Protein AF-0000000085041792 (afdb_homodimer)

InterPro domains:
  IPR024478 Chemotaxis methyl-accepting receptor HlyB-like, 4HB MCP domain [PF12729] (10-173)

Radius of gyration: 34.14 Å; Cα contacts (8 Å, |Δi|>4): 320; chains: 2; bounding box: 47×106×63 Å

Structure (mmCIF, N/CA/C/O backbone):
data_AF-0000000085041792-model_v1
#
loop_
_entity.id
_entity.type
_entity.pdbx_description
1 polymer 'Chemotaxis methyl-accepting receptor HlyB-like 4HB MCP domain-containing protein'
#
loop_
_atom_site.group_PDB
_atom_site.id
_atom_site.type_symbol
_atom_site.label_atom_id
_atom_site.label_alt_id
_atom_site.label_comp_id
_atom_site.label_asym_id
_atom_site.label_entity_id
_atom_site.label_seq_id
_atom_site.pdbx_PDB_ins_code
_atom_site.Cartn_x
_atom_site.Cartn_y
_atom_site.Cartn_z
_atom_site.occupancy
_atom_site.B_iso_or_equiv
_atom_site.auth_seq_id
_atom_site.auth_comp_id
_atom_site.auth_asym_id
_atom_site.auth_atom_id
_atom_site.pdbx_PDB_model_num
ATOM 1 N N . MET A 1 1 ? 4.02 -60 -32.75 1 49.41 1 MET A N 1
ATOM 2 C CA . MET A 1 1 ? 5.082 -59 -32.625 1 49.41 1 MET A CA 1
ATOM 3 C C . MET A 1 1 ? 6.355 -59.656 -32.062 1 49.41 1 MET A C 1
ATOM 5 O O . MET A 1 1 ? 6.32 -60.344 -31.047 1 49.41 1 MET A O 1
ATOM 9 N N . THR A 1 2 ? 7.414 -59.656 -32.875 1 59.28 2 THR A N 1
ATOM 10 C CA . THR A 1 2 ? 8.672 -60.281 -32.438 1 59.28 2 THR A CA 1
ATOM 11 C C . THR A 1 2 ? 9.234 -59.562 -31.219 1 59.28 2 THR A C 1
ATOM 13 O O . THR A 1 2 ? 8.875 -58.438 -30.922 1 59.28 2 THR A O 1
ATOM 16 N N . ARG A 1 3 ? 9.781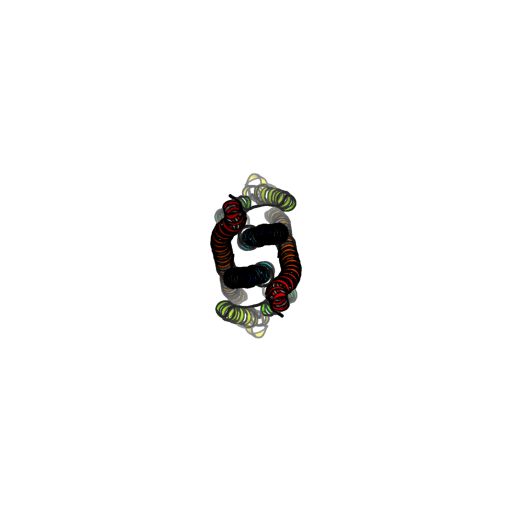 -60.25 -30.406 1 69.25 3 ARG A N 1
ATOM 17 C CA . ARG A 1 3 ? 10.414 -59.781 -29.172 1 69.25 3 ARG A CA 1
ATOM 18 C C . ARG A 1 3 ? 11.133 -58.469 -29.406 1 69.25 3 ARG A C 1
ATOM 20 O O . ARG A 1 3 ? 11.086 -57.562 -28.547 1 69.25 3 ARG A O 1
ATOM 27 N N . LYS A 1 4 ? 11.703 -58.219 -30.5 1 76.12 4 LYS A N 1
ATOM 28 C CA . LYS A 1 4 ? 12.453 -57.031 -30.844 1 76.12 4 LYS A CA 1
ATOM 29 C C . LYS A 1 4 ? 11.516 -55.812 -31.016 1 76.12 4 LYS A C 1
ATOM 31 O O . LYS A 1 4 ? 11.836 -54.719 -30.578 1 76.12 4 LYS A O 1
ATOM 36 N N . THR A 1 5 ? 10.352 -56.031 -31.484 1 73.31 5 THR A N 1
ATOM 37 C CA . THR A 1 5 ? 9.375 -54.969 -31.703 1 73.31 5 THR A CA 1
ATOM 38 C C . THR A 1 5 ? 8.742 -54.531 -30.391 1 73.31 5 THR A C 1
ATOM 40 O O . THR A 1 5 ? 8.492 -53.344 -30.172 1 73.31 5 THR A O 1
ATOM 43 N N . PHE A 1 6 ? 8.719 -55.5 -29.516 1 74.31 6 PHE A N 1
ATOM 44 C CA . PHE A 1 6 ? 8.141 -55.219 -28.219 1 74.31 6 PHE A CA 1
ATOM 45 C C . PHE A 1 6 ? 9.102 -54.406 -27.359 1 74.31 6 PHE A C 1
ATOM 47 O O . PHE A 1 6 ? 8.688 -53.438 -26.688 1 74.31 6 PHE A O 1
ATOM 54 N N . LEU A 1 7 ? 10.344 -54.75 -27.484 1 77.06 7 LEU A N 1
ATOM 55 C CA . LEU A 1 7 ? 11.359 -54.031 -26.734 1 77.06 7 LEU A CA 1
ATOM 56 C C . LEU A 1 7 ? 11.516 -52.594 -27.25 1 77.06 7 LEU A C 1
ATOM 58 O O . LEU A 1 7 ? 11.695 -51.688 -26.469 1 77.06 7 LEU A O 1
ATOM 62 N N . ALA A 1 8 ? 11.344 -52.5 -28.5 1 76.75 8 ALA A N 1
ATOM 63 C CA . ALA A 1 8 ? 11.43 -51.188 -29.125 1 76.75 8 ALA A CA 1
ATOM 64 C C . ALA A 1 8 ? 10.25 -50.312 -28.719 1 76.75 8 ALA A C 1
ATOM 66 O O . ALA A 1 8 ? 10.414 -49.125 -28.438 1 76.75 8 ALA A O 1
ATOM 67 N N . PHE A 1 9 ? 9.141 -50.844 -28.609 1 74.31 9 PHE A N 1
ATOM 68 C CA . PHE A 1 9 ? 7.938 -50.125 -28.234 1 74.31 9 PHE A CA 1
ATOM 69 C C . PHE A 1 9 ? 8 -49.688 -26.766 1 74.31 9 PHE A C 1
ATOM 71 O O . PHE A 1 9 ? 7.668 -48.562 -26.422 1 74.31 9 PHE A O 1
ATOM 78 N N . LYS A 1 10 ? 8.531 -50.594 -26.047 1 73.44 10 LYS A N 1
ATOM 79 C CA . LYS A 1 10 ? 8.672 -50.344 -24.609 1 73.44 10 LYS A CA 1
ATOM 80 C C . LYS A 1 10 ? 9.641 -49.188 -24.359 1 73.44 10 LYS A C 1
ATOM 82 O O . LYS A 1 10 ? 9.367 -48.312 -23.531 1 73.44 10 LYS A O 1
ATOM 87 N N . THR A 1 11 ? 10.672 -49.188 -25.078 1 80.69 11 THR A N 1
ATOM 88 C CA . THR A 1 11 ? 11.68 -48.125 -24.922 1 80.69 11 THR A CA 1
ATOM 89 C C . THR A 1 11 ? 11.141 -46.781 -25.406 1 80.69 11 THR A C 1
ATOM 91 O O . THR A 1 11 ? 11.367 -45.75 -24.766 1 80.69 11 THR A O 1
ATOM 94 N N . LYS A 1 12 ? 10.43 -46.844 -26.438 1 76.88 12 LYS A N 1
ATOM 95 C CA . LYS A 1 12 ? 9.852 -45.594 -26.984 1 76.88 12 LYS A CA 1
ATOM 96 C C . LYS A 1 12 ? 8.844 -45 -26 1 76.88 12 LYS A C 1
ATOM 98 O O . LYS A 1 12 ? 8.836 -43.781 -25.797 1 76.88 12 LYS A O 1
ATOM 103 N N . ILE A 1 13 ? 8.102 -45.812 -25.344 1 75.88 13 ILE A N 1
ATOM 104 C CA . ILE A 1 13 ? 7.102 -45.344 -24.391 1 75.88 13 ILE A CA 1
ATOM 105 C C . ILE A 1 13 ? 7.793 -44.812 -23.141 1 75.88 13 ILE A C 1
ATOM 107 O O . ILE A 1 13 ? 7.391 -43.781 -22.609 1 75.88 13 ILE A O 1
ATOM 111 N N . ALA A 1 14 ? 8.797 -45.562 -22.797 1 78.25 14 ALA A N 1
ATOM 112 C CA . ALA A 1 14 ? 9.547 -45.156 -21.625 1 78.25 14 ALA A CA 1
ATOM 113 C C . ALA A 1 14 ? 10.164 -43.781 -21.844 1 78.25 14 ALA A C 1
ATOM 115 O O . ALA A 1 14 ? 10.117 -42.906 -20.953 1 78.25 14 ALA A O 1
ATOM 116 N N . ILE A 1 15 ? 10.656 -43.5 -22.969 1 81.88 15 ILE A N 1
ATOM 117 C CA . ILE A 1 15 ? 11.273 -42.219 -23.281 1 81.88 15 ILE A CA 1
ATOM 118 C C . ILE A 1 15 ? 10.211 -41.125 -23.297 1 81.88 15 ILE A C 1
ATOM 120 O O . ILE A 1 15 ? 10.43 -40.031 -22.75 1 81.88 15 ILE A O 1
ATOM 124 N N . ALA A 1 16 ? 9.117 -41.438 -23.844 1 76.81 16 ALA A N 1
ATOM 125 C CA . ALA A 1 16 ? 8.016 -40.469 -23.906 1 76.81 16 ALA A CA 1
ATOM 126 C C . ALA A 1 16 ? 7.543 -40.094 -22.5 1 76.81 16 ALA A C 1
ATOM 128 O O . ALA A 1 16 ? 7.297 -38.938 -22.203 1 76.81 16 ALA A O 1
ATOM 129 N N . LEU A 1 17 ? 7.52 -41.125 -21.672 1 80.69 17 LEU A N 1
ATOM 130 C CA . LEU A 1 17 ? 7.055 -40.875 -20.312 1 80.69 17 LEU A CA 1
ATOM 131 C C . LEU A 1 17 ? 8.062 -40.062 -19.516 1 80.69 17 LEU A C 1
ATOM 133 O O . LEU A 1 17 ? 7.68 -39.188 -18.75 1 80.69 17 LEU A O 1
ATOM 137 N N . ILE A 1 18 ? 9.289 -40.344 -19.75 1 83.38 18 ILE A N 1
ATOM 138 C CA . ILE A 1 18 ? 10.328 -39.594 -19.062 1 83.38 18 ILE A CA 1
ATOM 139 C C . ILE A 1 18 ? 10.289 -38.125 -19.516 1 83.38 18 ILE A C 1
ATOM 141 O O . ILE A 1 18 ? 10.445 -37.219 -18.688 1 83.38 18 ILE A O 1
ATOM 145 N N . LEU A 1 19 ? 10.055 -37.938 -20.781 1 83.88 19 LEU A N 1
ATOM 146 C CA . LEU A 1 19 ? 9.961 -36.562 -21.297 1 83.88 19 LEU A CA 1
ATOM 147 C C . LEU A 1 19 ? 8.789 -35.812 -20.672 1 83.88 19 LEU A C 1
ATOM 149 O O . LEU A 1 19 ? 8.93 -34.656 -20.297 1 83.88 19 LEU A O 1
ATOM 153 N N . VAL A 1 20 ? 7.691 -36.469 -20.5 1 81.38 20 VAL A N 1
ATOM 154 C CA . VAL A 1 20 ? 6.508 -35.875 -19.891 1 81.38 20 VAL A CA 1
ATOM 155 C C . VAL A 1 20 ? 6.797 -35.531 -18.422 1 81.38 20 VAL A C 1
ATOM 157 O O . VAL A 1 20 ? 6.441 -34.438 -17.953 1 81.38 20 VAL A O 1
ATOM 160 N N . LEU A 1 21 ? 7.453 -36.469 -17.75 1 85.69 21 LEU A N 1
ATOM 161 C CA . LEU A 1 21 ? 7.789 -36.25 -16.359 1 85.69 21 LEU A CA 1
ATOM 162 C C . LEU A 1 21 ? 8.719 -35.031 -16.203 1 85.69 21 LEU A C 1
ATOM 164 O O . LEU A 1 21 ? 8.562 -34.25 -15.289 1 85.69 21 LEU A O 1
ATOM 168 N N . PHE A 1 22 ? 9.586 -34.938 -17.109 1 86.62 22 PHE A N 1
ATOM 169 C CA . PHE A 1 22 ? 10.516 -33.812 -17.094 1 86.62 22 PHE A CA 1
ATOM 170 C C . PHE A 1 22 ? 9.789 -32.5 -17.344 1 86.62 22 PHE A C 1
ATOM 172 O O . PHE A 1 22 ? 10.062 -31.484 -16.672 1 86.62 22 PHE A O 1
ATOM 179 N N . LEU A 1 23 ? 8.875 -32.5 -18.281 1 84 23 LEU A N 1
ATOM 180 C CA . LEU A 1 23 ? 8.094 -31.297 -18.594 1 84 23 LEU A CA 1
ATOM 181 C C . LEU A 1 23 ? 7.258 -30.875 -17.391 1 84 23 LEU A C 1
ATOM 183 O O . LEU A 1 23 ? 7.168 -29.688 -17.078 1 84 23 LEU A O 1
ATOM 187 N N . ILE A 1 24 ? 6.711 -31.828 -16.75 1 82.88 24 ILE A N 1
ATOM 188 C CA . ILE A 1 24 ? 5.902 -31.547 -15.562 1 82.88 24 ILE A CA 1
ATOM 189 C C . ILE A 1 24 ? 6.781 -30.953 -14.469 1 82.88 24 ILE A C 1
ATOM 191 O O . ILE A 1 24 ? 6.395 -29.984 -13.812 1 82.88 24 ILE A O 1
ATOM 195 N N . PHE A 1 25 ? 7.887 -31.547 -14.328 1 85.56 25 PHE A N 1
ATOM 196 C CA . PHE A 1 25 ? 8.828 -31.078 -13.312 1 85.56 25 PHE A CA 1
ATOM 197 C C . PHE A 1 25 ? 9.266 -29.656 -13.602 1 85.56 25 PHE A C 1
ATOM 199 O O . PHE A 1 25 ? 9.211 -28.781 -12.719 1 85.56 25 PHE A O 1
ATOM 206 N N . ALA A 1 26 ? 9.617 -29.375 -14.773 1 87.06 26 ALA A N 1
ATOM 207 C CA . ALA A 1 26 ? 10.047 -28.047 -15.172 1 87.06 26 ALA A CA 1
ATOM 208 C C . ALA A 1 26 ? 8.922 -27.031 -14.969 1 87.06 26 ALA A C 1
ATOM 210 O O . ALA A 1 26 ? 9.156 -25.922 -14.461 1 87.06 26 ALA A O 1
ATOM 211 N N . LYS A 1 27 ? 7.805 -27.344 -15.305 1 86.75 27 LYS A N 1
ATOM 212 C CA . LYS A 1 27 ? 6.641 -26.484 -15.117 1 86.75 27 LYS A CA 1
ATOM 213 C C . LYS A 1 27 ? 6.395 -26.219 -13.641 1 86.75 27 LYS A C 1
ATOM 215 O O . LYS A 1 27 ? 6.066 -25.078 -13.258 1 86.75 27 LYS A O 1
ATOM 220 N N . SER A 1 28 ? 6.512 -27.234 -12.867 1 85.88 28 SER A N 1
ATOM 221 C CA . SER A 1 28 ? 6.285 -27.094 -11.43 1 85.88 28 SER A CA 1
ATOM 222 C C . SER A 1 28 ? 7.266 -26.109 -10.812 1 85.88 28 SER A C 1
ATOM 224 O O . SER A 1 28 ? 6.902 -25.344 -9.906 1 85.88 28 SER A O 1
ATOM 226 N N . LEU A 1 29 ? 8.43 -26.094 -11.305 1 88.12 29 LEU A N 1
ATOM 227 C CA . LEU A 1 29 ? 9.43 -25.156 -10.812 1 88.12 29 LEU A CA 1
ATOM 228 C C . LEU A 1 29 ? 9.07 -23.719 -11.195 1 88.12 29 LEU A C 1
ATOM 230 O O . LEU A 1 29 ? 9.211 -22.812 -10.383 1 88.12 29 LEU A O 1
ATOM 234 N N . VAL A 1 30 ? 8.594 -23.578 -12.383 1 88.81 30 VAL A N 1
ATOM 235 C CA . VAL A 1 30 ? 8.203 -22.266 -12.867 1 88.81 30 VAL A CA 1
ATOM 236 C C . VAL A 1 30 ? 7.008 -21.75 -12.055 1 88.81 30 VAL A C 1
ATOM 238 O O . VAL A 1 30 ? 6.988 -20.594 -11.625 1 88.81 30 VAL A O 1
ATOM 241 N N . ASP A 1 31 ? 6.059 -22.594 -11.859 1 90 31 ASP A N 1
ATOM 242 C CA . ASP A 1 31 ? 4.879 -22.234 -11.086 1 90 31 ASP A CA 1
ATOM 243 C C . ASP A 1 31 ? 5.266 -21.812 -9.672 1 90 31 ASP A C 1
ATOM 245 O O . ASP A 1 31 ? 4.766 -20.797 -9.156 1 90 31 ASP A O 1
ATOM 249 N N . LYS A 1 32 ? 6.129 -22.547 -9.109 1 90.81 32 LYS A N 1
ATOM 250 C CA . LYS A 1 32 ? 6.613 -22.219 -7.77 1 90.81 32 LYS A CA 1
ATOM 251 C C . LYS A 1 32 ? 7.332 -20.875 -7.75 1 90.81 32 LYS A C 1
ATOM 253 O O . LYS A 1 32 ? 7.121 -20.062 -6.848 1 90.81 32 LYS A O 1
ATOM 258 N N . SER A 1 33 ? 8.102 -20.688 -8.703 1 91.44 33 SER A N 1
ATOM 259 C CA . SER A 1 33 ? 8.836 -19.438 -8.805 1 91.44 33 SER A CA 1
ATOM 260 C C . SER A 1 33 ? 7.891 -18.25 -8.953 1 91.44 33 SER A C 1
ATOM 262 O O . SER A 1 33 ? 8.109 -17.203 -8.352 1 91.44 33 SER A O 1
ATOM 264 N N . ASN A 1 34 ? 6.871 -18.422 -9.75 1 91.69 34 ASN A N 1
ATOM 265 C CA . ASN A 1 34 ? 5.883 -17.375 -9.93 1 91.69 34 ASN A CA 1
ATOM 266 C C . ASN A 1 34 ? 5.219 -17 -8.609 1 91.69 34 ASN A C 1
ATOM 268 O O . ASN A 1 34 ? 5.113 -15.812 -8.273 1 91.69 34 ASN A O 1
ATOM 272 N N . VAL A 1 35 ? 4.797 -17.922 -7.871 1 93.25 35 VAL A N 1
ATOM 273 C CA . VAL A 1 35 ? 4.117 -17.688 -6.598 1 93.25 35 VAL A CA 1
ATOM 274 C C . VAL A 1 35 ? 5.082 -17.031 -5.609 1 93.25 35 VAL A C 1
ATOM 276 O O . VAL A 1 35 ? 4.719 -16.094 -4.906 1 93.25 35 VAL A O 1
ATOM 279 N N . ASP A 1 36 ? 6.316 -17.531 -5.625 1 93.31 36 ASP A N 1
ATOM 280 C CA . ASP A 1 36 ? 7.336 -16.969 -4.738 1 93.31 36 ASP A CA 1
ATOM 281 C C . ASP A 1 36 ? 7.594 -15.492 -5.055 1 93.31 36 ASP A C 1
ATOM 283 O O . ASP A 1 36 ? 7.648 -14.656 -4.148 1 93.31 36 ASP A O 1
ATOM 287 N N . GLU A 1 37 ? 7.758 -15.258 -6.297 1 92.06 37 GLU A N 1
ATOM 288 C CA . GLU A 1 37 ? 8.031 -13.891 -6.738 1 92.06 37 GLU A CA 1
ATOM 289 C C . GLU A 1 37 ? 6.855 -12.969 -6.434 1 92.06 37 GLU A C 1
ATOM 291 O O . GLU A 1 37 ? 7.047 -11.852 -5.961 1 92.06 37 GLU A O 1
ATOM 296 N N . LEU A 1 38 ? 5.66 -13.375 -6.648 1 93.5 38 LEU A N 1
ATOM 297 C CA . LEU A 1 38 ? 4.465 -12.586 -6.387 1 93.5 38 LEU A CA 1
ATOM 298 C C . LEU A 1 38 ? 4.309 -12.312 -4.891 1 93.5 38 LEU A C 1
ATOM 300 O O . LEU A 1 38 ? 4 -11.195 -4.488 1 93.5 38 LEU A O 1
ATOM 304 N N . GLU A 1 39 ? 4.512 -13.32 -4.145 1 92.88 39 GLU A N 1
ATOM 305 C CA . GLU A 1 39 ? 4.41 -13.164 -2.697 1 92.88 39 GLU A CA 1
ATOM 306 C C . GLU A 1 39 ? 5.453 -12.188 -2.168 1 92.88 39 GLU A C 1
ATOM 308 O O . GLU A 1 39 ? 5.137 -11.312 -1.356 1 92.88 39 GLU A O 1
ATOM 313 N N . ALA A 1 40 ? 6.645 -12.289 -2.584 1 91.44 40 ALA A N 1
ATOM 314 C CA . ALA A 1 40 ? 7.711 -11.391 -2.166 1 91.44 40 ALA A CA 1
ATOM 315 C C . ALA A 1 40 ? 7.387 -9.945 -2.539 1 91.44 40 ALA A C 1
ATOM 317 O O . ALA A 1 40 ? 7.602 -9.031 -1.743 1 91.44 40 ALA A O 1
ATOM 318 N N . SER A 1 41 ? 6.902 -9.789 -3.764 1 91.12 41 SER A N 1
ATOM 319 C CA . SER A 1 41 ? 6.496 -8.461 -4.211 1 91.12 41 SER A CA 1
ATOM 320 C C . SER A 1 41 ? 5.355 -7.914 -3.359 1 91.12 41 SER A C 1
ATOM 322 O O . SER A 1 41 ? 5.32 -6.723 -3.049 1 91.12 41 SER A O 1
ATOM 324 N N . PHE A 1 42 ? 4.488 -8.766 -3.016 1 92.31 42 PHE A N 1
ATOM 325 C CA . PHE A 1 42 ? 3.363 -8.391 -2.166 1 92.31 42 PHE A CA 1
ATOM 326 C C . PHE A 1 42 ? 3.85 -7.887 -0.814 1 92.31 42 PHE A C 1
ATOM 328 O O . PHE A 1 42 ? 3.438 -6.82 -0.359 1 92.31 42 PHE A O 1
ATOM 335 N N . VAL A 1 43 ? 4.711 -8.57 -0.181 1 91.25 43 VAL A N 1
ATOM 336 C CA . VAL A 1 43 ? 5.246 -8.211 1.131 1 91.25 43 VAL A CA 1
ATOM 337 C C . VAL A 1 43 ? 5.957 -6.867 1.054 1 91.25 43 VAL A C 1
ATOM 339 O O . VAL A 1 43 ? 5.82 -6.035 1.953 1 91.25 43 VAL A O 1
ATOM 342 N N . THR A 1 44 ? 6.605 -6.648 -0.036 1 92.38 44 THR A N 1
ATOM 343 C CA . THR A 1 44 ? 7.289 -5.379 -0.252 1 92.38 44 THR A CA 1
ATOM 344 C C . THR A 1 44 ? 6.285 -4.234 -0.357 1 92.38 44 THR A C 1
ATOM 346 O O . THR A 1 44 ? 6.496 -3.162 0.211 1 92.38 44 THR A O 1
ATOM 349 N N . VAL A 1 45 ? 5.191 -4.43 -1.038 1 93.88 45 VAL A N 1
ATOM 350 C CA . VAL A 1 45 ? 4.195 -3.371 -1.194 1 93.88 45 VAL A CA 1
ATOM 351 C C . VAL A 1 45 ? 3.561 -3.057 0.158 1 93.88 45 VAL A C 1
ATOM 353 O O . VAL A 1 45 ? 3.32 -1.891 0.481 1 93.88 45 VAL A O 1
ATOM 356 N N . TYR A 1 46 ? 3.289 -4.043 0.948 1 93.12 46 TYR A N 1
ATOM 357 C CA . TYR A 1 46 ? 2.684 -3.801 2.252 1 93.12 46 TYR A CA 1
ATOM 358 C C . TYR A 1 46 ? 3.697 -3.203 3.223 1 93.12 46 TYR A C 1
ATOM 360 O O . TYR A 1 46 ? 3.502 -2.096 3.729 1 93.12 46 TYR A O 1
ATOM 368 N N . GLU A 1 47 ? 4.828 -3.857 3.467 1 92.19 47 GLU A N 1
ATOM 369 C CA . GLU A 1 47 ? 5.777 -3.518 4.523 1 92.19 47 GLU A CA 1
ATOM 370 C C . GLU A 1 47 ? 6.613 -2.299 4.141 1 92.19 47 GLU A C 1
ATOM 372 O O . GLU A 1 47 ? 6.945 -1.477 4.996 1 92.19 47 GLU A O 1
ATOM 377 N N . ASP A 1 48 ? 6.871 -2.262 2.785 1 94.75 48 ASP A N 1
ATOM 378 C CA . ASP A 1 48 ? 7.855 -1.253 2.398 1 94.75 48 ASP A CA 1
ATOM 379 C C . ASP A 1 48 ? 7.191 -0.098 1.652 1 94.75 48 ASP A C 1
ATOM 381 O O . ASP A 1 48 ? 7.855 0.876 1.289 1 94.75 48 ASP A O 1
ATOM 385 N N . ARG A 1 49 ? 5.914 -0.188 1.383 1 93.75 49 ARG A N 1
ATOM 386 C CA . ARG A 1 49 ? 5.234 0.917 0.717 1 93.75 49 ARG A CA 1
ATOM 387 C C . ARG A 1 49 ? 4.047 1.404 1.541 1 93.75 49 ARG A C 1
ATOM 389 O O . ARG A 1 49 ? 4.023 2.553 1.986 1 93.75 49 ARG A O 1
ATOM 396 N N . LEU A 1 50 ? 3.105 0.493 1.883 1 95 50 LEU A N 1
ATOM 397 C CA . LEU A 1 50 ? 1.903 0.873 2.615 1 95 50 LEU A CA 1
ATOM 398 C C . LEU A 1 50 ? 2.25 1.327 4.031 1 95 50 LEU A C 1
ATOM 400 O O . LEU A 1 50 ? 1.761 2.361 4.492 1 95 50 LEU A O 1
ATOM 404 N N . VAL A 1 51 ? 3.033 0.594 4.77 1 95.62 51 VAL A N 1
ATOM 405 C CA . VAL A 1 51 ? 3.459 0.967 6.113 1 95.62 51 VAL A CA 1
ATOM 406 C C . VAL A 1 51 ? 4.195 2.305 6.07 1 95.62 51 VAL A C 1
ATOM 408 O O . VAL A 1 51 ? 3.998 3.158 6.938 1 95.62 51 VAL A O 1
ATOM 411 N N . VAL A 1 52 ? 5.008 2.51 5.055 1 95.62 52 VAL A N 1
ATOM 412 C CA . VAL A 1 52 ? 5.773 3.744 4.895 1 95.62 52 VAL A CA 1
ATOM 413 C C . VAL A 1 52 ? 4.824 4.914 4.652 1 95.62 52 VAL A C 1
ATOM 415 O O . VAL A 1 52 ? 5.035 6.012 5.168 1 95.62 52 VAL A O 1
ATOM 418 N N . GLN A 1 53 ? 3.787 4.695 3.846 1 95.12 53 GLN A N 1
ATOM 419 C CA . GLN A 1 53 ? 2.791 5.746 3.648 1 95.12 53 GLN A CA 1
ATOM 420 C C . GLN A 1 53 ? 2.146 6.148 4.973 1 95.12 53 GLN A C 1
ATOM 422 O O . GLN A 1 53 ? 1.789 7.312 5.164 1 95.12 53 GLN A O 1
ATOM 427 N N . ASP A 1 54 ? 1.987 5.172 5.844 1 95.31 54 ASP A N 1
ATOM 428 C CA . ASP A 1 54 ? 1.472 5.473 7.176 1 95.31 54 ASP A CA 1
ATOM 429 C C . ASP A 1 54 ? 2.465 6.312 7.973 1 95.31 54 ASP A C 1
ATOM 431 O O . ASP A 1 54 ? 2.068 7.227 8.703 1 95.31 54 ASP A O 1
ATOM 435 N N . TYR A 1 55 ? 3.744 6.027 7.898 1 95.75 55 TYR A N 1
ATOM 436 C CA . TYR A 1 55 ? 4.773 6.863 8.508 1 95.75 55 TYR A CA 1
ATOM 437 C C . TYR A 1 55 ? 4.688 8.297 7.996 1 95.75 55 TYR A C 1
ATOM 439 O O . TYR A 1 55 ? 4.758 9.25 8.781 1 95.75 55 TYR A O 1
ATOM 447 N N . ILE A 1 56 ? 4.547 8.406 6.676 1 95.69 56 ILE A N 1
ATOM 448 C CA . ILE A 1 56 ? 4.473 9.719 6.039 1 95.69 56 ILE A CA 1
ATOM 449 C C . ILE A 1 56 ? 3.262 10.484 6.57 1 95.69 56 ILE A C 1
ATOM 451 O O . ILE A 1 56 ? 3.355 11.672 6.879 1 95.69 56 ILE A O 1
ATOM 455 N N . PHE A 1 57 ? 2.166 9.805 6.707 1 95.81 57 PHE A N 1
ATOM 456 C CA . PHE A 1 57 ? 0.954 10.375 7.277 1 95.81 57 PHE A CA 1
ATOM 457 C C . PHE A 1 57 ? 1.207 10.875 8.695 1 95.81 57 PHE A C 1
ATOM 459 O O . PHE A 1 57 ? 0.859 12.016 9.031 1 95.81 57 PHE A O 1
ATOM 466 N N . ASN A 1 58 ? 1.829 10.07 9.523 1 96.19 58 ASN A N 1
ATOM 467 C CA . ASN A 1 58 ? 2.111 10.43 10.906 1 96.19 58 ASN A CA 1
ATOM 468 C C . ASN A 1 58 ? 3.068 11.617 10.984 1 96.19 58 ASN A C 1
ATOM 470 O O . ASN A 1 58 ? 2.871 12.523 11.797 1 96.19 58 ASN A O 1
ATOM 474 N N . ILE A 1 59 ? 4.039 11.617 10.203 1 96.5 59 ILE A N 1
ATOM 475 C CA . ILE A 1 59 ? 4.992 12.719 10.188 1 96.5 59 ILE A CA 1
ATOM 476 C C . ILE A 1 59 ? 4.281 14.008 9.773 1 96.5 59 ILE A C 1
ATOM 478 O O . ILE A 1 59 ? 4.523 15.07 10.344 1 96.5 59 ILE A O 1
ATOM 482 N N . THR A 1 60 ? 3.414 13.867 8.719 1 95.88 60 THR A N 1
ATOM 483 C CA . THR A 1 60 ? 2.66 15.023 8.258 1 95.88 60 THR A CA 1
ATOM 484 C C . THR A 1 60 ? 1.864 15.648 9.398 1 95.88 60 THR A C 1
ATOM 486 O O . THR A 1 60 ? 1.895 16.859 9.594 1 95.88 60 THR A O 1
ATOM 489 N N . GLU A 1 61 ? 1.208 14.812 10.125 1 95.69 61 GLU A N 1
ATOM 490 C CA . GLU A 1 61 ? 0.446 15.312 11.273 1 95.69 61 GLU A CA 1
ATOM 491 C C . GLU A 1 61 ? 1.345 16.062 12.25 1 95.69 61 GLU A C 1
ATOM 493 O O . GLU A 1 61 ? 1.034 17.188 12.656 1 95.69 61 GLU A O 1
ATOM 498 N N . LEU A 1 62 ? 2.402 15.445 12.609 1 95.62 62 LEU A N 1
ATOM 499 C CA . LEU A 1 62 ? 3.297 16.016 13.609 1 95.62 62 LEU A CA 1
ATOM 500 C C . LEU A 1 62 ? 3.91 17.328 13.102 1 95.62 62 LEU A C 1
ATOM 502 O O . LEU A 1 62 ? 4.043 18.281 13.859 1 95.62 62 LEU A O 1
ATOM 506 N N . LEU A 1 63 ? 4.273 17.375 11.82 1 94.94 63 LEU A N 1
ATOM 507 C CA . LEU A 1 63 ? 4.824 18.578 11.211 1 94.94 63 LEU A CA 1
ATOM 508 C C . LEU A 1 63 ? 3.828 19.734 11.281 1 94.94 63 LEU A C 1
ATOM 510 O O . LEU A 1 63 ? 4.176 20.844 11.703 1 94.94 63 LEU A O 1
ATOM 514 N N . PHE A 1 64 ? 2.648 19.422 10.969 1 95.12 64 PHE A N 1
ATOM 515 C CA . PHE A 1 64 ? 1.643 20.484 10.938 1 95.12 64 PHE A CA 1
ATOM 516 C C . PHE A 1 64 ? 1.255 20.906 12.344 1 95.12 64 PHE A C 1
ATOM 518 O O . PHE A 1 64 ? 0.956 22.078 12.586 1 95.12 64 PHE A O 1
ATOM 525 N N . ARG A 1 65 ? 1.209 19.969 13.227 1 94.44 65 ARG A N 1
ATOM 526 C CA . ARG A 1 65 ? 0.95 20.328 14.617 1 94.44 65 ARG A CA 1
ATOM 527 C C . ARG A 1 65 ? 2.039 21.25 15.156 1 94.44 65 ARG A C 1
ATOM 529 O O . ARG A 1 65 ? 1.75 22.203 15.883 1 94.44 65 ARG A O 1
ATOM 536 N N . MET A 1 66 ? 3.225 20.938 14.797 1 93.12 66 MET A N 1
ATOM 537 C CA . MET A 1 66 ? 4.336 21.812 15.148 1 93.12 66 MET A CA 1
ATOM 538 C C . MET A 1 66 ? 4.133 23.203 14.57 1 93.12 66 MET A C 1
ATOM 540 O O . MET A 1 66 ? 4.293 24.203 15.273 1 93.12 66 MET A O 1
ATOM 544 N N . ARG A 1 67 ? 3.811 23.266 13.336 1 92.94 67 ARG A N 1
ATOM 545 C CA . ARG A 1 67 ? 3.572 24.531 12.648 1 92.94 67 ARG A CA 1
ATOM 546 C C . ARG A 1 67 ? 2.43 25.297 13.305 1 92.94 67 ARG A C 1
ATOM 548 O O . ARG A 1 67 ? 2.508 26.516 13.469 1 92.94 67 ARG A O 1
ATOM 555 N N . LEU A 1 68 ? 1.414 24.656 13.695 1 94.38 68 LEU A N 1
ATOM 556 C CA . LEU A 1 68 ? 0.255 25.281 14.328 1 94.38 68 LEU A CA 1
ATOM 557 C C . LEU A 1 68 ? 0.628 25.859 15.688 1 94.38 68 LEU A C 1
ATOM 559 O O . LEU A 1 68 ? 0.166 26.953 16.047 1 94.38 68 LEU A O 1
ATOM 563 N N . LEU A 1 69 ? 1.423 25.141 16.422 1 92 69 LEU A N 1
ATOM 564 C CA . LEU A 1 69 ? 1.875 25.641 17.719 1 92 69 LEU A CA 1
ATOM 565 C C . LEU A 1 69 ? 2.609 26.969 17.562 1 92 69 LEU A C 1
ATOM 567 O O . LEU A 1 69 ? 2.344 27.922 18.297 1 92 69 LEU A O 1
ATOM 571 N N . VAL A 1 70 ? 3.484 27.016 16.609 1 89.44 70 VAL A N 1
ATOM 572 C CA . VAL A 1 70 ? 4.277 28.219 16.359 1 89.44 70 VAL A CA 1
ATOM 573 C C . VAL A 1 70 ? 3.383 29.344 15.844 1 89.44 70 VAL A C 1
ATOM 575 O O . VAL A 1 70 ? 3.525 30.5 16.25 1 89.44 70 VAL A O 1
ATOM 578 N N . ALA A 1 71 ? 2.463 28.953 14.992 1 89.56 71 ALA A N 1
ATOM 579 C CA . ALA A 1 71 ? 1.561 29.953 14.398 1 89.56 71 ALA A CA 1
ATOM 580 C C . ALA A 1 71 ? 0.693 30.609 15.469 1 89.56 71 ALA A C 1
ATOM 582 O O . ALA A 1 71 ? 0.235 31.734 15.297 1 89.56 71 ALA A O 1
ATOM 583 N N . ASN A 1 72 ? 0.496 29.922 16.578 1 89.31 72 ASN A N 1
ATOM 584 C CA . ASN A 1 72 ? -0.362 30.438 17.641 1 89.31 72 ASN A CA 1
ATOM 585 C C . ASN A 1 72 ? 0.425 31.281 18.641 1 89.31 72 ASN A C 1
ATOM 587 O O . ASN A 1 72 ? -0.1 31.656 19.688 1 89.31 72 ASN A O 1
ATOM 591 N N . THR A 1 73 ? 1.648 31.5 18.359 1 87.94 73 THR A N 1
ATOM 592 C CA . THR A 1 73 ? 2.461 32.375 19.203 1 87.94 73 THR A CA 1
ATOM 593 C C . THR A 1 73 ? 2.637 33.75 18.562 1 87.94 73 THR A C 1
ATOM 595 O O . THR A 1 73 ? 2.73 33.844 17.344 1 87.94 73 THR A O 1
ATOM 598 N N . GLU A 1 74 ? 2.617 34.75 19.422 1 85.06 74 GLU A N 1
ATOM 599 C CA . GLU A 1 74 ? 2.727 36.125 18.906 1 85.06 74 GLU A CA 1
ATOM 600 C C . GLU A 1 74 ? 3.998 36.812 19.422 1 85.06 74 GLU A C 1
ATOM 602 O O . GLU A 1 74 ? 4.262 37.969 19.078 1 85.06 74 GLU A O 1
ATOM 607 N N . SER A 1 75 ? 4.742 36.156 20.281 1 85.38 75 SER A N 1
ATOM 608 C CA . SER A 1 75 ? 5.965 36.719 20.859 1 85.38 75 SER A CA 1
ATOM 609 C C . SER A 1 75 ? 6.945 35.594 21.234 1 85.38 75 SER A C 1
ATOM 611 O O . SER A 1 75 ? 6.586 34.438 21.234 1 85.38 75 SER A O 1
ATOM 613 N N . MET A 1 76 ? 8.102 36.031 21.484 1 83.69 76 MET A N 1
ATOM 614 C CA . MET A 1 76 ? 9.141 35.094 21.891 1 83.69 76 MET A CA 1
ATOM 615 C C . MET A 1 76 ? 8.781 34.406 23.219 1 83.69 76 MET A C 1
ATOM 617 O O . MET A 1 76 ? 9.039 33.219 23.406 1 83.69 76 MET A O 1
ATOM 621 N N . ASP A 1 77 ? 8.164 35.188 24.078 1 86 77 ASP A N 1
ATOM 622 C CA . ASP A 1 77 ? 7.766 34.656 25.375 1 86 77 ASP A CA 1
ATOM 623 C C . ASP A 1 77 ? 6.727 33.531 25.219 1 86 77 ASP A C 1
ATOM 625 O O . ASP A 1 77 ? 6.797 32.531 25.906 1 86 77 ASP A O 1
ATOM 629 N N . GLN A 1 78 ? 5.848 33.75 24.312 1 86.88 78 GLN A N 1
ATOM 630 C CA . GLN A 1 78 ? 4.82 32.75 24.062 1 86.88 78 GLN A CA 1
ATOM 631 C C . GLN A 1 78 ? 5.422 31.5 23.422 1 86.88 78 GLN A C 1
ATOM 633 O O . GLN A 1 78 ? 5.004 30.375 23.734 1 86.88 78 GLN A O 1
ATOM 638 N N . TYR A 1 79 ? 6.344 31.766 22.578 1 85.62 79 TYR A N 1
ATOM 639 C CA . TYR A 1 79 ? 7.016 30.625 21.953 1 85.62 79 TYR A CA 1
ATOM 640 C C . TYR A 1 79 ? 7.738 29.781 23 1 85.62 79 TYR A C 1
ATOM 642 O O . TYR A 1 79 ? 7.699 28.547 22.938 1 85.62 79 TYR A O 1
ATOM 650 N N . MET A 1 80 ? 8.453 30.422 23.891 1 85.5 80 MET A N 1
ATOM 651 C CA . MET A 1 80 ? 9.203 29.719 24.922 1 85.5 80 MET A CA 1
ATOM 652 C C . MET A 1 80 ? 8.281 28.844 25.75 1 85.5 80 MET A C 1
ATOM 654 O O . MET A 1 80 ? 8.695 27.781 26.234 1 85.5 80 MET A O 1
ATOM 658 N N . SER A 1 81 ? 7.02 29.203 25.828 1 88.94 81 SER A N 1
ATOM 659 C CA . SER A 1 81 ? 6.059 28.438 26.609 1 88.94 81 SER A CA 1
ATOM 660 C C . SER A 1 81 ? 5.668 27.141 25.906 1 88.94 81 SER A C 1
ATOM 662 O O . SER A 1 81 ? 5.246 26.188 26.562 1 88.94 81 SER A O 1
ATOM 664 N N . VAL A 1 82 ? 5.773 27.141 24.578 1 90.25 82 VAL A N 1
ATOM 665 C CA . VAL A 1 82 ? 5.34 25.953 23.828 1 90.25 82 VAL A CA 1
ATOM 666 C C . VAL A 1 82 ? 6.555 25.234 23.25 1 90.25 82 VAL A C 1
ATOM 668 O O . VAL A 1 82 ? 6.41 24.234 22.531 1 90.25 82 VAL A O 1
ATOM 671 N N . LYS A 1 83 ? 7.699 25.703 23.531 1 87.38 83 LYS A N 1
ATOM 672 C CA . LYS A 1 83 ? 8.953 25.203 22.969 1 87.38 83 LYS A CA 1
ATOM 673 C C . LYS A 1 83 ? 9.117 23.703 23.234 1 87.38 83 LYS A C 1
ATOM 675 O O . LYS A 1 83 ? 9.516 22.953 22.344 1 87.38 83 LYS A O 1
ATOM 680 N N . ASN A 1 84 ? 8.836 23.25 24.422 1 90.75 84 ASN A N 1
ATOM 681 C CA . ASN A 1 84 ? 9.008 21.859 24.781 1 90.75 84 ASN A CA 1
ATOM 682 C C . ASN A 1 84 ? 8.094 20.938 23.969 1 90.75 84 ASN A C 1
ATOM 684 O O . ASN A 1 84 ? 8.477 19.828 23.609 1 90.75 84 ASN A O 1
ATOM 688 N N . GLN A 1 85 ? 6.922 21.438 23.688 1 92.62 85 GLN A N 1
ATOM 689 C CA . GLN A 1 85 ? 6.004 20.656 22.859 1 92.62 85 GLN A CA 1
ATOM 690 C C . GLN A 1 85 ? 6.516 20.547 21.422 1 92.62 85 GLN A C 1
ATOM 692 O O . GLN A 1 85 ? 6.375 19.5 20.781 1 92.62 85 GLN A O 1
ATOM 697 N N . VAL A 1 86 ? 7.039 21.609 20.938 1 91.19 86 VAL A N 1
ATOM 698 C CA . VAL A 1 86 ? 7.613 21.609 19.594 1 91.19 86 VAL A CA 1
ATOM 699 C C . VAL A 1 86 ? 8.766 20.609 19.531 1 91.19 86 VAL A C 1
ATOM 701 O O . VAL A 1 86 ? 8.867 19.828 18.578 1 91.19 86 VAL A O 1
ATOM 704 N N . ILE A 1 87 ? 9.594 20.594 20.562 1 89.12 87 ILE A N 1
ATOM 705 C CA . ILE A 1 87 ? 10.719 19.672 20.641 1 89.12 87 ILE A CA 1
ATOM 706 C C . ILE A 1 87 ? 10.203 18.234 20.688 1 89.12 87 ILE A C 1
ATOM 708 O O . ILE A 1 87 ? 10.781 17.344 20.047 1 89.12 87 ILE A O 1
ATOM 712 N N . ASP A 1 88 ? 9.188 18 21.391 1 93.25 88 ASP A N 1
ATOM 713 C CA . ASP A 1 88 ? 8.586 16.672 21.484 1 93.25 88 ASP A CA 1
ATOM 714 C C . ASP A 1 88 ? 8.133 16.188 20.125 1 93.25 88 ASP A C 1
ATOM 716 O O . ASP A 1 88 ? 8.406 15.039 19.734 1 93.25 88 ASP A O 1
ATOM 720 N N . TYR A 1 89 ? 7.406 17.031 19.359 1 94 89 TYR A N 1
ATOM 721 C CA . TYR A 1 89 ? 6.98 16.672 18.016 1 94 89 TYR A CA 1
ATOM 722 C C . TYR A 1 89 ? 8.18 16.359 17.125 1 94 89 TYR A C 1
ATOM 724 O O . TYR A 1 89 ? 8.156 15.406 16.359 1 94 89 TYR A O 1
ATOM 732 N N . HIS A 1 90 ? 9.195 17.219 17.281 1 92.31 90 HIS A N 1
ATOM 733 C CA . HIS A 1 90 ? 10.414 17.031 16.5 1 92.31 90 HIS A CA 1
ATOM 734 C C . HIS A 1 90 ? 11.047 15.672 16.781 1 92.31 90 HIS A C 1
ATOM 736 O O . HIS A 1 90 ? 11.438 14.961 15.859 1 92.31 90 HIS A O 1
ATOM 742 N N . GLU A 1 91 ? 11.102 15.266 18.016 1 93.25 91 GLU A N 1
ATOM 743 C CA . GLU A 1 91 ? 11.68 13.984 18.406 1 93.25 91 GLU A CA 1
ATOM 744 C C . GLU A 1 91 ? 10.828 12.82 17.906 1 93.25 91 GLU A C 1
ATOM 746 O O . GLU A 1 91 ? 11.367 11.789 17.5 1 93.25 91 GLU A O 1
ATOM 751 N N . GLN A 1 92 ? 9.586 12.961 17.984 1 95.5 92 GLN A N 1
ATOM 752 C CA . GLN A 1 92 ? 8.688 11.93 17.469 1 95.5 92 GLN A CA 1
ATOM 753 C C . GLN A 1 92 ? 8.883 11.734 15.969 1 95.5 92 GLN A C 1
ATOM 755 O O . GLN A 1 92 ? 8.852 10.602 15.477 1 95.5 92 GLN A O 1
ATOM 760 N N . ILE A 1 93 ? 9 12.828 15.266 1 95.94 93 ILE A N 1
ATOM 761 C CA . ILE A 1 93 ? 9.234 12.758 13.828 1 95.94 93 ILE A CA 1
ATOM 762 C C . ILE A 1 93 ? 10.516 11.977 13.555 1 95.94 93 ILE A C 1
ATOM 764 O O . ILE A 1 93 ? 10.539 11.07 12.719 1 95.94 93 ILE A O 1
ATOM 768 N N . LEU A 1 94 ? 11.578 12.266 14.297 1 94.75 94 LEU A N 1
ATOM 769 C CA . LEU A 1 94 ? 12.852 11.578 14.117 1 94.75 94 LEU A CA 1
ATOM 770 C C . LEU A 1 94 ? 12.719 10.086 14.43 1 94.75 94 LEU A C 1
ATOM 772 O O . LEU A 1 94 ? 13.336 9.258 13.773 1 94.75 94 LEU A O 1
ATOM 776 N N . ALA A 1 95 ? 11.945 9.805 15.422 1 95.81 95 ALA A N 1
ATOM 777 C CA . ALA A 1 95 ? 11.711 8.406 15.758 1 95.81 95 ALA A CA 1
ATOM 778 C C . ALA A 1 95 ? 11.031 7.672 14.602 1 95.81 95 ALA A C 1
ATOM 780 O O . ALA A 1 95 ? 11.383 6.535 14.289 1 95.81 95 ALA A O 1
ATOM 781 N N . ILE A 1 96 ? 10.023 8.289 14.008 1 96.81 96 ILE A N 1
ATOM 782 C CA . ILE A 1 96 ? 9.32 7.684 12.883 1 96.81 96 ILE A CA 1
ATOM 783 C C . ILE A 1 96 ? 10.281 7.512 11.711 1 96.81 96 ILE A C 1
ATOM 785 O O . ILE A 1 96 ? 10.25 6.488 11.016 1 96.81 96 ILE A O 1
ATOM 789 N N . ILE A 1 97 ? 11.125 8.516 11.453 1 95.69 97 ILE A N 1
ATOM 790 C CA . ILE A 1 97 ? 12.109 8.438 10.375 1 95.69 97 ILE A CA 1
ATOM 791 C C . ILE A 1 97 ? 13.023 7.234 10.602 1 95.69 97 ILE A C 1
ATOM 793 O O . ILE A 1 97 ? 13.375 6.531 9.648 1 95.69 97 ILE A O 1
ATOM 797 N N . SER A 1 98 ? 13.422 6.984 11.812 1 95.25 98 SER A N 1
ATOM 798 C CA . SER A 1 98 ? 14.25 5.828 12.141 1 95.25 98 SER A CA 1
ATOM 799 C C . SER A 1 98 ? 13.547 4.527 11.766 1 95.25 98 SER A C 1
ATOM 801 O O . SER A 1 98 ? 14.188 3.582 11.297 1 95.25 98 SER A O 1
ATOM 803 N N . GLY A 1 99 ? 12.273 4.488 12.07 1 93.81 99 GLY A N 1
ATOM 804 C CA . GLY A 1 99 ? 11.492 3.346 11.617 1 93.81 99 GLY A CA 1
ATOM 805 C C . GLY A 1 99 ? 11.445 3.219 10.109 1 93.81 99 GLY A C 1
ATOM 806 O O . GLY A 1 99 ? 11.57 2.117 9.562 1 93.81 99 GLY A O 1
ATOM 807 N N . PHE A 1 100 ? 11.281 4.305 9.469 1 95.19 100 PHE A N 1
ATOM 808 C CA . PHE A 1 100 ? 11.273 4.371 8.016 1 95.19 100 PHE A CA 1
ATOM 809 C C . PHE A 1 100 ? 12.578 3.828 7.441 1 95.19 100 PHE A C 1
ATOM 811 O O . PHE A 1 100 ? 12.57 3.072 6.469 1 95.19 100 PHE A O 1
ATOM 818 N N . GLU A 1 101 ? 13.648 4.082 8.055 1 94.56 101 GLU A N 1
ATOM 819 C CA . GLU A 1 101 ? 14.977 3.689 7.59 1 94.56 101 GLU A CA 1
ATOM 820 C C . GLU A 1 101 ? 15.172 2.18 7.691 1 94.56 101 GLU A C 1
ATOM 822 O O . GLU A 1 101 ? 16.062 1.619 7.055 1 94.56 101 GLU A O 1
ATOM 827 N N . ARG A 1 102 ? 14.383 1.563 8.445 1 93.06 102 ARG A N 1
ATOM 828 C CA . ARG A 1 102 ? 14.516 0.123 8.641 1 93.06 102 ARG A CA 1
ATOM 829 C C . ARG A 1 102 ? 13.758 -0.647 7.562 1 93.06 102 ARG A C 1
ATOM 831 O O . ARG A 1 102 ? 13.859 -1.873 7.48 1 93.06 102 ARG A O 1
ATOM 838 N N . THR A 1 103 ? 12.945 -0.073 6.766 1 93.69 103 THR A N 1
ATOM 839 C CA . THR A 1 103 ? 12.234 -0.707 5.66 1 93.69 103 THR A CA 1
ATOM 840 C C . THR A 1 103 ? 13.148 -0.871 4.453 1 93.69 103 THR A C 1
ATOM 842 O O . THR A 1 103 ? 14.273 -0.367 4.445 1 93.69 103 THR A O 1
ATOM 845 N N . TYR A 1 104 ? 12.742 -1.613 3.475 1 92.44 104 TYR A N 1
ATOM 846 C CA . TYR A 1 104 ? 13.508 -1.725 2.234 1 92.44 104 TYR A CA 1
ATOM 847 C C . TYR A 1 104 ? 13.398 -0.448 1.41 1 92.44 104 TYR A C 1
ATOM 849 O O . TYR A 1 104 ? 12.297 -0.024 1.055 1 92.44 104 TYR A O 1
ATOM 857 N N . LEU A 1 105 ? 14.57 0.138 1.072 1 94.12 105 LEU A N 1
ATOM 858 C CA . LEU A 1 105 ? 14.609 1.4 0.342 1 94.12 105 LEU A CA 1
ATOM 859 C C . LEU A 1 105 ? 15.203 1.207 -1.049 1 94.12 105 LEU A C 1
ATOM 861 O O . LEU A 1 105 ? 16.219 0.527 -1.206 1 94.12 105 LEU A O 1
ATOM 865 N N . THR A 1 106 ? 14.516 1.744 -2.033 1 92.81 106 THR A N 1
ATOM 866 C CA . THR A 1 106 ? 15.156 1.861 -3.34 1 92.81 106 THR A CA 1
ATOM 867 C C . THR A 1 106 ? 16.266 2.916 -3.311 1 92.81 106 THR A C 1
ATOM 869 O O . THR A 1 106 ? 16.281 3.768 -2.42 1 92.81 106 THR A O 1
ATOM 872 N N . PRO A 1 107 ? 17.141 2.881 -4.227 1 92.31 107 PRO A N 1
ATOM 873 C CA . PRO A 1 107 ? 18.203 3.889 -4.262 1 92.31 107 PRO A CA 1
ATOM 874 C C . PRO A 1 107 ? 17.656 5.316 -4.301 1 92.31 107 PRO A C 1
ATOM 876 O O . PRO A 1 107 ? 18.188 6.199 -3.615 1 92.31 107 PRO A O 1
ATOM 879 N N . LYS A 1 108 ? 16.641 5.492 -5.074 1 91.31 108 LYS A N 1
ATOM 880 C CA . LYS A 1 108 ? 16.016 6.809 -5.16 1 91.31 108 LYS A CA 1
ATOM 881 C C . LYS A 1 108 ? 15.414 7.227 -3.816 1 91.31 108 LYS A C 1
ATOM 883 O O . LYS A 1 108 ? 15.586 8.367 -3.381 1 91.31 108 LYS A O 1
ATOM 888 N N . GLU A 1 109 ? 14.789 6.309 -3.186 1 92.69 109 GLU A N 1
ATOM 889 C CA . GLU A 1 109 ? 14.188 6.566 -1.882 1 92.69 109 GLU A CA 1
ATOM 890 C C . GLU A 1 109 ? 15.242 6.879 -0.831 1 92.69 109 GLU A C 1
ATOM 892 O O . GLU A 1 109 ? 15.047 7.762 0.01 1 92.69 109 GLU A O 1
ATOM 897 N N . GLU A 1 110 ? 16.281 6.152 -0.856 1 93.44 110 GLU A N 1
ATOM 898 C CA . GLU A 1 110 ? 17.359 6.352 0.105 1 93.44 110 GLU A CA 1
ATOM 899 C C . GLU A 1 110 ? 17.922 7.77 0.022 1 93.44 110 GLU A C 1
ATOM 901 O O . GLU A 1 110 ? 18.141 8.414 1.048 1 93.44 110 GLU A O 1
ATOM 906 N N . LYS A 1 111 ? 18.078 8.227 -1.137 1 93.12 111 LYS A N 1
ATOM 907 C CA . LYS A 1 111 ? 18.594 9.57 -1.347 1 93.12 111 LYS A CA 1
ATOM 908 C C . LYS A 1 111 ? 17.625 10.617 -0.79 1 93.12 111 LYS A C 1
ATOM 910 O O . LYS A 1 111 ? 18.031 11.492 -0.018 1 93.12 111 LYS A O 1
ATOM 915 N N . TYR A 1 112 ? 16.344 10.477 -1.177 1 91.38 112 TYR A N 1
ATOM 916 C CA . TYR A 1 112 ? 15.328 11.43 -0.744 1 91.38 112 TYR A CA 1
ATOM 917 C C . TYR A 1 112 ? 15.156 11.398 0.77 1 91.38 112 TYR A C 1
ATOM 919 O O . TYR A 1 112 ? 15.008 12.438 1.409 1 91.38 112 TYR A O 1
ATOM 927 N N . LEU A 1 113 ? 15.172 10.195 1.339 1 94 113 LEU A N 1
ATOM 928 C CA . LEU A 1 113 ? 14.984 10.055 2.779 1 94 113 LEU A CA 1
ATOM 929 C C . LEU A 1 113 ? 16.156 10.672 3.539 1 94 113 LEU A C 1
ATOM 931 O O . LEU A 1 113 ? 15.961 11.328 4.562 1 94 113 LEU A O 1
ATOM 935 N N . ASN A 1 114 ? 17.328 10.445 3.061 1 93.12 114 ASN A N 1
ATOM 936 C CA . ASN A 1 114 ? 18.516 11.031 3.684 1 93.12 114 ASN A CA 1
ATOM 937 C C . ASN A 1 114 ? 18.453 12.555 3.654 1 93.12 114 ASN A C 1
ATOM 939 O O . ASN A 1 114 ? 18.75 13.211 4.656 1 93.12 114 ASN A O 1
ATOM 943 N N . ASP A 1 115 ? 18.125 13.07 2.496 1 90.62 115 ASP A N 1
ATOM 944 C CA . ASP A 1 115 ? 17.984 14.523 2.375 1 90.62 115 ASP A CA 1
ATOM 945 C C . ASP A 1 115 ? 16.906 15.047 3.33 1 90.62 115 ASP A C 1
ATOM 947 O O . ASP A 1 115 ? 17.094 16.078 3.971 1 90.62 115 ASP A O 1
ATOM 951 N N . PHE A 1 116 ? 15.812 14.344 3.355 1 93.25 116 PHE A N 1
ATOM 952 C CA . PHE A 1 116 ? 14.703 14.703 4.227 1 93.25 116 PHE A CA 1
ATOM 953 C C . PHE A 1 116 ? 15.141 14.695 5.688 1 93.25 116 PHE A C 1
ATOM 955 O O . PHE A 1 116 ? 14.875 15.656 6.422 1 93.25 116 PHE A O 1
ATOM 962 N N . LYS A 1 117 ? 15.758 13.641 6.098 1 92.62 117 LYS A N 1
ATOM 963 C CA . LYS A 1 117 ? 16.234 13.508 7.469 1 92.62 117 LYS A CA 1
ATOM 964 C C . LYS A 1 117 ? 17.203 14.633 7.824 1 92.62 117 LYS A C 1
ATOM 966 O O . LYS A 1 117 ? 17.109 15.211 8.914 1 92.62 117 LYS A O 1
ATOM 971 N N . HIS A 1 118 ? 18.062 14.945 6.945 1 90.44 118 HIS A N 1
ATOM 972 C CA . HIS A 1 118 ? 19.016 16.031 7.145 1 90.44 118 HIS A CA 1
ATOM 973 C C . HIS A 1 118 ? 18.297 17.375 7.285 1 90.44 118 HIS A C 1
ATOM 975 O O . HIS A 1 118 ? 18.625 18.156 8.172 1 90.44 118 HIS A O 1
ATOM 981 N N . LEU A 1 119 ? 17.359 17.516 6.41 1 88.25 119 LEU A N 1
ATOM 982 C CA . LEU A 1 119 ? 16.609 18.766 6.457 1 88.25 119 LEU A CA 1
ATOM 983 C C . LEU A 1 119 ? 15.875 18.906 7.789 1 88.25 119 LEU A C 1
ATOM 985 O O . LEU A 1 119 ? 15.898 19.969 8.398 1 88.25 119 LEU A O 1
ATOM 989 N N . VAL A 1 120 ? 15.312 17.844 8.234 1 90 120 VAL A N 1
ATOM 990 C CA . VAL A 1 120 ? 14.562 17.859 9.484 1 90 120 VAL A CA 1
ATOM 991 C C . VAL A 1 120 ? 15.516 18.094 10.656 1 90 120 VAL A C 1
ATOM 993 O O . VAL A 1 120 ? 15.258 18.922 11.523 1 90 120 VAL A O 1
ATOM 996 N N . SER A 1 121 ? 16.594 17.453 10.695 1 87.88 121 SER A N 1
ATOM 997 C CA . SER A 1 121 ? 17.531 17.5 11.805 1 87.88 121 SER A CA 1
ATOM 998 C C . SER A 1 121 ? 18.234 18.859 11.875 1 87.88 121 SER A C 1
ATOM 1000 O O . SER A 1 121 ? 18.484 19.375 12.969 1 87.88 121 SER A O 1
ATOM 1002 N N . GLU A 1 122 ? 18.5 19.469 10.781 1 79.94 122 GLU A N 1
ATOM 1003 C CA . GLU A 1 122 ? 19.281 20.703 10.75 1 79.94 122 GLU A CA 1
ATOM 1004 C C . GLU A 1 122 ? 18.375 21.938 10.805 1 79.94 122 GLU A C 1
ATOM 1006 O O . GLU A 1 122 ? 18.719 22.938 11.438 1 79.94 122 GLU A O 1
ATOM 1011 N N . LYS A 1 123 ? 17.344 21.844 10.016 1 72.31 123 LYS A N 1
ATOM 1012 C CA . LYS A 1 123 ? 16.562 23.062 9.805 1 72.31 123 LYS A CA 1
ATOM 1013 C C . LYS A 1 123 ? 15.414 23.156 10.797 1 72.31 123 LYS A C 1
ATOM 1015 O O . LYS A 1 123 ? 15.039 24.25 11.219 1 72.31 123 LYS A O 1
ATOM 1020 N N . LEU A 1 124 ? 14.914 22.047 11.078 1 69.44 124 LEU A N 1
ATOM 1021 C CA . LEU A 1 124 ? 13.758 22.125 11.961 1 69.44 124 LEU A CA 1
ATOM 1022 C C . LEU A 1 124 ? 14.18 22 13.422 1 69.44 124 LEU A C 1
ATOM 1024 O O . LEU A 1 124 ? 13.336 21.906 14.312 1 69.44 124 LEU A O 1
ATOM 1028 N N . GLU A 1 125 ? 15.57 21.984 13.516 1 62.78 125 GLU A N 1
ATOM 1029 C CA . GLU A 1 125 ? 16.031 22.016 14.898 1 62.78 125 GLU A CA 1
ATOM 1030 C C . GLU A 1 125 ? 15.742 23.375 15.547 1 62.78 125 GLU A C 1
ATOM 1032 O O . GLU A 1 125 ? 16.391 24.375 15.227 1 62.78 125 GLU A O 1
ATOM 1037 N N . ILE A 1 126 ? 14.531 23.578 16.234 1 58.47 126 ILE A N 1
ATOM 1038 C CA . ILE A 1 126 ? 13.828 24.703 16.828 1 58.47 126 ILE A CA 1
ATOM 1039 C C . ILE A 1 126 ? 14.789 25.547 17.672 1 58.47 126 ILE A C 1
ATOM 1041 O O . ILE A 1 126 ? 14.703 26.766 17.688 1 58.47 126 ILE A O 1
ATOM 1045 N N . GLN A 1 127 ? 15.734 24.75 18.297 1 60.78 127 GLN A N 1
ATOM 1046 C CA . GLN A 1 127 ? 16.625 25.5 19.188 1 60.78 127 GLN A CA 1
ATOM 1047 C C . GLN A 1 127 ? 17.422 26.547 18.406 1 60.78 127 GLN A C 1
ATOM 1049 O O . GLN A 1 127 ? 17.812 27.578 18.969 1 60.78 127 GLN A O 1
ATOM 1054 N N . SER A 1 128 ? 17.422 26.328 17.172 1 62.12 128 SER A N 1
ATOM 1055 C CA . SER A 1 128 ? 18.281 27.234 16.406 1 62.12 128 SER A CA 1
ATOM 1056 C C . SER A 1 128 ? 17.531 28.5 15.992 1 62.12 128 SER A C 1
ATOM 1058 O O . SER A 1 128 ? 18.125 29.531 15.734 1 62.12 128 SER A O 1
ATOM 1060 N N . TYR A 1 129 ? 16.172 28.375 15.945 1 66.62 129 TYR A N 1
ATOM 1061 C CA . TYR A 1 129 ? 15.398 29.516 15.453 1 66.62 129 TYR A CA 1
ATOM 1062 C C . TYR A 1 129 ? 15.148 30.531 16.562 1 66.62 129 TYR A C 1
ATOM 1064 O O . TYR A 1 129 ? 15.078 31.734 16.312 1 66.62 129 TYR A O 1
ATOM 1072 N N . PHE A 1 130 ? 15.039 29.938 17.766 1 65.75 130 PHE A N 1
ATOM 1073 C CA . PHE A 1 130 ? 14.531 30.812 18.828 1 65.75 130 PHE A CA 1
ATOM 1074 C C . PHE A 1 130 ? 15.516 30.875 19.984 1 65.75 130 PHE A C 1
ATOM 1076 O O . PHE A 1 130 ? 15.133 31.234 21.109 1 65.75 130 PHE A O 1
ATOM 1083 N N . SER A 1 131 ? 16.75 30.5 19.766 1 60.41 131 SER A N 1
ATOM 1084 C CA . SER A 1 131 ? 17.734 30.641 20.828 1 60.41 131 SER A CA 1
ATOM 1085 C C . SER A 1 131 ? 18.031 32.094 21.109 1 60.41 131 SER A C 1
ATOM 1087 O O . SER A 1 131 ? 17.812 32.969 20.25 1 60.41 131 SER A O 1
ATOM 1089 N N . ASN A 1 132 ? 18.266 32.438 22.391 1 55.47 132 ASN A N 1
ATOM 1090 C CA . ASN A 1 132 ? 18.594 33.75 22.906 1 55.47 132 ASN A CA 1
ATOM 1091 C C . ASN A 1 132 ? 19.469 34.531 21.938 1 55.47 132 ASN A C 1
ATOM 1093 O O . ASN A 1 132 ? 19.297 35.75 21.766 1 55.47 132 ASN A O 1
ATOM 1097 N N . GLN A 1 133 ? 20.516 34.031 21.594 1 51.16 133 GLN A N 1
ATOM 1098 C CA . GLN A 1 133 ? 21.453 34.781 20.797 1 51.16 133 GLN A CA 1
ATOM 1099 C C . GLN A 1 133 ? 20.812 35.281 19.5 1 51.16 133 GLN A C 1
ATOM 1101 O O . GLN A 1 133 ? 21.062 36.406 19.062 1 51.16 133 GLN A O 1
ATOM 1106 N N . VAL A 1 134 ? 20.016 34.406 18.969 1 53.34 134 VAL A N 1
ATOM 1107 C CA . VAL A 1 134 ? 19.391 34.812 17.719 1 53.34 134 VAL A CA 1
ATOM 1108 C C . VAL A 1 134 ? 18.203 35.75 17.984 1 53.34 134 VAL A C 1
ATOM 1110 O O . VAL A 1 134 ? 17.922 36.625 17.203 1 53.34 134 VAL A O 1
ATOM 1113 N N . ALA A 1 135 ? 17.422 35.625 19.094 1 52.09 135 ALA A N 1
ATOM 1114 C CA . ALA A 1 135 ? 16.312 36.469 19.5 1 52.09 135 ALA A CA 1
ATOM 1115 C C . ALA A 1 135 ? 16.75 37.906 19.688 1 52.09 135 ALA A C 1
ATOM 1117 O O . ALA A 1 135 ? 15.953 38.844 19.484 1 52.09 135 ALA A O 1
ATOM 1118 N N . ALA A 1 136 ? 17.891 38.125 20.344 1 52.41 136 ALA A N 1
ATOM 1119 C CA . ALA A 1 136 ? 18.312 39.531 20.5 1 52.41 136 ALA A CA 1
ATOM 1120 C C . ALA A 1 136 ? 18.375 40.219 19.141 1 52.41 136 ALA A C 1
ATOM 1122 O O . ALA A 1 136 ? 18.047 41.406 19.031 1 52.41 136 ALA A O 1
ATOM 1123 N N . GLU A 1 137 ? 18.938 39.594 18.219 1 50.78 137 GLU A N 1
ATOM 1124 C CA . GLU A 1 137 ? 19.219 40.25 16.938 1 50.78 137 GLU A CA 1
ATOM 1125 C C . GLU A 1 137 ? 18.047 40.062 15.984 1 50.78 137 GLU A C 1
ATOM 1127 O O . GLU A 1 137 ? 17.75 40.969 15.188 1 50.78 137 GLU A O 1
ATOM 1132 N N . ASN A 1 138 ? 17.531 38.719 15.797 1 58.16 138 ASN A N 1
ATOM 1133 C CA . ASN A 1 138 ? 16.5 38.562 14.781 1 58.16 138 ASN A CA 1
ATOM 1134 C C . ASN A 1 138 ? 15.102 38.656 15.375 1 58.16 138 ASN A C 1
ATOM 1136 O O . ASN A 1 138 ? 14.844 38.094 16.453 1 58.16 138 ASN A O 1
ATOM 1140 N N . ASN A 1 139 ? 14.305 39.625 15.062 1 75.38 139 ASN A N 1
ATOM 1141 C CA . ASN A 1 139 ? 12.914 39.938 15.359 1 75.38 139 ASN A CA 1
ATOM 1142 C C . ASN A 1 139 ? 12.031 38.688 15.266 1 75.38 139 ASN A C 1
ATOM 1144 O O . ASN A 1 139 ? 12.352 37.75 14.539 1 75.38 139 ASN A O 1
ATOM 1148 N N . TYR A 1 140 ? 11.32 38.219 16.312 1 81 140 TYR A N 1
ATOM 1149 C CA . TYR A 1 140 ? 10.344 37.156 16.406 1 81 140 TYR A CA 1
ATOM 1150 C C . TYR A 1 140 ? 9.68 36.906 15.055 1 81 140 TYR A C 1
ATOM 1152 O O . TYR A 1 140 ? 9.594 35.75 14.594 1 81 140 TYR A O 1
ATOM 1160 N N . GLU A 1 141 ? 9.43 37.875 14.391 1 83.25 141 GLU A N 1
ATOM 1161 C CA . GLU A 1 141 ? 8.742 37.781 13.117 1 83.25 141 GLU A CA 1
ATOM 1162 C C . GLU A 1 141 ? 9.625 37.125 12.062 1 83.25 141 GLU A C 1
ATOM 1164 O O . GLU A 1 141 ? 9.148 36.281 11.281 1 83.25 141 GLU A O 1
ATOM 1169 N N . ASN A 1 142 ? 10.836 37.5 12.086 1 84.31 142 ASN A N 1
ATOM 1170 C CA . ASN A 1 142 ? 11.773 36.906 11.133 1 84.31 142 ASN A CA 1
ATOM 1171 C C . ASN A 1 142 ? 12.016 35.438 11.406 1 84.31 142 ASN A C 1
ATOM 1173 O O . ASN A 1 142 ? 12.164 34.656 10.477 1 84.31 142 ASN A O 1
ATOM 1177 N N . SER A 1 143 ? 12.102 35.094 12.648 1 84.06 143 SER A N 1
ATOM 1178 C CA . SER A 1 143 ? 12.312 33.688 13.031 1 84.06 143 SER A CA 1
ATOM 1179 C C . SER A 1 143 ? 11.133 32.812 12.609 1 84.06 143 SER A C 1
ATOM 1181 O O . SER A 1 143 ? 11.312 31.703 12.125 1 84.06 143 SER A O 1
ATOM 1183 N N . VAL A 1 144 ? 10.016 33.312 12.773 1 86.69 144 VAL A N 1
ATOM 1184 C CA . VAL A 1 144 ? 8.805 32.594 12.398 1 86.69 144 VAL A CA 1
ATOM 1185 C C . VAL A 1 144 ? 8.758 32.406 10.891 1 86.69 144 VAL A C 1
ATOM 1187 O O . VAL A 1 144 ? 8.391 31.328 10.398 1 86.69 144 VAL A O 1
ATOM 1190 N N . GLN A 1 145 ? 9.117 33.438 10.156 1 87.56 145 GLN A N 1
ATOM 1191 C CA . GLN A 1 145 ? 9.133 33.344 8.703 1 87.56 145 GLN A CA 1
ATOM 1192 C C . GLN A 1 145 ? 10.117 32.281 8.227 1 87.56 145 GLN A C 1
ATOM 1194 O O . GLN A 1 145 ? 9.828 31.531 7.289 1 87.56 145 GLN A O 1
ATOM 1199 N N . ARG A 1 146 ? 11.234 32.25 8.812 1 86.06 146 ARG A N 1
ATOM 1200 C CA . ARG A 1 146 ? 12.234 31.25 8.477 1 86.06 146 ARG A CA 1
ATOM 1201 C C . ARG A 1 146 ? 11.719 29.859 8.797 1 86.06 146 ARG A C 1
ATOM 1203 O O . ARG A 1 146 ? 11.898 28.922 7.996 1 86.06 146 ARG A O 1
ATOM 1210 N N . PHE A 1 147 ? 11.148 29.719 9.93 1 87.94 147 PHE A N 1
ATOM 1211 C CA . PHE A 1 147 ? 10.562 28.453 10.328 1 87.94 147 PHE A CA 1
ATOM 1212 C C . PHE A 1 147 ? 9.523 27.984 9.312 1 87.94 147 PHE A C 1
ATOM 1214 O O . PHE A 1 147 ? 9.523 26.828 8.898 1 87.94 147 PHE A O 1
ATOM 1221 N N . ASN A 1 148 ? 8.695 28.906 8.914 1 89.5 148 ASN A N 1
ATOM 1222 C CA . ASN A 1 148 ? 7.648 28.594 7.941 1 89.5 148 ASN A CA 1
ATOM 1223 C C . ASN A 1 148 ? 8.234 28.156 6.602 1 89.5 148 ASN A C 1
ATOM 1225 O O . ASN A 1 148 ? 7.719 27.234 5.965 1 89.5 148 ASN A O 1
ATOM 1229 N N . SER A 1 149 ? 9.219 28.844 6.219 1 90.25 149 SER A N 1
ATOM 1230 C CA . SER A 1 149 ? 9.867 28.5 4.965 1 90.25 149 SER A CA 1
ATOM 1231 C C . SER A 1 149 ? 10.484 27.094 5.039 1 90.25 149 SER A C 1
ATOM 1233 O O . SER A 1 149 ? 10.352 26.312 4.105 1 90.25 149 SER A O 1
ATOM 1235 N N . ASP A 1 150 ? 11.18 26.844 6.105 1 88.88 150 ASP A N 1
ATOM 1236 C CA . ASP A 1 150 ? 11.781 25.531 6.297 1 88.88 150 ASP A CA 1
ATOM 1237 C C . ASP A 1 150 ? 10.711 24.453 6.375 1 88.88 150 ASP A C 1
ATOM 1239 O O . ASP A 1 150 ? 10.898 23.344 5.844 1 88.88 150 ASP A O 1
ATOM 1243 N N . PHE A 1 151 ? 9.672 24.703 7.062 1 91.69 151 PHE A N 1
ATOM 1244 C CA . PHE A 1 151 ? 8.531 23.797 7.129 1 91.69 151 PHE A CA 1
ATOM 1245 C C . PHE A 1 151 ? 8.07 23.391 5.73 1 91.69 151 PHE A C 1
ATOM 1247 O O . PHE A 1 151 ? 7.879 22.219 5.445 1 91.69 151 PHE A O 1
ATOM 1254 N N . GLU A 1 152 ? 7.883 24.359 4.871 1 93.25 152 GLU A N 1
ATOM 1255 C CA . GLU A 1 152 ? 7.402 24.094 3.518 1 93.25 152 GLU A CA 1
ATOM 1256 C C . GLU A 1 152 ? 8.383 23.203 2.748 1 93.25 152 GLU A C 1
ATOM 1258 O O . GLU A 1 152 ? 7.973 22.344 1.974 1 93.25 152 GLU A O 1
ATOM 1263 N N . ARG A 1 153 ? 9.602 23.422 2.939 1 91.62 153 ARG A N 1
ATOM 1264 C CA . ARG A 1 153 ? 10.617 22.609 2.277 1 91.62 153 ARG A CA 1
ATOM 1265 C C . ARG A 1 153 ? 10.547 21.156 2.748 1 91.62 153 ARG A C 1
ATOM 1267 O O . ARG A 1 153 ? 10.57 20.234 1.934 1 91.62 153 ARG A O 1
ATOM 1274 N N . VAL A 1 154 ? 10.492 21.047 4.035 1 92.25 154 VAL A N 1
ATOM 1275 C CA . VAL A 1 154 ? 10.398 19.703 4.629 1 92.25 154 VAL A CA 1
ATOM 1276 C C . VAL A 1 154 ? 9.141 19.016 4.129 1 92.25 154 VAL A C 1
ATOM 1278 O O . VAL A 1 154 ? 9.188 17.844 3.736 1 92.25 154 VAL A O 1
ATOM 1281 N N . PHE A 1 155 ? 8.062 19.688 4.141 1 94.06 155 PHE A N 1
ATOM 1282 C CA . PHE A 1 155 ? 6.793 19.125 3.701 1 94.06 155 PHE A CA 1
ATOM 1283 C C . PHE A 1 155 ? 6.863 18.719 2.232 1 94.06 155 PHE A C 1
ATOM 1285 O O . PHE A 1 155 ? 6.324 17.672 1.843 1 94.06 155 PHE A O 1
ATOM 1292 N N . ASN A 1 156 ? 7.469 19.531 1.431 1 93.62 156 ASN A N 1
ATOM 1293 C CA . ASN A 1 156 ? 7.617 19.203 0.016 1 93.62 156 ASN A CA 1
ATOM 1294 C C . ASN A 1 156 ? 8.406 17.922 -0.183 1 93.62 156 ASN A C 1
ATOM 1296 O O . ASN A 1 156 ? 8.078 17.109 -1.061 1 93.62 156 ASN A O 1
ATOM 1300 N N . ASP A 1 157 ? 9.43 17.781 0.562 1 92.19 157 ASP A N 1
ATOM 1301 C CA . ASP A 1 157 ? 10.195 16.547 0.49 1 92.19 157 ASP A CA 1
ATOM 1302 C C . ASP A 1 157 ? 9.344 15.344 0.896 1 92.19 157 ASP A C 1
ATOM 1304 O O . ASP A 1 157 ? 9.445 14.273 0.304 1 92.19 157 ASP A O 1
ATOM 1308 N N . LEU A 1 158 ? 8.617 15.5 1.929 1 94.25 158 LEU A N 1
ATOM 1309 C CA . LEU A 1 158 ? 7.719 14.445 2.381 1 94.25 158 LEU A CA 1
ATOM 1310 C C . LEU A 1 158 ? 6.723 14.078 1.289 1 94.25 158 LEU A C 1
ATOM 1312 O O . LEU A 1 158 ? 6.438 12.898 1.076 1 94.25 158 LEU A O 1
ATOM 1316 N N . ARG A 1 159 ? 6.18 15.07 0.538 1 94.69 159 ARG A N 1
ATOM 1317 C CA . ARG A 1 159 ? 5.273 14.852 -0.587 1 94.69 159 ARG A CA 1
ATOM 1318 C C . ARG A 1 159 ? 5.953 14.047 -1.688 1 94.69 159 ARG A C 1
ATOM 1320 O O . ARG A 1 159 ? 5.348 13.148 -2.271 1 94.69 159 ARG A O 1
ATOM 1327 N N . GLU A 1 160 ? 7.18 14.391 -1.935 1 94.12 160 GLU A N 1
ATOM 1328 C CA . GLU A 1 160 ? 7.93 13.641 -2.939 1 94.12 160 GLU A CA 1
ATOM 1329 C C . GLU A 1 160 ? 8.125 12.188 -2.52 1 94.12 160 GLU A C 1
ATOM 1331 O O . GLU A 1 160 ? 8.031 11.281 -3.348 1 94.12 160 GLU A O 1
ATOM 1336 N N . LEU A 1 161 ? 8.453 12 -1.294 1 95.06 161 LEU A N 1
ATOM 1337 C CA . LEU A 1 161 ? 8.594 10.641 -0.785 1 95.06 161 LEU A CA 1
ATOM 1338 C C . LEU A 1 161 ? 7.297 9.859 -0.954 1 95.06 161 LEU A C 1
ATOM 1340 O O . LEU A 1 161 ? 7.32 8.68 -1.319 1 95.06 161 LEU A O 1
ATOM 1344 N N . SER A 1 162 ? 6.164 10.453 -0.64 1 96.31 162 SER A N 1
ATOM 1345 C CA . SER A 1 162 ? 4.863 9.812 -0.842 1 96.31 162 SER A CA 1
ATOM 1346 C C . SER A 1 162 ? 4.668 9.414 -2.301 1 96.31 162 SER A C 1
ATOM 1348 O O . SER A 1 162 ? 4.25 8.289 -2.59 1 96.31 162 SER A O 1
ATOM 1350 N N . LYS A 1 163 ? 4.988 10.297 -3.234 1 95.56 163 LYS A N 1
ATOM 1351 C CA . LYS A 1 163 ? 4.852 10.031 -4.664 1 95.56 163 LYS A CA 1
ATOM 1352 C C . LYS A 1 163 ? 5.734 8.859 -5.09 1 95.56 163 LYS A C 1
ATOM 1354 O O . LYS A 1 163 ? 5.328 8.039 -5.918 1 95.56 163 LYS A O 1
ATOM 1359 N N . ILE A 1 164 ? 6.93 8.836 -4.562 1 94.94 164 ILE A N 1
ATOM 1360 C CA . ILE A 1 164 ? 7.848 7.742 -4.863 1 94.94 164 ILE A CA 1
ATOM 1361 C C . ILE A 1 164 ? 7.23 6.41 -4.434 1 94.94 164 ILE A C 1
ATOM 1363 O O . ILE A 1 164 ? 7.32 5.418 -5.156 1 94.94 164 ILE A O 1
ATOM 1367 N N . GLN A 1 165 ? 6.605 6.301 -3.217 1 95.31 165 GLN A N 1
ATOM 1368 C CA . GLN A 1 165 ? 5.969 5.07 -2.754 1 95.31 165 GLN A CA 1
ATOM 1369 C C . GLN A 1 165 ? 4.891 4.609 -3.729 1 95.31 165 GLN A C 1
ATOM 1371 O O . GLN A 1 165 ? 4.789 3.416 -4.027 1 95.31 165 GLN A O 1
ATOM 1376 N N . LEU A 1 166 ? 4.117 5.551 -4.273 1 95.25 166 LEU A N 1
ATOM 1377 C CA . LEU A 1 166 ? 3.064 5.227 -5.23 1 95.25 166 LEU A CA 1
ATOM 1378 C C . LEU A 1 166 ? 3.658 4.688 -6.527 1 95.25 166 LEU A C 1
ATOM 1380 O O . LEU A 1 166 ? 3.174 3.691 -7.07 1 95.25 166 LEU A O 1
ATOM 1384 N N . SER A 1 167 ? 4.691 5.344 -6.988 1 95.06 167 SER A N 1
ATOM 1385 C CA . SER A 1 167 ? 5.32 4.941 -8.242 1 95.06 167 SER A CA 1
ATOM 1386 C C . SER A 1 167 ? 5.941 3.553 -8.117 1 95.06 167 SER A C 1
ATOM 1388 O O . SER A 1 167 ? 5.809 2.727 -9.023 1 95.06 167 SER A O 1
ATOM 1390 N N . GLU A 1 168 ? 6.605 3.344 -7.035 1 93.5 168 GLU A N 1
ATOM 1391 C CA . GLU A 1 168 ? 7.203 2.029 -6.812 1 93.5 168 GLU A CA 1
ATOM 1392 C C . GLU A 1 168 ? 6.129 0.955 -6.668 1 93.5 168 GLU A C 1
ATOM 1394 O O . GLU A 1 168 ? 6.301 -0.17 -7.145 1 93.5 168 GLU A O 1
ATOM 1399 N N . GLY A 1 169 ? 5.086 1.294 -5.938 1 94.38 169 GLY A N 1
ATOM 1400 C CA . GLY A 1 169 ? 3.973 0.363 -5.855 1 94.38 169 GLY A CA 1
ATOM 1401 C C . GLY A 1 169 ? 3.381 0.021 -7.207 1 94.38 169 GLY A C 1
ATOM 1402 O O . GLY A 1 169 ? 2.994 -1.124 -7.453 1 94.38 169 GLY A O 1
ATOM 1403 N N . GLU A 1 170 ? 3.291 0.945 -8.07 1 94.5 170 GLU A N 1
ATOM 1404 C CA . GLU A 1 170 ? 2.781 0.742 -9.422 1 94.5 170 GLU A CA 1
ATOM 1405 C C . GLU A 1 170 ? 3.684 -0.201 -10.219 1 94.5 170 GLU A C 1
ATOM 1407 O O . GLU A 1 170 ? 3.197 -1.071 -10.938 1 94.5 170 GLU A O 1
ATOM 1412 N N . LYS A 1 171 ? 4.961 -0.019 -10.078 1 94.5 171 LYS A N 1
ATOM 1413 C CA . LYS A 1 171 ? 5.922 -0.896 -10.742 1 94.5 171 LYS A CA 1
ATOM 1414 C C . LYS A 1 171 ? 5.727 -2.348 -10.32 1 94.5 171 LYS A C 1
ATOM 1416 O O . LYS A 1 171 ? 5.742 -3.254 -11.156 1 94.5 171 LYS A O 1
ATOM 1421 N N . LEU A 1 172 ? 5.586 -2.521 -9.047 1 93.88 172 LEU A N 1
ATOM 1422 C CA . LEU A 1 172 ? 5.402 -3.869 -8.523 1 93.88 172 LEU A CA 1
ATOM 1423 C C . LEU A 1 172 ? 4.07 -4.453 -8.984 1 93.88 172 LEU A C 1
ATOM 1425 O O . LEU A 1 172 ? 3.971 -5.66 -9.234 1 93.88 172 LEU A O 1
ATOM 1429 N N . THR A 1 173 ? 3.078 -3.623 -9.078 1 93.69 173 THR A N 1
ATOM 1430 C CA . THR A 1 173 ? 1.791 -4.07 -9.602 1 93.69 173 THR A CA 1
ATOM 1431 C C . THR A 1 173 ? 1.92 -4.508 -11.055 1 93.69 173 THR A C 1
ATOM 1433 O O . THR A 1 173 ? 1.362 -5.535 -11.453 1 93.69 173 THR A O 1
ATOM 1436 N N . ASN A 1 174 ? 2.66 -3.771 -11.867 1 94.25 174 ASN A N 1
ATOM 1437 C CA . ASN A 1 174 ? 2.9 -4.152 -13.258 1 94.25 174 ASN A CA 1
ATOM 1438 C C . ASN A 1 174 ? 3.645 -5.48 -13.352 1 94.25 174 ASN A C 1
ATOM 1440 O O . ASN A 1 174 ? 3.375 -6.285 -14.242 1 94.25 174 ASN A O 1
ATOM 1444 N N . LEU A 1 175 ? 4.582 -5.613 -12.445 1 93.88 175 LEU A N 1
ATOM 1445 C CA . LEU A 1 175 ? 5.273 -6.898 -12.375 1 93.88 175 LEU A CA 1
ATOM 1446 C C . LEU A 1 175 ? 4.289 -8.031 -12.109 1 93.88 175 LEU A C 1
ATOM 1448 O O . LEU A 1 175 ? 4.391 -9.102 -12.703 1 93.88 175 LEU A O 1
ATOM 1452 N N . SER A 1 176 ? 3.361 -7.793 -11.164 1 94.62 176 SER A N 1
ATOM 1453 C CA . SER A 1 176 ? 2.365 -8.812 -10.852 1 94.62 176 SER A CA 1
ATOM 1454 C C . SER A 1 176 ? 1.531 -9.164 -12.086 1 94.62 176 SER A C 1
ATOM 1456 O O . SER A 1 176 ? 1.206 -10.328 -12.305 1 94.62 176 SER A O 1
ATOM 1458 N N . TYR A 1 177 ? 1.213 -8.227 -12.961 1 93.38 177 TYR A N 1
ATOM 1459 C CA . TYR A 1 177 ? 0.498 -8.453 -14.211 1 93.38 177 TYR A CA 1
ATOM 1460 C C . TYR A 1 177 ? 1.318 -9.328 -15.148 1 93.38 177 TYR A C 1
ATOM 1462 O O . TYR A 1 177 ? 0.781 -10.234 -15.797 1 93.38 177 TYR A O 1
ATOM 1470 N N . ARG A 1 178 ? 2.559 -9.031 -15.195 1 93.69 178 ARG A N 1
ATOM 1471 C CA . ARG A 1 178 ? 3.443 -9.789 -16.078 1 93.69 178 ARG A CA 1
ATOM 1472 C C . ARG A 1 178 ? 3.559 -11.242 -15.625 1 93.69 178 ARG A C 1
ATOM 1474 O O . ARG A 1 178 ? 3.529 -12.156 -16.453 1 93.69 178 ARG A O 1
ATOM 1481 N N . ILE A 1 179 ? 3.697 -11.414 -14.367 1 93.25 179 ILE A N 1
ATOM 1482 C CA . ILE A 1 179 ? 3.807 -12.766 -13.828 1 93.25 179 ILE A CA 1
ATOM 1483 C C . ILE A 1 179 ? 2.52 -13.539 -14.109 1 93.25 179 ILE A C 1
ATOM 1485 O O . ILE A 1 179 ? 2.562 -14.703 -14.516 1 93.25 179 ILE A O 1
ATOM 1489 N N . LYS A 1 180 ? 1.396 -12.906 -13.906 1 93.56 180 LYS A N 1
ATOM 1490 C CA . LYS A 1 180 ? 0.11 -13.531 -14.203 1 93.56 180 LYS A CA 1
ATOM 1491 C C . LYS A 1 180 ? 0.005 -13.891 -15.68 1 93.56 180 LYS A C 1
ATOM 1493 O O . LYS A 1 180 ? -0.421 -15 -16.031 1 93.56 180 LYS A O 1
ATOM 1498 N N . ALA A 1 181 ? 0.394 -13 -16.578 1 91.62 181 ALA A N 1
ATOM 1499 C CA . ALA A 1 181 ? 0.332 -13.227 -18.016 1 91.62 181 ALA A CA 1
ATOM 1500 C C . ALA A 1 181 ? 1.212 -14.406 -18.422 1 91.62 181 ALA A C 1
ATOM 1502 O O . ALA A 1 181 ? 0.806 -15.242 -19.234 1 91.62 181 ALA A O 1
ATOM 1503 N N . ARG A 1 182 ? 2.383 -14.398 -17.875 1 89.12 182 ARG A N 1
ATOM 1504 C CA . ARG A 1 182 ? 3.291 -15.516 -18.125 1 89.12 182 ARG A CA 1
ATOM 1505 C C . ARG A 1 182 ? 2.682 -16.844 -17.672 1 89.12 182 ARG A C 1
ATOM 1507 O O . ARG A 1 182 ? 2.781 -17.844 -18.375 1 89.12 182 ARG A O 1
ATOM 1514 N N . SER A 1 183 ? 2.115 -16.781 -16.438 1 90.81 183 SER A N 1
ATOM 1515 C CA . SER A 1 183 ? 1.471 -17.984 -15.906 1 90.81 183 SER A CA 1
ATOM 1516 C C . SER A 1 183 ? 0.342 -18.453 -16.812 1 90.81 183 SER A C 1
ATOM 1518 O O . SER A 1 183 ? 0.161 -19.656 -17.016 1 90.81 183 SER A O 1
ATOM 1520 N N . ASP A 1 184 ? -0.42 -17.594 -17.484 1 90.12 184 ASP A N 1
ATOM 1521 C CA . ASP A 1 184 ? -1.511 -17.906 -18.406 1 90.12 184 ASP A CA 1
ATOM 1522 C C . ASP A 1 184 ? -0.983 -18.562 -19.672 1 90.12 184 ASP A C 1
ATOM 1524 O O . ASP A 1 184 ? -1.561 -19.547 -20.172 1 90.12 184 ASP A O 1
ATOM 1528 N N . ILE A 1 185 ? 0.06 -18.047 -20.188 1 89.88 185 ILE A N 1
ATOM 1529 C CA . ILE A 1 185 ? 0.668 -18.594 -21.406 1 89.88 185 ILE A CA 1
ATOM 1530 C C . ILE A 1 185 ? 1.142 -20.031 -21.141 1 89.88 185 ILE A C 1
ATOM 1532 O O . ILE A 1 185 ? 0.883 -20.922 -21.938 1 89.88 185 ILE A O 1
ATOM 1536 N N . TRP A 1 186 ? 1.744 -20.234 -20 1 87.38 186 TRP A N 1
ATOM 1537 C CA . TRP A 1 186 ? 2.254 -21.547 -19.641 1 87.38 186 TRP A CA 1
ATOM 1538 C C . TRP A 1 186 ? 1.115 -22.562 -19.516 1 87.38 186 TRP A C 1
ATOM 1540 O O . TRP A 1 186 ? 1.259 -23.719 -19.891 1 87.38 186 TRP A O 1
ATOM 1550 N N . LEU A 1 187 ? 0.024 -22.078 -18.938 1 89.31 187 LEU A N 1
ATOM 1551 C CA . LEU A 1 187 ? -1.14 -22.938 -18.766 1 89.31 187 LEU A CA 1
ATOM 1552 C C . LEU A 1 187 ? -1.674 -23.391 -20.125 1 89.31 187 LEU A C 1
ATOM 1554 O O . LEU A 1 187 ? -2.01 -24.562 -20.312 1 89.31 187 LEU A O 1
ATOM 1558 N N . GLN A 1 188 ? -1.722 -22.578 -21.094 1 87 188 GLN A N 1
ATOM 1559 C CA . GLN A 1 188 ? -2.186 -22.922 -22.438 1 87 188 GLN A CA 1
ATOM 1560 C C . GLN A 1 188 ? -1.27 -23.953 -23.109 1 87 188 GLN A C 1
ATOM 1562 O O . GLN A 1 188 ? -1.744 -24.906 -23.719 1 87 188 GLN A O 1
ATOM 1567 N N . PHE A 1 189 ? -0.004 -23.703 -22.938 1 86.81 189 PHE A N 1
ATOM 1568 C CA . PHE A 1 189 ? 0.967 -24.656 -23.469 1 86.81 189 PHE A CA 1
ATOM 1569 C C . PHE A 1 189 ? 0.787 -26.016 -22.812 1 86.81 189 PHE A C 1
ATOM 1571 O O . PHE A 1 189 ? 0.821 -27.047 -23.484 1 86.81 189 PHE A O 1
ATOM 1578 N N . GLU A 1 190 ? 0.609 -25.953 -21.531 1 87.06 190 GLU A N 1
ATOM 1579 C CA . GLU A 1 190 ? 0.411 -27.203 -20.781 1 87.06 190 GLU A CA 1
ATOM 1580 C C . GLU A 1 190 ? -0.819 -27.953 -21.281 1 87.06 190 GLU A C 1
ATOM 1582 O O . GLU A 1 190 ? -0.772 -29.156 -21.484 1 87.06 190 GLU A O 1
ATOM 1587 N N . TYR A 1 191 ? -1.885 -27.328 -21.562 1 87.44 191 TYR A N 1
ATOM 1588 C CA . TYR A 1 191 ? -3.107 -27.953 -22.047 1 87.44 191 TYR A CA 1
ATOM 1589 C C . TYR A 1 191 ? -2.893 -28.562 -23.438 1 87.44 191 TYR A C 1
ATOM 1591 O O . TYR A 1 191 ? -3.395 -29.641 -23.719 1 87.44 191 TYR A O 1
ATOM 1599 N N . ALA A 1 192 ? -2.141 -27.906 -24.25 1 87.06 192 ALA A N 1
ATOM 1600 C CA . ALA A 1 192 ? -1.828 -28.422 -25.578 1 87.06 192 ALA A CA 1
ATOM 1601 C C . ALA A 1 192 ? -1.036 -29.734 -25.484 1 87.06 192 ALA A C 1
ATOM 1603 O O . ALA A 1 192 ? -1.359 -30.703 -26.156 1 87.06 192 ALA A O 1
ATOM 1604 N N . VAL A 1 193 ? -0.055 -29.703 -24.609 1 85.44 193 VAL A N 1
ATOM 1605 C CA . VAL A 1 193 ? 0.789 -30.875 -24.422 1 85.44 193 VAL A CA 1
ATOM 1606 C C . VAL A 1 193 ? -0.042 -32.031 -23.859 1 85.44 193 VAL A C 1
ATOM 1608 O O . VAL A 1 193 ? 0.085 -33.156 -24.312 1 85.44 193 VAL A O 1
ATOM 1611 N N . LEU A 1 194 ? -0.93 -31.734 -22.859 1 87.44 194 LEU A N 1
ATOM 1612 C CA . LEU A 1 194 ? -1.791 -32.75 -22.266 1 87.44 194 LEU A CA 1
ATOM 1613 C C . LEU A 1 194 ? -2.721 -33.375 -23.312 1 87.44 194 LEU A C 1
ATOM 1615 O O . LEU A 1 194 ? -2.93 -34.562 -23.328 1 87.44 194 LEU A O 1
ATOM 1619 N N . PHE A 1 195 ? -3.236 -32.531 -24.219 1 89.38 195 PHE A N 1
ATOM 1620 C CA . PHE A 1 195 ? -4.125 -33 -25.281 1 89.38 195 PHE A CA 1
ATOM 1621 C C . PHE A 1 195 ? -3.387 -33.906 -26.234 1 89.38 195 PHE A C 1
ATOM 1623 O O . PHE A 1 195 ? -3.895 -34.969 -26.594 1 89.38 195 PHE A O 1
ATOM 1630 N N . ILE A 1 196 ? -2.215 -33.594 -26.656 1 86.88 196 ILE A N 1
ATOM 1631 C CA . ILE A 1 196 ? -1.387 -34.406 -27.547 1 86.88 196 ILE A CA 1
ATOM 1632 C C . ILE A 1 196 ? -1.076 -35.75 -26.891 1 86.88 196 ILE A C 1
ATOM 1634 O O . ILE A 1 196 ? -1.172 -36.812 -27.516 1 86.88 196 ILE A O 1
ATOM 1638 N N . LEU A 1 197 ? -0.736 -35.688 -25.578 1 83.94 197 LEU A N 1
ATOM 1639 C CA . LEU A 1 197 ? -0.42 -36.906 -24.828 1 83.94 197 LEU A CA 1
ATOM 1640 C C . LEU A 1 197 ? -1.644 -37.781 -24.719 1 83.94 197 LEU A C 1
ATOM 1642 O O . LEU A 1 197 ? -1.523 -39.031 -24.797 1 83.94 197 LEU A O 1
ATOM 1646 N N . LEU A 1 198 ? -2.854 -37.25 -24.609 1 87.44 198 LEU A N 1
ATOM 1647 C CA . LEU A 1 198 ? -4.098 -38.031 -24.578 1 87.44 198 LEU A CA 1
ATOM 1648 C C . LEU A 1 198 ? -4.316 -38.75 -25.906 1 87.44 198 LEU A C 1
ATOM 1650 O O . LEU A 1 198 ? -4.711 -39.906 -25.906 1 87.44 198 LEU A O 1
ATOM 1654 N N . ILE A 1 199 ? -3.982 -38.094 -26.969 1 86.81 199 ILE A N 1
ATOM 1655 C CA . ILE A 1 199 ? -4.113 -38.688 -28.297 1 86.81 199 ILE A CA 1
ATOM 1656 C C . ILE A 1 199 ? -3.119 -39.844 -28.453 1 86.81 199 ILE A C 1
ATOM 1658 O O . ILE A 1 199 ? -3.479 -40.906 -28.938 1 86.81 199 ILE A O 1
ATOM 1662 N N . ILE A 1 200 ? -1.921 -39.594 -28.016 1 80.56 200 ILE A N 1
ATOM 1663 C CA . ILE A 1 200 ? -0.878 -40.594 -28.109 1 80.56 200 ILE A CA 1
ATOM 1664 C C . ILE A 1 200 ? -1.28 -41.844 -27.312 1 80.56 200 ILE A C 1
ATOM 1666 O O . ILE A 1 200 ? -1.152 -42.969 -27.797 1 80.56 200 ILE A O 1
ATOM 1670 N N . ILE A 1 201 ? -1.771 -41.656 -26.141 1 81 201 ILE A N 1
ATOM 1671 C CA . ILE A 1 201 ? -2.209 -42.781 -25.281 1 81 201 ILE A CA 1
ATOM 1672 C C . ILE A 1 201 ? -3.369 -43.5 -25.953 1 81 201 ILE A C 1
ATOM 1674 O O . ILE A 1 201 ? -3.4 -44.75 -25.969 1 81 201 ILE A O 1
ATOM 1678 N N . SER A 1 202 ? -4.332 -42.812 -26.609 1 84.75 202 SER A N 1
ATOM 1679 C CA . SER A 1 202 ? -5.469 -43.406 -27.297 1 84.75 202 SER A CA 1
ATOM 1680 C C . SER A 1 202 ? -5.016 -44.25 -28.484 1 84.75 202 SER A C 1
ATOM 1682 O O . SER A 1 202 ? -5.527 -45.344 -28.703 1 84.75 202 SER A O 1
ATOM 1684 N N . MET A 1 203 ? -4.027 -43.781 -29.188 1 81.12 203 MET A N 1
ATOM 1685 C CA . MET A 1 203 ? -3.48 -44.531 -30.328 1 81.12 203 MET A CA 1
ATOM 1686 C C . MET A 1 203 ? -2.789 -45.781 -29.875 1 81.12 203 MET A C 1
ATOM 1688 O O . MET A 1 203 ? -2.889 -46.844 -30.531 1 81.12 203 MET A O 1
ATOM 1692 N N . LEU A 1 204 ? -2.135 -45.75 -28.75 1 74.5 204 LEU A N 1
ATOM 1693 C CA . LEU A 1 204 ? -1.438 -46.906 -28.219 1 74.5 204 LEU A CA 1
ATOM 1694 C C . LEU A 1 204 ? -2.428 -47.969 -27.766 1 74.5 204 LEU A C 1
ATOM 1696 O O . LEU A 1 204 ? -2.184 -49.156 -27.969 1 74.5 204 LEU A O 1
ATOM 1700 N N . ILE A 1 205 ? -3.559 -47.594 -27.281 1 75.94 205 ILE A N 1
ATOM 1701 C CA . ILE A 1 205 ? -4.594 -48.531 -26.828 1 75.94 205 ILE A CA 1
ATOM 1702 C C . ILE A 1 205 ? -5.277 -49.156 -28.047 1 75.94 205 ILE A C 1
ATOM 1704 O O . ILE A 1 205 ? -5.496 -50.375 -28.078 1 75.94 205 ILE A O 1
ATOM 1708 N N . TYR A 1 206 ? -5.547 -48.469 -29.078 1 77.06 206 TYR A N 1
ATOM 1709 C CA . TYR A 1 206 ? -6.262 -48.938 -30.266 1 77.06 206 TYR A CA 1
ATOM 1710 C C . TYR A 1 206 ? -5.355 -49.812 -31.141 1 77.06 206 TYR A C 1
ATOM 1712 O O . TYR A 1 206 ? -5.809 -50.781 -31.75 1 77.06 206 TYR A O 1
ATOM 1720 N N . SER A 1 207 ? -4.172 -49.438 -31.406 1 66.62 207 SER A N 1
ATOM 1721 C CA . SER A 1 207 ? -3.273 -50.25 -32.25 1 66.62 207 SER A CA 1
ATOM 1722 C C . SER A 1 207 ? -3.176 -51.688 -31.734 1 66.62 207 SER A C 1
ATOM 1724 O O . SER A 1 207 ? -2.973 -52.594 -32.531 1 66.62 207 SER A O 1
ATOM 1726 N N . SER A 1 208 ? -3.26 -51.938 -30.578 1 58.25 208 SER A N 1
ATOM 1727 C CA . SER A 1 208 ? -3.225 -53.312 -30.094 1 58.25 208 SER A CA 1
ATOM 1728 C C . SER A 1 208 ? -4.461 -54.094 -30.531 1 58.25 208 SER A C 1
ATOM 1730 O O . SER A 1 208 ? -4.418 -55.312 -30.672 1 58.25 208 SER A O 1
ATOM 1732 N N . ARG A 1 209 ? -5.543 -53.438 -30.844 1 57.66 209 ARG A N 1
ATOM 1733 C CA . ARG A 1 209 ? -6.727 -54.188 -31.281 1 57.66 209 ARG A CA 1
ATOM 1734 C C . ARG A 1 209 ? -6.566 -54.656 -32.719 1 57.66 209 ARG A C 1
ATOM 1736 O O . ARG A 1 209 ? -7.121 -55.688 -33.094 1 57.66 209 ARG A O 1
ATOM 1743 N N . GLY A 1 210 ? -5.875 -54.031 -33.5 1 46.22 210 GLY A N 1
ATOM 1744 C CA . GLY A 1 210 ? -5.812 -54.5 -34.875 1 46.22 210 GLY A CA 1
ATOM 1745 C C . GLY A 1 210 ? -5.027 -55.781 -35.031 1 46.22 210 GLY A C 1
ATOM 1746 O O . GLY A 1 210 ? -5 -56.406 -36.094 1 46.22 210 GLY A O 1
ATOM 1747 N N . ILE A 1 211 ? -4.141 -56.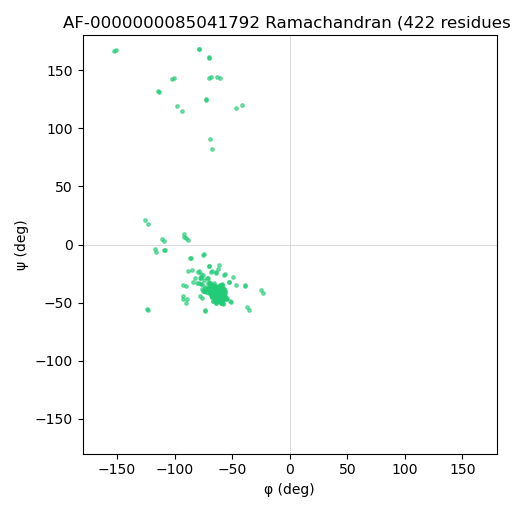062 -34.281 1 42.03 211 ILE A N 1
ATOM 1748 C CA . ILE A 1 211 ? -3.428 -57.312 -34.531 1 42.03 211 ILE A CA 1
ATOM 1749 C C . ILE A 1 211 ? -4.301 -58.5 -34.125 1 42.03 211 ILE A C 1
ATOM 1751 O O . ILE A 1 211 ? -3.906 -59.656 -34.312 1 42.03 211 ILE A O 1
ATOM 1755 N N . GLN A 1 212 ? -5.363 -58.344 -33.531 1 40.25 212 GLN A N 1
ATOM 1756 C CA . GLN A 1 212 ? -6.18 -59.531 -33.25 1 40.25 212 GLN A CA 1
ATOM 1757 C C . GLN A 1 212 ? -6.977 -59.938 -34.5 1 40.25 212 GLN A C 1
ATOM 1759 O O . GLN A 1 212 ? -7.453 -61.062 -34.594 1 40.25 212 GLN A O 1
ATOM 1764 N N . ASP A 1 213 ? -7.305 -59.094 -35.531 1 35.53 213 ASP A N 1
ATOM 1765 C CA . ASP A 1 213 ? -7.922 -59.781 -36.656 1 35.53 213 ASP A CA 1
ATOM 1766 C C . ASP A 1 213 ? -6.863 -60.406 -37.562 1 35.53 213 ASP A C 1
ATOM 1768 O O . ASP A 1 213 ? -5.844 -59.781 -37.844 1 35.53 213 ASP A O 1
ATOM 1772 N N . MET B 1 1 ? 4.816 -64.062 -23.703 1 49.06 1 MET B N 1
ATOM 1773 C CA . MET B 1 1 ? 3.646 -63.406 -23.109 1 49.06 1 MET B CA 1
ATOM 1774 C C . MET B 1 1 ? 2.426 -63.562 -24.016 1 49.06 1 MET B C 1
ATOM 1776 O O . MET B 1 1 ? 2.479 -63.25 -25.203 1 49.06 1 MET B O 1
ATOM 1780 N N . THR B 1 2 ? 1.422 -64.312 -23.562 1 58.62 2 THR B N 1
ATOM 1781 C CA . THR B 1 2 ? 0.225 -64.562 -24.359 1 58.62 2 THR B CA 1
ATOM 1782 C C . THR B 1 2 ? -0.482 -63.219 -24.688 1 58.62 2 THR B C 1
ATOM 1784 O O . THR B 1 2 ? -0.269 -62.219 -24 1 58.62 2 THR B O 1
ATOM 1787 N N . ARG B 1 3 ? -0.986 -63.125 -25.75 1 69.94 3 ARG B N 1
ATOM 1788 C CA . ARG B 1 3 ? -1.723 -61.969 -26.234 1 69.94 3 ARG B CA 1
ATOM 1789 C C . ARG B 1 3 ? -2.58 -61.344 -25.141 1 69.94 3 ARG B C 1
ATOM 1791 O O . ARG B 1 3 ? -2.676 -60.125 -25.031 1 69.94 3 ARG B O 1
ATOM 1798 N N . LYS B 1 4 ? -3.125 -62.062 -24.297 1 76.44 4 LYS B N 1
ATOM 1799 C CA . LYS B 1 4 ? -3.99 -61.625 -23.203 1 76.44 4 LYS B CA 1
ATOM 1800 C C . LYS B 1 4 ? -3.195 -60.875 -22.141 1 76.44 4 LYS B C 1
ATOM 1802 O O . LYS B 1 4 ? -3.654 -59.844 -21.641 1 76.44 4 LYS B O 1
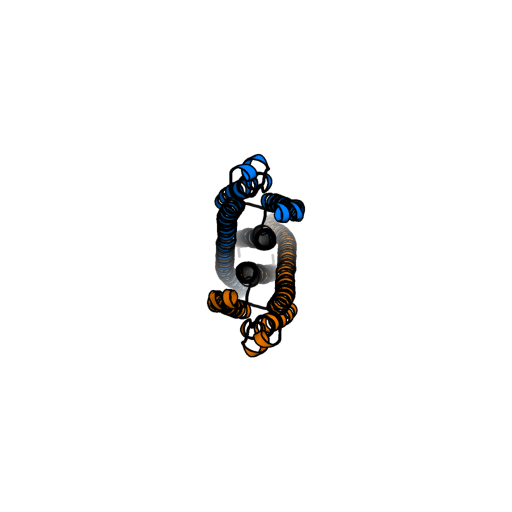ATOM 1807 N N . THR B 1 5 ? -1.992 -61.219 -21.938 1 73.62 5 THR B N 1
ATOM 1808 C CA . THR B 1 5 ? -1.138 -60.594 -20.938 1 73.62 5 THR B CA 1
ATOM 1809 C C . THR B 1 5 ? -0.628 -59.25 -21.453 1 73.62 5 THR B C 1
ATOM 1811 O O . THR B 1 5 ? -0.528 -58.281 -20.688 1 73.62 5 THR B O 1
ATOM 1814 N N . PHE B 1 6 ? -0.522 -59.219 -22.734 1 74.12 6 PHE B N 1
ATOM 1815 C CA . PHE B 1 6 ? -0.045 -58 -23.359 1 74.12 6 PHE B CA 1
ATOM 1816 C C . PHE B 1 6 ? -1.137 -56.938 -23.359 1 74.12 6 PHE B C 1
ATOM 1818 O O . PHE B 1 6 ? -0.874 -55.781 -23.062 1 74.12 6 PHE B O 1
ATOM 1825 N N . LEU B 1 7 ? -2.324 -57.406 -23.625 1 77.06 7 LEU B N 1
ATOM 1826 C CA . LEU B 1 7 ? -3.461 -56.469 -23.625 1 77.06 7 LEU B CA 1
ATOM 1827 C C . LEU B 1 7 ? -3.75 -55.969 -22.219 1 77.06 7 LEU B C 1
ATOM 1829 O O . LEU B 1 7 ? -4.074 -54.781 -22.047 1 77.06 7 LEU B O 1
ATOM 1833 N N . ALA B 1 8 ? -3.543 -56.812 -21.328 1 76.75 8 ALA B N 1
ATOM 1834 C CA . ALA B 1 8 ? -3.75 -56.438 -19.922 1 76.75 8 ALA B CA 1
ATOM 1835 C C . ALA B 1 8 ? -2.695 -55.438 -19.469 1 76.75 8 ALA B C 1
ATOM 1837 O O . ALA B 1 8 ? -3.01 -54.469 -18.766 1 76.75 8 ALA B O 1
ATOM 1838 N N . PHE B 1 9 ? -1.546 -55.562 -19.875 1 74.44 9 PHE B N 1
ATOM 1839 C CA . PHE B 1 9 ? -0.449 -54.656 -19.516 1 74.44 9 PHE B CA 1
ATOM 1840 C C . PHE B 1 9 ? -0.636 -53.312 -20.172 1 74.44 9 PHE B C 1
ATOM 1842 O O . PHE B 1 9 ? -0.451 -52.281 -19.516 1 74.44 9 PHE B O 1
ATOM 1849 N N . LYS B 1 10 ? -1.095 -53.406 -21.359 1 73.31 10 LYS B N 1
ATOM 1850 C CA . LYS B 1 10 ? -1.333 -52.188 -22.109 1 73.31 10 LYS B CA 1
ATOM 1851 C C . LYS B 1 10 ? -2.441 -51.344 -21.469 1 73.31 10 LYS B C 1
ATOM 1853 O O . LYS B 1 10 ? -2.312 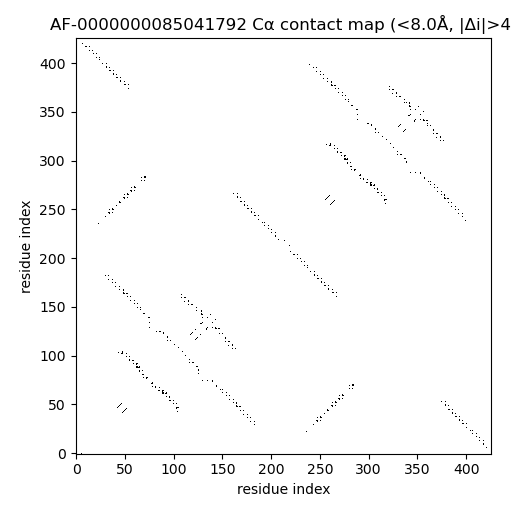-50.125 -21.328 1 73.31 10 LYS B O 1
ATOM 1858 N N . THR B 1 11 ? -3.426 -52 -21.047 1 80.69 11 THR B N 1
ATOM 1859 C CA . THR B 1 11 ? -4.555 -51.312 -20.406 1 80.69 11 THR B CA 1
ATOM 1860 C C . THR B 1 11 ? -4.152 -50.75 -19.047 1 80.69 11 THR B C 1
ATOM 1862 O O . THR B 1 11 ? -4.527 -49.625 -18.703 1 80.69 11 THR B O 1
ATOM 1865 N N . LYS B 1 12 ? -3.391 -51.469 -18.375 1 76.88 12 LYS B N 1
ATOM 1866 C CA . LYS B 1 12 ? -2.932 -51 -17.062 1 76.88 12 LYS B CA 1
ATOM 1867 C C . LYS B 1 12 ? -2.055 -49.781 -17.188 1 76.88 12 LYS B C 1
ATOM 1869 O O . LYS B 1 12 ? -2.197 -48.812 -16.422 1 76.88 12 LYS B O 1
ATOM 1874 N N . ILE B 1 13 ? -1.25 -49.719 -18.188 1 75.81 13 ILE B N 1
ATOM 1875 C CA . ILE B 1 13 ? -0.361 -48.594 -18.406 1 75.81 13 ILE B CA 1
ATOM 1876 C C . ILE B 1 13 ? -1.174 -47.375 -18.859 1 75.81 13 ILE B C 1
ATOM 1878 O O . ILE B 1 13 ? -0.92 -46.25 -18.422 1 75.81 13 ILE B O 1
ATOM 1882 N N . ALA B 1 14 ? -2.107 -47.719 -19.719 1 78.44 14 ALA B N 1
ATOM 1883 C CA . ALA B 1 14 ? -2.959 -46.656 -20.219 1 78.44 14 ALA B CA 1
ATOM 1884 C C . ALA B 1 14 ? -3.725 -46 -19.078 1 78.44 14 ALA B C 1
ATOM 1886 O O . ALA B 1 14 ? -3.82 -44.75 -19 1 78.44 14 ALA B O 1
ATOM 1887 N N . ILE B 1 15 ? -4.18 -46.719 -18.156 1 82 15 ILE B N 1
ATOM 1888 C CA . ILE B 1 15 ? -4.926 -46.188 -17.016 1 82 15 ILE B CA 1
ATOM 1889 C C . ILE B 1 15 ? -3.996 -45.375 -16.125 1 82 15 ILE B C 1
ATOM 1891 O O . ILE B 1 15 ? -4.363 -44.281 -15.68 1 82 15 ILE B O 1
ATOM 1895 N N . ALA B 1 16 ? -2.85 -45.875 -15.938 1 76.94 16 ALA B N 1
ATOM 1896 C CA . ALA B 1 16 ? -1.862 -45.156 -15.125 1 76.94 16 ALA B CA 1
ATOM 1897 C C . ALA B 1 16 ? -1.504 -43.812 -15.75 1 76.94 16 ALA B C 1
ATOM 1899 O O . ALA B 1 16 ? -1.411 -42.812 -15.047 1 76.94 16 ALA B O 1
ATOM 1900 N N . LEU B 1 17 ? -1.405 -43.844 -17.047 1 80.88 17 LEU B N 1
ATOM 1901 C CA . LEU B 1 17 ? -1.038 -42.594 -17.75 1 80.88 17 LEU B CA 1
ATOM 1902 C C . LEU B 1 17 ? -2.172 -41.594 -17.703 1 80.88 17 LEU B C 1
ATOM 1904 O O . LEU B 1 17 ? -1.93 -40.406 -17.531 1 80.88 17 LEU B O 1
ATOM 1908 N N . ILE B 1 18 ? -3.342 -42.094 -17.828 1 83.44 18 ILE B N 1
ATOM 1909 C CA . ILE B 1 18 ? -4.496 -41.219 -17.766 1 83.44 18 ILE B CA 1
ATOM 1910 C C . ILE B 1 18 ? -4.602 -40.594 -16.375 1 83.44 18 ILE B C 1
ATOM 1912 O O . ILE B 1 18 ? -4.906 -39.406 -16.25 1 83.44 18 ILE B O 1
ATOM 1916 N N . LEU B 1 19 ? -4.324 -41.375 -15.391 1 83.88 19 LEU B N 1
ATOM 1917 C CA . LEU B 1 19 ? -4.367 -40.875 -14.016 1 83.88 19 LEU B CA 1
ATOM 1918 C C . LEU B 1 19 ? -3.324 -39.812 -13.805 1 83.88 19 LEU B C 1
ATOM 1920 O O . LEU B 1 19 ? -3.615 -38.781 -13.188 1 83.88 19 LEU B O 1
ATOM 1924 N N . VAL B 1 20 ? -2.166 -39.969 -14.336 1 81.31 20 VAL B N 1
ATOM 1925 C CA . VAL B 1 20 ? -1.093 -38.969 -14.234 1 81.31 20 VAL B CA 1
ATOM 1926 C C . VAL B 1 20 ? -1.497 -37.688 -14.945 1 81.31 20 VAL B C 1
ATOM 1928 O O . VAL B 1 20 ? -1.292 -36.594 -14.422 1 81.31 20 VAL B O 1
ATOM 1931 N N . LEU B 1 21 ? -2.072 -37.875 -16.125 1 85.62 21 LEU B N 1
ATOM 1932 C CA . LEU B 1 21 ? -2.504 -36.719 -16.891 1 85.62 21 LEU B CA 1
ATOM 1933 C C . LEU B 1 21 ? -3.57 -35.938 -16.141 1 85.62 21 LEU B C 1
ATOM 1935 O O . LEU B 1 21 ? -3.551 -34.688 -16.125 1 85.62 21 LEU B O 1
ATOM 1939 N N . PHE B 1 22 ? -4.402 -36.625 -15.5 1 86.75 22 PHE B N 1
ATOM 1940 C CA . PHE B 1 22 ? -5.453 -36 -14.719 1 86.75 22 PHE B CA 1
ATOM 1941 C C . PHE B 1 22 ? -4.867 -35.25 -13.523 1 86.75 22 PHE B C 1
ATOM 1943 O O . PHE B 1 22 ? -5.285 -34.125 -13.227 1 86.75 22 PHE B O 1
ATOM 1950 N N . LEU B 1 23 ? -3.908 -35.844 -12.867 1 83.94 23 LEU B N 1
ATOM 1951 C CA . LEU B 1 23 ? -3.254 -35.219 -11.734 1 83.94 23 LEU B CA 1
ATOM 1952 C C . LEU B 1 23 ? -2.533 -33.938 -12.164 1 83.94 23 LEU B C 1
ATOM 1954 O O . LEU B 1 23 ? -2.598 -32.906 -11.469 1 83.94 23 LEU B O 1
ATOM 1958 N N . ILE B 1 24 ? -1.916 -34 -13.266 1 82.88 24 ILE B N 1
ATOM 1959 C CA . ILE B 1 24 ? -1.207 -32.844 -13.789 1 82.88 24 ILE B CA 1
ATOM 1960 C C . ILE B 1 24 ? -2.203 -31.734 -14.102 1 82.88 24 ILE B C 1
ATOM 1962 O O . ILE B 1 24 ? -1.964 -30.562 -13.781 1 82.88 24 ILE B O 1
ATOM 1966 N N . PHE B 1 25 ? -3.242 -32.125 -14.711 1 85.56 25 PHE B N 1
ATOM 1967 C CA . PHE B 1 25 ? -4.277 -31.172 -15.078 1 85.56 25 PHE B CA 1
ATOM 1968 C C . PHE B 1 25 ? -4.863 -30.516 -13.828 1 85.56 25 PHE B C 1
ATOM 1970 O O . PHE B 1 25 ? -4.957 -29.281 -13.758 1 85.56 25 PHE B O 1
ATOM 1977 N N . ALA B 1 26 ? -5.184 -31.266 -12.875 1 87 26 ALA B N 1
ATOM 1978 C CA . ALA B 1 26 ? -5.738 -30.75 -11.625 1 87 26 ALA B CA 1
ATOM 1979 C C . ALA B 1 26 ? -4.75 -29.812 -10.938 1 87 26 ALA B C 1
ATOM 1981 O O . ALA B 1 26 ? -5.133 -28.75 -10.461 1 87 26 ALA B O 1
ATOM 1982 N N . LYS B 1 27 ? -3.578 -30.156 -10.906 1 86.56 27 LYS B N 1
ATOM 1983 C CA . LYS B 1 27 ? -2.533 -29.312 -10.32 1 86.56 27 LYS B CA 1
ATOM 1984 C C . LYS B 1 27 ? -2.393 -28 -11.07 1 86.56 27 LYS B C 1
ATOM 1986 O O . LYS B 1 27 ? -2.215 -26.938 -10.453 1 86.56 27 LYS B O 1
ATOM 1991 N N . SER B 1 28 ? -2.436 -28.094 -12.352 1 85.88 28 SER B N 1
ATOM 1992 C CA . SER B 1 28 ? -2.297 -26.906 -13.172 1 85.88 28 SER B CA 1
ATOM 1993 C C . SER B 1 28 ? -3.414 -25.906 -12.891 1 85.88 28 SER B C 1
ATOM 1995 O O . SER B 1 28 ? -3.184 -24.688 -12.891 1 85.88 28 SER B O 1
ATOM 1997 N N . LEU B 1 29 ? -4.551 -26.375 -12.633 1 88.31 29 LEU B N 1
ATOM 1998 C CA . LEU B 1 29 ? -5.68 -25.516 -12.297 1 88.31 29 LEU B CA 1
ATOM 1999 C C . LEU B 1 29 ? -5.469 -24.828 -10.953 1 88.31 29 LEU B C 1
ATOM 2001 O O . LEU B 1 29 ? -5.75 -23.641 -10.805 1 88.31 29 LEU B O 1
ATOM 2005 N N . VAL B 1 30 ? -4.949 -25.594 -10.039 1 88.75 30 VAL B N 1
ATOM 2006 C CA . VAL B 1 30 ? -4.68 -25.062 -8.711 1 88.75 30 VAL B CA 1
ATOM 2007 C C . VAL B 1 30 ? -3.598 -23.984 -8.789 1 88.75 30 VAL B C 1
ATOM 2009 O O . VAL B 1 30 ? -3.734 -22.922 -8.203 1 88.75 30 VAL B O 1
ATOM 2012 N N . ASP B 1 31 ? -2.57 -24.281 -9.5 1 89.94 31 ASP B N 1
ATOM 2013 C CA . ASP B 1 31 ? -1.482 -23.312 -9.68 1 89.94 31 ASP B CA 1
ATOM 2014 C C . ASP B 1 31 ? -1.988 -22.016 -10.305 1 89.94 31 ASP B C 1
ATOM 2016 O O . ASP B 1 31 ? -1.637 -20.922 -9.852 1 89.94 31 ASP B O 1
ATOM 2020 N N . LYS B 1 32 ? -2.785 -22.172 -11.258 1 90.88 32 LYS B N 1
ATOM 2021 C CA . LYS B 1 32 ? -3.373 -21.016 -11.922 1 90.88 32 LYS B CA 1
ATOM 2022 C C . LYS B 1 32 ? -4.238 -20.219 -10.953 1 90.88 32 LYS B C 1
ATOM 2024 O O . LYS B 1 32 ? -4.168 -18.984 -10.93 1 90.88 32 LYS B O 1
ATOM 2029 N N . SER B 1 33 ? -4.973 -20.891 -10.242 1 91.5 33 SER B N 1
ATOM 2030 C CA . SER B 1 33 ? -5.844 -20.234 -9.273 1 91.5 33 SER B CA 1
ATOM 2031 C C . SER B 1 33 ? -5.031 -19.469 -8.227 1 91.5 33 SER B C 1
ATOM 2033 O O . SER B 1 33 ? -5.398 -18.359 -7.84 1 91.5 33 SER B O 1
ATOM 2035 N N . ASN B 1 34 ? -3.965 -20.062 -7.781 1 91.75 34 ASN B N 1
ATOM 2036 C CA . ASN B 1 34 ? -3.094 -19.406 -6.812 1 91.75 34 ASN B CA 1
ATOM 2037 C C . ASN B 1 34 ? -2.543 -18.094 -7.363 1 91.75 34 ASN B C 1
ATOM 2039 O O . ASN B 1 34 ? -2.594 -17.062 -6.688 1 91.75 34 ASN B O 1
ATOM 2043 N N . VAL B 1 35 ? -2.049 -18.078 -8.523 1 93.44 35 VAL B N 1
ATOM 2044 C CA . VAL B 1 35 ? -1.47 -16.906 -9.141 1 93.44 35 VAL B CA 1
ATOM 2045 C C . VAL B 1 35 ? -2.553 -15.844 -9.352 1 93.44 35 VAL B C 1
ATOM 2047 O O . VAL B 1 35 ? -2.336 -14.656 -9.078 1 93.44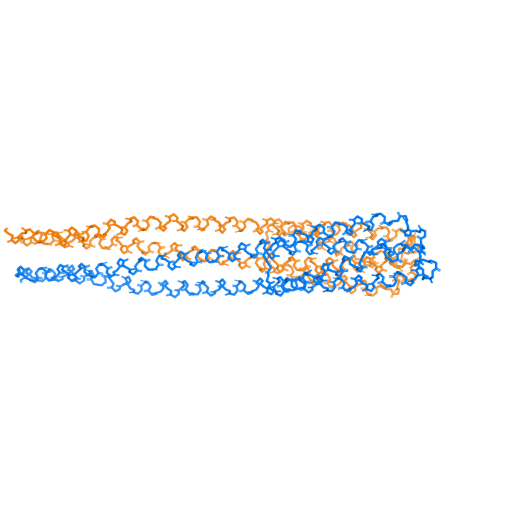 35 VAL B O 1
ATOM 2050 N N . ASP B 1 36 ? -3.723 -16.312 -9.773 1 93.44 36 ASP B N 1
ATOM 2051 C CA . ASP B 1 36 ? -4.84 -15.406 -9.984 1 93.44 36 ASP B CA 1
ATOM 2052 C C . ASP B 1 36 ? -5.246 -14.719 -8.68 1 93.44 36 ASP B C 1
ATOM 2054 O O . ASP B 1 36 ? -5.445 -13.5 -8.648 1 93.44 36 ASP B O 1
ATOM 2058 N N . GLU B 1 37 ? -5.375 -15.523 -7.707 1 92.12 37 GLU B N 1
ATOM 2059 C CA . GLU B 1 37 ? -5.777 -15.008 -6.402 1 92.12 37 GLU B CA 1
ATOM 2060 C C . GLU B 1 37 ? -4.73 -14.047 -5.844 1 92.12 37 GLU B C 1
ATOM 2062 O O . GLU B 1 37 ? -5.074 -12.984 -5.316 1 92.12 37 GLU B O 1
ATOM 2067 N N . LEU B 1 38 ? -3.488 -14.328 -5.941 1 93.5 38 LEU B N 1
ATOM 2068 C CA . LEU B 1 38 ? -2.406 -13.484 -5.453 1 93.5 38 LEU B CA 1
ATOM 2069 C C . LEU B 1 38 ? -2.359 -12.164 -6.223 1 93.5 38 LEU B C 1
ATOM 2071 O O . LEU B 1 38 ? -2.205 -11.102 -5.625 1 93.5 38 LEU B O 1
ATOM 2075 N N . GLU B 1 39 ? -2.482 -12.273 -7.48 1 93.06 39 GLU B N 1
ATOM 2076 C CA . GLU B 1 39 ? -2.473 -11.07 -8.312 1 93.06 39 GLU B CA 1
ATOM 2077 C C . GLU B 1 39 ? -3.646 -10.156 -7.977 1 93.06 39 GLU B C 1
ATOM 2079 O O . GLU B 1 39 ? -3.475 -8.945 -7.836 1 93.06 39 GLU B O 1
ATOM 2084 N N . ALA B 1 40 ? -4.801 -10.672 -7.84 1 91.56 40 ALA B N 1
ATOM 2085 C CA . ALA B 1 40 ? -5.98 -9.891 -7.492 1 91.56 40 ALA B CA 1
ATOM 2086 C C . ALA B 1 40 ? -5.805 -9.203 -6.141 1 91.56 40 ALA B C 1
ATOM 2088 O O . ALA B 1 40 ? -6.16 -8.031 -5.984 1 91.56 40 ALA B O 1
ATOM 2089 N N . SER B 1 41 ? -5.281 -9.969 -5.191 1 91.25 41 SER B N 1
ATOM 2090 C CA . SER B 1 41 ? -5.004 -9.398 -3.879 1 91.25 41 SER B CA 1
ATOM 2091 C C . SER B 1 41 ? -3.979 -8.273 -3.971 1 91.25 41 SER B C 1
ATOM 2093 O O . SER B 1 41 ? -4.094 -7.262 -3.275 1 91.25 41 SER B O 1
ATOM 2095 N N . PHE B 1 42 ? -3.039 -8.477 -4.789 1 92.31 42 PHE B N 1
ATOM 2096 C CA . PHE B 1 42 ? -2.01 -7.465 -5.008 1 92.31 42 PHE B CA 1
ATOM 2097 C C . PHE B 1 42 ? -2.621 -6.176 -5.539 1 92.31 42 PHE B C 1
ATOM 2099 O O . PHE B 1 42 ? -2.357 -5.094 -5.012 1 92.31 42 PHE B O 1
ATOM 2106 N N . VAL B 1 43 ? -3.436 -6.23 -6.52 1 91.44 43 VAL B N 1
ATOM 2107 C CA . VAL B 1 43 ? -4.074 -5.074 -7.141 1 91.44 43 VAL B CA 1
ATOM 2108 C C . VAL B 1 43 ? -4.926 -4.336 -6.109 1 91.44 43 VAL B C 1
ATOM 2110 O O . VAL B 1 43 ? -4.93 -3.105 -6.066 1 91.44 43 VAL B O 1
ATOM 2113 N N . THR B 1 44 ? -5.539 -5.09 -5.266 1 92.62 44 THR B N 1
ATOM 2114 C CA . THR B 1 44 ? -6.348 -4.504 -4.203 1 92.62 44 THR B CA 1
ATOM 2115 C C . THR B 1 44 ? -5.477 -3.73 -3.219 1 92.62 44 THR B C 1
ATOM 2117 O O . THR B 1 44 ? -5.836 -2.631 -2.793 1 92.62 44 THR B O 1
ATOM 2120 N N . VAL B 1 45 ? -4.328 -4.254 -2.867 1 94 45 VAL B N 1
ATOM 2121 C CA . VAL B 1 45 ? -3.453 -3.574 -1.92 1 94 45 VAL B CA 1
ATOM 2122 C C . VAL B 1 45 ? -2.926 -2.281 -2.537 1 94 45 VAL B C 1
ATOM 2124 O O . VAL B 1 45 ? -2.83 -1.256 -1.859 1 94 45 VAL B O 1
ATOM 2127 N N . TYR B 1 46 ? -2.586 -2.287 -3.785 1 93.38 46 TYR B N 1
ATOM 2128 C CA . TYR B 1 46 ? -2.08 -1.081 -4.43 1 93.38 46 TYR B CA 1
ATOM 2129 C C . TYR B 1 46 ? -3.205 -0.079 -4.668 1 93.38 46 TYR B C 1
ATOM 2131 O O . TYR B 1 46 ? -3.166 1.04 -4.152 1 93.38 46 TYR B O 1
ATOM 2139 N N . GLU B 1 47 ? -4.27 -0.442 -5.371 1 92.25 47 GLU B N 1
ATOM 2140 C CA . GLU B 1 47 ? -5.305 0.467 -5.859 1 92.25 47 GLU B CA 1
ATOM 2141 C C . GLU B 1 47 ? -6.254 0.876 -4.738 1 92.25 47 GLU B C 1
ATOM 2143 O O . GLU B 1 47 ? -6.719 2.018 -4.695 1 92.25 47 GLU B O 1
ATOM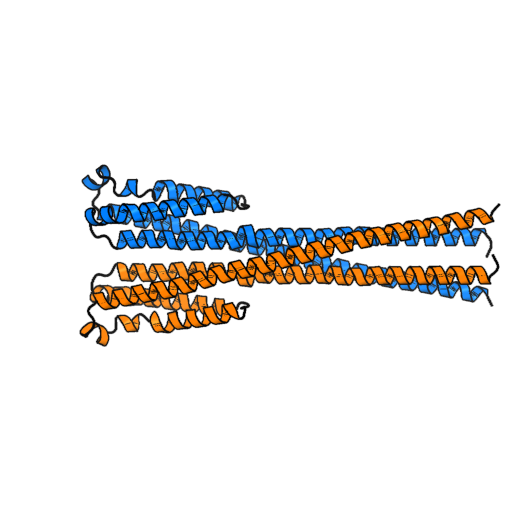 2148 N N . ASP B 1 48 ? -6.445 -0.15 -3.83 1 94.81 48 ASP B N 1
ATOM 2149 C CA . ASP B 1 48 ? -7.512 0.103 -2.867 1 94.81 48 ASP B CA 1
ATOM 2150 C C . ASP B 1 48 ? -6.945 0.364 -1.474 1 94.81 48 ASP B C 1
ATOM 2152 O O . ASP B 1 48 ? -7.695 0.651 -0.537 1 94.81 48 ASP B O 1
ATOM 2156 N N . ARG B 1 49 ? -5.66 0.243 -1.307 1 93.88 49 ARG B N 1
ATOM 2157 C CA . ARG B 1 49 ? -5.074 0.531 -0.002 1 93.88 49 ARG B CA 1
ATOM 2158 C C . ARG B 1 49 ? -3.992 1.602 -0.113 1 93.88 49 ARG B C 1
ATOM 2160 O O . ARG B 1 49 ? -4.121 2.682 0.467 1 93.88 49 ARG B O 1
ATOM 2167 N N . LEU B 1 50 ? -2.965 1.37 -0.975 1 95 50 LEU B N 1
ATOM 2168 C CA . LEU B 1 50 ? -1.853 2.305 -1.106 1 95 50 LEU B CA 1
ATOM 2169 C C . LEU B 1 50 ? -2.32 3.625 -1.712 1 95 50 LEU B C 1
ATOM 2171 O O . LEU B 1 50 ? -1.975 4.699 -1.212 1 95 50 LEU B O 1
ATOM 2175 N N . VAL B 1 51 ? -3.062 3.623 -2.791 1 95.69 51 VAL B N 1
ATOM 2176 C CA . VAL B 1 51 ? -3.598 4.828 -3.414 1 95.69 51 VAL B CA 1
ATOM 2177 C C . VAL B 1 51 ? -4.477 5.582 -2.418 1 95.69 51 VAL B C 1
ATOM 2179 O O . VAL B 1 51 ? -4.418 6.809 -2.334 1 95.69 51 VAL B O 1
ATOM 2182 N N . VAL B 1 52 ? -5.246 4.859 -1.634 1 95.69 52 VAL B N 1
ATOM 2183 C CA . VAL B 1 52 ? -6.133 5.453 -0.639 1 95.69 52 VAL B CA 1
ATOM 2184 C C . VAL B 1 52 ? -5.309 6.137 0.448 1 95.69 52 VAL B C 1
ATOM 2186 O O . VAL B 1 52 ? -5.668 7.215 0.923 1 95.69 52 VAL B O 1
ATOM 2189 N N . GLN B 1 53 ? -4.215 5.504 0.867 1 95.19 53 GLN B N 1
ATOM 2190 C CA . GLN B 1 53 ? -3.336 6.145 1.836 1 95.19 53 GLN B CA 1
ATOM 2191 C C . GLN B 1 53 ? -2.809 7.477 1.304 1 95.19 53 GLN B C 1
ATOM 2193 O O . GLN B 1 53 ? -2.59 8.414 2.072 1 95.19 53 GLN B O 1
ATOM 2198 N N . ASP B 1 54 ? -2.584 7.516 0.008 1 95.31 54 ASP B N 1
ATOM 2199 C CA . ASP B 1 54 ? -2.176 8.766 -0.616 1 95.31 54 ASP B CA 1
ATOM 2200 C C . ASP B 1 54 ? -3.297 9.805 -0.552 1 95.31 54 ASP B C 1
ATOM 2202 O O . ASP B 1 54 ? -3.041 10.992 -0.323 1 95.31 54 ASP B O 1
ATOM 2206 N N . TYR B 1 55 ? -4.535 9.422 -0.784 1 95.75 55 TYR B N 1
ATOM 2207 C CA . TYR B 1 55 ? -5.68 10.312 -0.607 1 95.75 55 TYR B CA 1
ATOM 2208 C C . TYR B 1 55 ? -5.727 10.859 0.812 1 95.75 55 TYR B C 1
ATOM 2210 O O . TYR B 1 55 ? -5.941 12.062 1.011 1 95.75 55 TYR B O 1
ATOM 2218 N N . ILE B 1 56 ? -5.531 9.953 1.77 1 95.75 56 ILE B N 1
ATOM 2219 C CA . ILE B 1 56 ? -5.574 10.336 3.176 1 95.75 56 ILE B CA 1
ATOM 2220 C C . ILE B 1 56 ? -4.48 11.367 3.465 1 95.75 56 ILE B C 1
ATOM 2222 O O . ILE B 1 56 ? -4.723 12.359 4.156 1 95.75 56 ILE B O 1
ATOM 2226 N N . PHE B 1 57 ? -3.326 11.141 2.922 1 95.81 57 PHE B N 1
ATOM 2227 C CA . PHE B 1 57 ? -2.217 12.078 3.043 1 95.81 57 PHE B CA 1
ATOM 2228 C C . PHE B 1 57 ? -2.598 13.445 2.477 1 95.81 57 PHE B C 1
ATOM 2230 O O . PHE B 1 57 ? -2.395 14.469 3.129 1 95.81 57 PHE B O 1
ATOM 2237 N N . ASN B 1 58 ? -3.164 13.477 1.295 1 96.19 58 ASN B N 1
ATOM 2238 C CA . ASN B 1 58 ? -3.555 14.719 0.648 1 96.19 58 ASN B CA 1
ATOM 2239 C C . ASN B 1 58 ? -4.645 15.445 1.438 1 96.19 58 ASN B C 1
ATOM 2241 O O . ASN B 1 58 ? -4.59 16.656 1.604 1 96.19 58 ASN B O 1
ATOM 2245 N N . ILE B 1 59 ? -5.562 14.75 1.899 1 96.44 59 ILE B N 1
ATOM 2246 C CA . ILE B 1 59 ? -6.633 15.344 2.693 1 96.44 59 ILE B CA 1
ATOM 2247 C C . ILE B 1 59 ? -6.051 15.945 3.973 1 96.44 59 ILE B C 1
ATOM 2249 O O . ILE B 1 59 ? -6.445 17.031 4.387 1 96.44 59 ILE B O 1
ATOM 2253 N N . THR B 1 60 ? -5.121 15.164 4.598 1 95.88 60 THR B N 1
ATOM 2254 C CA . THR B 1 60 ? -4.477 15.648 5.816 1 95.88 60 THR B CA 1
ATOM 2255 C C . THR B 1 60 ? -3.816 17 5.574 1 95.88 60 THR B C 1
ATOM 2257 O O . THR B 1 60 ? -3.992 17.938 6.363 1 95.88 60 THR B O 1
ATOM 2260 N N . GLU B 1 61 ? -3.107 17.094 4.504 1 95.75 61 GLU B N 1
ATOM 2261 C CA . GLU B 1 61 ? -2.465 18.359 4.164 1 95.75 61 GLU B CA 1
ATOM 2262 C C . GLU B 1 61 ? -3.49 19.469 4.035 1 95.75 61 GLU B C 1
ATOM 2264 O O . GLU B 1 61 ? -3.328 20.547 4.633 1 95.75 61 GLU B O 1
ATOM 2269 N N . LEU B 1 62 ? -4.492 19.219 3.285 1 95.62 62 LEU B N 1
ATOM 2270 C CA . LEU B 1 62 ? -5.492 20.25 3.016 1 95.62 62 LEU B CA 1
ATOM 2271 C C . LEU B 1 62 ? -6.223 20.641 4.297 1 95.62 62 LEU B C 1
ATOM 2273 O O . LEU B 1 62 ? -6.5 21.828 4.516 1 95.62 62 LEU B O 1
ATOM 2277 N N . LEU B 1 63 ? -6.527 19.688 5.164 1 94.94 63 LEU B N 1
ATOM 2278 C CA . LEU B 1 63 ? -7.18 19.938 6.445 1 94.94 63 LEU B CA 1
ATOM 2279 C C . LEU B 1 63 ? -6.316 20.859 7.316 1 94.94 63 LEU B C 1
ATOM 2281 O O . LEU B 1 63 ? -6.809 21.844 7.855 1 94.94 63 LEU B O 1
ATOM 2285 N N . PHE B 1 64 ? -5.102 20.547 7.355 1 95.12 64 PHE B N 1
ATOM 2286 C CA . PHE B 1 64 ? -4.219 21.312 8.219 1 95.12 64 PHE B CA 1
ATOM 2287 C C . PHE B 1 64 ? -3.953 22.688 7.633 1 95.12 64 PHE B C 1
ATOM 2289 O O . PHE B 1 64 ? -3.803 23.672 8.367 1 95.12 64 PHE B O 1
ATOM 2296 N N . ARG B 1 65 ? -3.84 22.75 6.348 1 94.44 65 ARG B N 1
ATOM 2297 C CA . ARG B 1 65 ? -3.691 24.062 5.719 1 94.44 65 ARG B CA 1
ATOM 2298 C C . ARG B 1 65 ? -4.902 24.938 6 1 94.44 65 ARG B C 1
ATOM 2300 O O . ARG B 1 65 ? -4.758 26.141 6.258 1 94.44 65 ARG B O 1
ATOM 2307 N N . MET B 1 66 ? -6.023 24.344 5.941 1 93 66 MET B N 1
ATOM 2308 C CA . MET B 1 66 ? -7.246 25.062 6.309 1 93 66 MET B CA 1
ATOM 2309 C C . MET B 1 66 ? -7.176 25.547 7.75 1 93 66 MET B C 1
ATOM 2311 O O . MET B 1 66 ? -7.484 26.703 8.031 1 93 66 MET B O 1
ATOM 2315 N N . ARG B 1 67 ? -6.797 24.703 8.625 1 92.88 67 ARG B N 1
ATOM 2316 C CA . ARG B 1 67 ? -6.668 25.031 10.039 1 92.88 67 ARG B CA 1
ATOM 2317 C C . ARG B 1 67 ? -5.652 26.156 10.242 1 92.88 67 ARG B C 1
ATOM 2319 O O . ARG B 1 67 ? -5.875 27.062 11.047 1 92.88 67 ARG B O 1
ATOM 2326 N N . LEU B 1 68 ? -4.602 26.125 9.555 1 94.44 68 LEU B N 1
ATOM 2327 C CA . LEU B 1 68 ? -3.549 27.125 9.656 1 94.44 68 LEU B CA 1
ATOM 2328 C C . LEU B 1 68 ? -4.055 28.484 9.195 1 94.44 68 LEU B C 1
ATOM 2330 O O . LEU B 1 68 ? -3.732 29.516 9.797 1 94.44 68 LEU B O 1
ATOM 2334 N N . LEU B 1 69 ? -4.797 28.5 8.133 1 92 69 LEU B N 1
ATOM 2335 C CA . LEU B 1 69 ? -5.367 29.734 7.637 1 92 69 LEU B CA 1
ATOM 2336 C C . LEU B 1 69 ? -6.234 30.406 8.703 1 92 69 LEU B C 1
ATOM 2338 O O . LEU B 1 69 ? -6.113 31.609 8.953 1 92 69 LEU B O 1
ATOM 2342 N N . VAL B 1 70 ? -7.066 29.625 9.328 1 89.38 70 VAL B N 1
ATOM 2343 C CA . VAL B 1 70 ? -7.98 30.141 10.344 1 89.38 70 VAL B CA 1
ATOM 2344 C C . VAL B 1 70 ? -7.188 30.562 11.578 1 89.38 70 VAL B C 1
ATOM 2346 O O . VAL B 1 70 ? -7.477 31.609 12.18 1 89.38 70 VAL B O 1
ATOM 2349 N N . ALA B 1 71 ? -6.184 29.781 11.898 1 89.69 71 ALA B N 1
ATOM 2350 C CA . ALA B 1 71 ? -5.371 30.078 13.078 1 89.69 71 ALA B CA 1
ATOM 2351 C C . ALA B 1 71 ? -4.633 31.406 12.914 1 89.69 71 ALA B C 1
ATOM 2353 O O . ALA B 1 71 ? -4.297 32.062 13.906 1 89.69 71 ALA B O 1
ATOM 2354 N N . ASN B 1 72 ? -4.414 31.797 11.68 1 89.5 72 ASN B N 1
ATOM 2355 C CA . ASN B 1 72 ? -3.666 33.031 11.406 1 89.5 72 ASN B CA 1
ATOM 2356 C C . ASN B 1 72 ? -4.586 34.25 11.352 1 89.5 72 ASN B C 1
ATOM 2358 O O . ASN B 1 72 ? -4.152 35.344 11.008 1 89.5 72 ASN B O 1
ATOM 2362 N N . THR B 1 73 ? -5.824 34.031 11.625 1 87.94 73 THR B N 1
ATOM 2363 C CA . THR B 1 73 ? -6.766 35.156 11.688 1 87.94 73 THR B CA 1
ATOM 2364 C C . THR B 1 73 ? -7.047 35.562 13.133 1 87.94 73 THR B C 1
ATOM 2366 O O . THR B 1 73 ? -7.082 34.688 14.016 1 87.94 73 THR B O 1
ATOM 2369 N N . GLU B 1 74 ? -7.199 36.875 13.344 1 85.31 74 GLU B N 1
ATOM 2370 C CA . GLU B 1 74 ? -7.43 37.375 14.695 1 85.31 74 GLU B CA 1
ATOM 2371 C C . GLU B 1 74 ? -8.789 38.031 14.812 1 85.31 74 GLU B C 1
ATOM 2373 O O . GLU B 1 74 ? -9.164 38.5 15.891 1 85.31 74 GLU B O 1
ATOM 2378 N N . SER B 1 75 ? -9.5 38.188 13.734 1 85.19 75 SER B N 1
ATOM 2379 C CA . SER B 1 75 ? -10.805 38.844 13.711 1 85.19 75 SER B CA 1
ATOM 2380 C C . SER B 1 75 ? -11.672 38.281 12.578 1 85.19 75 SER B C 1
ATOM 2382 O O . SER B 1 75 ? -11.188 37.562 11.711 1 85.19 75 SER B O 1
ATOM 2384 N N . MET B 1 76 ? -12.883 38.625 12.672 1 83.56 76 MET B N 1
ATOM 2385 C CA . MET B 1 76 ? -13.828 38.219 11.641 1 83.56 76 MET B CA 1
ATOM 2386 C C . MET B 1 76 ? -13.461 38.812 10.289 1 83.56 76 MET B C 1
ATOM 2388 O O . MET B 1 76 ? -13.594 38.156 9.258 1 83.56 76 MET B O 1
ATOM 2392 N N . ASP B 1 77 ? -12.984 40.031 10.352 1 86 77 ASP B N 1
ATOM 2393 C CA . ASP B 1 77 ? -12.594 40.688 9.117 1 86 77 ASP B CA 1
ATOM 2394 C C . ASP B 1 77 ? -11.438 39.969 8.438 1 86 77 ASP B C 1
ATOM 2396 O O . ASP B 1 77 ? -11.43 39.812 7.211 1 86 77 ASP B O 1
ATOM 2400 N N . GLN B 1 78 ? -10.539 39.5 9.227 1 86.94 78 GLN B N 1
ATOM 2401 C CA . GLN B 1 78 ? -9.398 38.781 8.68 1 86.94 78 GLN B CA 1
ATOM 2402 C C . GLN B 1 78 ? -9.82 37.438 8.125 1 86.94 78 GLN B C 1
ATOM 2404 O O . GLN B 1 78 ? -9.305 36.969 7.098 1 86.94 78 GLN B O 1
ATOM 2409 N N . TYR B 1 79 ? -10.727 36.875 8.836 1 85.44 79 TYR B N 1
ATOM 2410 C CA . TYR B 1 79 ? -11.242 35.594 8.352 1 85.44 79 TYR B CA 1
ATOM 2411 C C . TYR B 1 79 ? -11.906 35.75 6.988 1 85.44 79 TYR B C 1
ATOM 2413 O O . TYR B 1 79 ? -11.727 34.906 6.102 1 85.44 79 TYR B O 1
ATOM 2421 N N . MET B 1 80 ? -12.742 36.75 6.855 1 85.19 80 MET B N 1
ATOM 2422 C CA . MET B 1 80 ? -13.453 37 5.605 1 85.19 80 MET B CA 1
ATOM 2423 C C . MET B 1 80 ? -12.477 37.156 4.445 1 85.19 80 MET B C 1
ATOM 2425 O O . MET B 1 80 ? -12.789 36.812 3.309 1 85.19 80 MET B O 1
ATOM 2429 N N . SER B 1 81 ? -11.258 37.562 4.742 1 89.06 81 SER B N 1
ATOM 2430 C CA . SER B 1 81 ? -10.258 37.781 3.701 1 89.06 81 SER B CA 1
ATOM 2431 C C . SER B 1 81 ? -9.695 36.469 3.207 1 89.06 81 SER B C 1
ATOM 2433 O O . SER B 1 81 ? -9.195 36.375 2.082 1 89.06 81 SER B O 1
ATOM 2435 N N . VAL B 1 82 ? -9.734 35.406 4.078 1 90.31 82 VAL B N 1
ATOM 2436 C CA . VAL B 1 82 ? -9.141 34.156 3.697 1 90.31 82 VAL B CA 1
ATOM 2437 C C . VAL B 1 82 ? -10.242 33.094 3.479 1 90.31 82 VAL B C 1
ATOM 2439 O O . VAL B 1 82 ? -9.953 31.938 3.203 1 90.31 82 VAL B O 1
ATOM 2442 N N . LYS B 1 83 ? -11.438 33.5 3.564 1 86.94 83 LYS B N 1
ATOM 2443 C CA . LYS B 1 83 ? -12.602 32.625 3.492 1 86.94 83 LYS B CA 1
ATOM 2444 C C . LYS B 1 83 ? -12.617 31.828 2.188 1 86.94 83 LYS B C 1
ATOM 2446 O O . LYS B 1 83 ? -12.891 30.625 2.184 1 86.94 83 LYS B O 1
ATOM 2451 N N . ASN B 1 84 ? -12.344 32.438 1.091 1 90.44 84 ASN B N 1
ATOM 2452 C CA . ASN B 1 84 ? -12.383 31.781 -0.213 1 90.44 84 ASN B CA 1
ATOM 2453 C C . ASN B 1 84 ? -11.328 30.688 -0.317 1 90.44 84 ASN B C 1
ATOM 2455 O O . ASN B 1 84 ? -11.57 29.656 -0.944 1 90.44 84 ASN B O 1
ATOM 2459 N N . GLN B 1 85 ? -10.203 30.922 0.284 1 92.62 85 GLN B N 1
ATOM 2460 C CA . GLN B 1 85 ? -9.164 29.906 0.29 1 92.62 85 GLN B CA 1
ATOM 2461 C C . GLN B 1 85 ? -9.586 28.703 1.121 1 92.62 85 GLN B C 1
ATOM 2463 O O . GLN B 1 85 ? -9.297 27.547 0.756 1 92.62 85 GLN B O 1
ATOM 2468 N N . VAL B 1 86 ? -10.195 28.969 2.209 1 91.19 86 VAL B N 1
ATOM 2469 C CA . VAL B 1 86 ? -10.695 27.891 3.059 1 91.19 86 VAL B CA 1
ATOM 2470 C C . VAL B 1 86 ? -11.727 27.062 2.297 1 91.19 86 VAL B C 1
ATOM 2472 O O . VAL B 1 86 ? -11.695 25.828 2.342 1 91.19 86 VAL B O 1
ATOM 2475 N N . ILE B 1 87 ? -12.602 27.734 1.582 1 88.94 87 ILE B N 1
ATOM 2476 C CA . ILE B 1 87 ? -13.617 27.078 0.78 1 88.94 87 ILE B CA 1
ATOM 2477 C C . ILE B 1 87 ? -12.961 26.234 -0.306 1 88.94 87 ILE B C 1
ATOM 2479 O O . ILE B 1 87 ? -13.398 25.125 -0.589 1 88.94 87 ILE B O 1
ATOM 2483 N N . ASP B 1 88 ? -11.961 26.734 -0.898 1 93.19 88 ASP B N 1
ATOM 2484 C CA . ASP B 1 88 ? -11.227 26.016 -1.93 1 93.19 88 ASP B CA 1
ATOM 2485 C C . ASP B 1 88 ? -10.648 24.719 -1.38 1 93.19 88 ASP B C 1
ATOM 2487 O O . ASP B 1 88 ? -10.773 23.656 -2.006 1 93.19 88 ASP B O 1
ATOM 2491 N N . TYR B 1 89 ? -9.984 24.766 -0.214 1 93.88 89 TYR B N 1
ATOM 2492 C CA . TYR B 1 89 ? -9.445 23.562 0.419 1 93.88 89 TYR B CA 1
ATOM 2493 C C . TYR B 1 89 ? -10.562 22.562 0.71 1 93.88 89 TYR B C 1
ATOM 2495 O O . TYR B 1 89 ? -10.391 21.359 0.499 1 93.88 89 TYR B O 1
ATOM 2503 N N . HIS B 1 90 ? -11.664 23.125 1.203 1 91.94 90 HIS B N 1
ATOM 2504 C CA . HIS B 1 90 ? -12.82 22.281 1.512 1 91.94 90 HIS B CA 1
ATOM 2505 C C . HIS B 1 90 ? -13.305 21.547 0.272 1 91.94 90 HIS B C 1
ATOM 2507 O O . HIS B 1 90 ? -13.562 20.344 0.324 1 91.94 90 HIS B O 1
ATOM 2513 N N . GLU B 1 91 ? -13.383 22.188 -0.842 1 93 91 GLU B N 1
ATOM 2514 C CA . GLU B 1 91 ? -13.836 21.594 -2.096 1 93 91 GLU B CA 1
ATOM 2515 C C . GLU B 1 91 ? -12.836 20.562 -2.6 1 93 91 GLU B C 1
ATOM 2517 O O . GLU B 1 91 ? -13.234 19.516 -3.139 1 93 91 GLU B O 1
ATOM 2522 N N . GLN B 1 92 ? -11.617 20.859 -2.48 1 95.5 92 GLN B N 1
ATOM 2523 C CA . GLN B 1 92 ? -10.586 19.906 -2.875 1 95.5 92 GLN B CA 1
ATOM 2524 C C . GLN B 1 92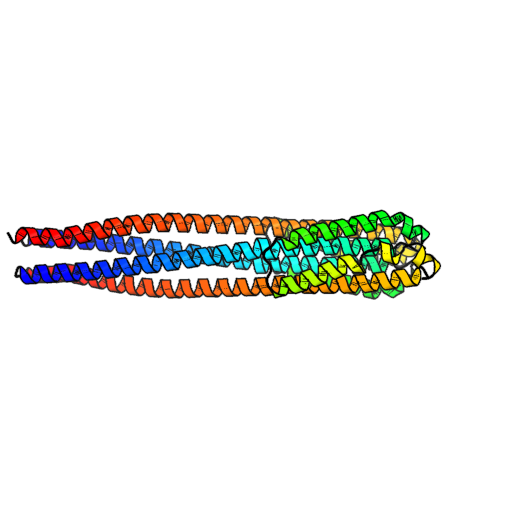 ? -10.68 18.625 -2.047 1 95.5 92 GLN B C 1
ATOM 2526 O O . GLN B 1 92 ? -10.5 17.516 -2.572 1 95.5 92 GLN B O 1
ATOM 2531 N N . ILE B 1 93 ? -10.883 18.781 -0.771 1 95.88 93 ILE B N 1
ATOM 2532 C CA . ILE B 1 93 ? -11.039 17.625 0.109 1 95.88 93 ILE B CA 1
ATOM 2533 C C . ILE B 1 93 ? -12.203 16.766 -0.367 1 95.88 93 ILE B C 1
ATOM 2535 O O . ILE B 1 93 ? -12.078 15.547 -0.497 1 95.88 93 ILE B O 1
ATOM 2539 N N . LEU B 1 94 ? -13.32 17.391 -0.69 1 94.62 94 LEU B N 1
ATOM 2540 C CA . LEU B 1 94 ? -14.5 16.672 -1.153 1 94.62 94 LEU B CA 1
ATOM 2541 C C . LEU B 1 94 ? -14.211 15.961 -2.471 1 94.62 94 LEU B C 1
ATOM 2543 O O . LEU B 1 94 ? -14.703 14.852 -2.697 1 94.62 94 LEU B O 1
ATOM 2547 N N . ALA B 1 95 ? -13.477 16.609 -3.293 1 95.81 95 ALA B N 1
ATOM 2548 C CA . ALA B 1 95 ? -13.094 15.984 -4.559 1 95.81 95 ALA B CA 1
ATOM 2549 C C . ALA B 1 95 ? -12.281 14.719 -4.32 1 95.81 95 ALA B C 1
ATOM 2551 O O . ALA B 1 95 ? -12.492 13.703 -4.988 1 95.81 95 ALA B O 1
ATOM 2552 N N . ILE B 1 96 ? -11.312 14.773 -3.418 1 96.81 96 ILE B N 1
ATOM 2553 C CA . ILE B 1 96 ? -10.492 13.609 -3.098 1 96.81 96 ILE B CA 1
ATOM 2554 C C . ILE B 1 96 ? -11.367 12.508 -2.508 1 96.81 96 ILE B C 1
ATOM 2556 O O . ILE B 1 96 ? -11.188 11.328 -2.824 1 96.81 96 ILE B O 1
ATOM 2560 N N . ILE B 1 97 ? -12.312 12.883 -1.625 1 95.62 97 ILE B N 1
ATOM 2561 C CA . ILE B 1 97 ? -13.219 11.914 -1.03 1 95.62 97 ILE B CA 1
ATOM 2562 C C . ILE B 1 97 ? -14 11.195 -2.129 1 95.62 97 ILE B C 1
ATOM 2564 O O . ILE B 1 97 ? -14.227 9.984 -2.053 1 95.62 97 ILE B O 1
ATOM 2568 N N . SER B 1 98 ? -14.43 11.914 -3.135 1 95.25 98 SER B N 1
ATOM 2569 C CA . SER B 1 98 ? -15.141 11.312 -4.258 1 95.25 98 SER B CA 1
ATOM 2570 C C . SER B 1 98 ? -14.281 10.266 -4.961 1 95.25 98 SER B C 1
ATOM 2572 O O . SER B 1 98 ? -14.789 9.227 -5.391 1 95.25 98 SER B O 1
ATOM 2574 N N . GLY B 1 99 ? -13.031 10.602 -5.121 1 93.81 99 GLY B N 1
ATOM 2575 C CA . GLY B 1 99 ? -12.109 9.602 -5.645 1 93.81 99 GLY B CA 1
ATOM 2576 C C . GLY B 1 99 ? -11.969 8.391 -4.746 1 93.81 99 GLY B C 1
ATOM 2577 O O . GLY B 1 99 ? -11.938 7.258 -5.227 1 93.81 99 GLY B O 1
ATOM 2578 N N . PHE B 1 100 ? -11.898 8.625 -3.496 1 95.19 100 PHE B N 1
ATOM 2579 C CA . PHE B 1 100 ? -11.828 7.57 -2.49 1 95.19 100 PHE B CA 1
ATOM 2580 C C . PHE B 1 100 ? -13.031 6.641 -2.592 1 95.19 100 PHE B C 1
ATOM 2582 O O . PHE B 1 100 ? -12.883 5.418 -2.521 1 95.19 100 PHE B O 1
ATOM 2589 N N . GLU B 1 101 ? -14.141 7.164 -2.859 1 94.62 101 GLU B N 1
ATOM 2590 C CA . GLU B 1 101 ? -15.391 6.414 -2.92 1 94.62 101 GLU B CA 1
ATOM 2591 C C . GLU B 1 101 ? -15.422 5.484 -4.133 1 94.62 101 GLU B C 1
ATOM 2593 O O . GLU B 1 101 ? -16.219 4.543 -4.18 1 94.62 101 GLU B O 1
ATOM 2598 N N . ARG B 1 102 ? -14.609 5.75 -5.047 1 93 102 ARG B N 1
ATOM 2599 C CA . ARG B 1 102 ? -14.586 4.949 -6.266 1 93 102 ARG B CA 1
ATOM 2600 C C . ARG B 1 102 ? -13.695 3.719 -6.098 1 93 102 ARG B C 1
ATOM 2602 O O . ARG B 1 102 ? -13.656 2.852 -6.973 1 93 102 ARG B O 1
ATOM 2609 N N . THR B 1 103 ? -12.914 3.584 -5.094 1 93.69 103 THR B N 1
ATOM 2610 C CA . THR B 1 103 ? -12.078 2.42 -4.809 1 93.69 103 THR B CA 1
ATOM 2611 C C . THR B 1 103 ? -12.914 1.3 -4.188 1 93.69 103 THR B C 1
ATOM 2613 O O . THR B 1 103 ? -14.086 1.494 -3.873 1 93.69 103 THR B O 1
ATOM 2616 N N . TYR B 1 104 ? -12.375 0.136 -4.094 1 92.56 104 TYR B N 1
ATOM 2617 C CA . TYR B 1 104 ? -13.055 -0.954 -3.404 1 92.56 104 TYR B CA 1
ATOM 2618 C C . TYR B 1 104 ? -13.047 -0.731 -1.896 1 92.56 104 TYR B C 1
ATOM 2620 O O . TYR B 1 104 ? -11.984 -0.593 -1.287 1 92.56 104 TYR B O 1
ATOM 2628 N N . LEU B 1 105 ? -14.273 -0.75 -1.288 1 94.19 105 LEU B N 1
ATOM 2629 C CA . LEU B 1 105 ? -14.414 -0.482 0.139 1 94.19 105 LEU B CA 1
ATOM 2630 C C . LEU B 1 105 ? -14.906 -1.721 0.879 1 94.19 105 LEU B C 1
ATOM 2632 O O . LEU B 1 105 ? -15.828 -2.396 0.421 1 94.19 105 LEU B O 1
ATOM 2636 N N . THR B 1 106 ? -14.234 -2.035 1.972 1 92.94 106 THR B N 1
ATOM 2637 C CA . THR B 1 106 ? -14.812 -3.014 2.889 1 92.94 106 THR B CA 1
ATOM 2638 C C . THR B 1 106 ? -16.031 -2.432 3.604 1 92.94 106 THR B C 1
ATOM 2640 O O . THR B 1 106 ? -16.203 -1.212 3.654 1 92.94 106 THR B O 1
ATOM 2643 N N . PRO B 1 107 ? -16.844 -3.254 4.129 1 92.31 107 PRO B N 1
ATOM 2644 C CA . PRO B 1 107 ? -18.016 -2.744 4.855 1 92.31 107 PRO B CA 1
ATOM 2645 C C . PRO B 1 107 ? -17.641 -1.787 5.984 1 92.31 107 PRO B C 1
ATOM 2647 O O . PRO B 1 107 ? -18.297 -0.757 6.168 1 92.31 107 PRO B O 1
ATOM 2650 N N . LYS B 1 108 ? -16.594 -2.135 6.68 1 91.38 108 LYS B N 1
ATOM 2651 C CA . LYS B 1 108 ? -16.125 -1.272 7.762 1 91.38 108 LYS B CA 1
ATOM 2652 C C . LYS B 1 108 ? -15.648 0.073 7.223 1 91.38 108 LYS B C 1
ATOM 2654 O O . LYS B 1 108 ? -15.969 1.122 7.785 1 91.38 108 LYS B O 1
ATOM 2659 N N . GLU B 1 109 ? -14.953 0.028 6.145 1 92.75 109 GLU B N 1
ATOM 2660 C CA . GLU B 1 109 ? -14.445 1.241 5.516 1 92.75 109 GLU B CA 1
ATOM 2661 C C . GLU B 1 109 ? -15.586 2.121 5.004 1 92.75 109 GLU B C 1
ATOM 2663 O O . GLU B 1 109 ? -15.531 3.346 5.125 1 92.75 109 GLU B O 1
ATOM 2668 N N . GLU B 1 110 ? -16.531 1.514 4.434 1 93.5 110 GLU B N 1
ATOM 2669 C CA . GLU B 1 110 ? -17.672 2.246 3.895 1 93.5 110 GLU B CA 1
ATOM 2670 C C . GLU B 1 110 ? -18.391 3.041 4.988 1 93.5 110 GLU B C 1
ATOM 2672 O O . GLU B 1 110 ? -18.734 4.207 4.789 1 93.5 110 GLU B O 1
ATOM 2677 N N . LYS B 1 111 ? -18.531 2.447 6.074 1 93.12 111 LYS B N 1
ATOM 2678 C CA . LYS B 1 111 ? -19.188 3.109 7.203 1 93.12 111 LYS B CA 1
ATOM 2679 C C . LYS B 1 111 ? -18.375 4.312 7.672 1 93.12 111 LYS B C 1
ATOM 2681 O O . LYS B 1 111 ? -18.906 5.418 7.805 1 93.12 111 LYS B O 1
ATOM 2686 N N . TYR B 1 112 ? -17.062 4.07 7.887 1 91.5 112 TYR B N 1
ATOM 2687 C CA . TYR B 1 112 ? -16.188 5.133 8.375 1 91.5 112 TYR B CA 1
ATOM 2688 C C . TYR B 1 112 ? -16.094 6.266 7.359 1 91.5 112 TYR B C 1
ATOM 2690 O O . TYR B 1 112 ? -16.094 7.441 7.73 1 91.5 112 TYR B O 1
ATOM 2698 N N . LEU B 1 113 ? -15.992 5.914 6.082 1 94 113 LEU B N 1
ATOM 2699 C CA . LEU B 1 113 ? -15.867 6.93 5.039 1 94 113 LEU B CA 1
ATOM 2700 C C . LEU B 1 113 ? -17.141 7.766 4.941 1 94 113 LEU B C 1
ATOM 2702 O O . LEU B 1 113 ? -17.078 8.984 4.777 1 94 113 LEU B O 1
ATOM 2706 N N . ASN B 1 114 ? -18.25 7.125 5.02 1 93.06 114 ASN B N 1
ATOM 2707 C CA . ASN B 1 114 ? -19.531 7.844 4.996 1 93.06 114 ASN B CA 1
ATOM 2708 C C . ASN B 1 114 ? -19.641 8.82 6.164 1 93.06 114 ASN B C 1
ATOM 2710 O O . ASN B 1 114 ? -20.062 9.961 5.98 1 93.06 114 ASN B O 1
ATOM 2714 N N . ASP B 1 115 ? -19.328 8.32 7.332 1 90.44 115 ASP B N 1
ATOM 2715 C CA . ASP B 1 115 ? -19.328 9.188 8.508 1 90.44 115 ASP B CA 1
ATOM 2716 C C . ASP B 1 115 ? -18.375 10.367 8.328 1 90.44 115 ASP B C 1
ATOM 2718 O O . ASP B 1 115 ? -18.719 11.5 8.68 1 90.44 115 ASP B O 1
ATOM 2722 N N . PHE B 1 116 ? -17.203 10.055 7.828 1 93.19 116 PHE B N 1
ATOM 2723 C CA . PHE B 1 116 ? -16.188 11.07 7.582 1 93.19 116 PHE B CA 1
ATOM 2724 C C . PHE B 1 116 ? -16.703 12.109 6.598 1 93.19 116 PHE B C 1
ATOM 2726 O O . PHE B 1 116 ? -16.594 13.312 6.844 1 93.19 116 PHE B O 1
ATOM 2733 N N . LYS B 1 117 ? -17.219 11.664 5.508 1 92.56 117 LYS B N 1
ATOM 2734 C CA . LYS B 1 117 ? -17.75 12.555 4.484 1 92.56 117 LYS B CA 1
ATOM 2735 C C . LYS B 1 117 ? -18.859 13.445 5.051 1 92.56 117 LYS B C 1
ATOM 2737 O O . LYS B 1 117 ? -18.891 14.648 4.773 1 92.56 117 LYS B O 1
ATOM 2742 N N . HIS B 1 118 ? -19.703 12.883 5.816 1 90.44 118 HIS B N 1
ATOM 2743 C CA . HIS B 1 118 ? -20.781 13.633 6.453 1 90.44 118 HIS B CA 1
ATOM 2744 C C . HIS B 1 118 ? -20.234 14.695 7.402 1 90.44 118 HIS B C 1
ATOM 2746 O O . HIS B 1 118 ? -20.703 15.836 7.398 1 90.44 118 HIS B O 1
ATOM 2752 N N . LEU B 1 119 ? -19.281 14.234 8.133 1 87.81 119 LEU B N 1
ATOM 2753 C CA . LEU B 1 119 ? -18.672 15.164 9.078 1 87.81 119 LEU B CA 1
ATOM 2754 C C . LEU B 1 119 ? -18.031 16.344 8.344 1 87.81 119 LEU B C 1
ATOM 2756 O O . LEU B 1 119 ? -18.219 17.5 8.742 1 87.81 119 LEU B O 1
ATOM 2760 N N . VAL B 1 120 ? -17.375 16.047 7.293 1 89.81 120 VAL B N 1
ATOM 2761 C CA . VAL B 1 120 ? -16.688 17.078 6.516 1 89.81 120 VAL B CA 1
ATOM 2762 C C . VAL B 1 120 ? -17.734 18 5.863 1 89.81 120 VAL B C 1
ATOM 2764 O O . VAL B 1 120 ? -17.609 19.219 5.934 1 89.81 120 VAL B O 1
ATOM 2767 N N . SER B 1 121 ? -18.719 17.484 5.301 1 87.56 121 SER B N 1
ATOM 2768 C CA . SER B 1 121 ? -19.719 18.25 4.559 1 87.56 121 SER B CA 1
ATOM 2769 C C . SER B 1 121 ? -20.562 19.109 5.492 1 87.56 121 SER B C 1
ATOM 2771 O O . SER B 1 121 ? -20.938 20.234 5.148 1 87.56 121 SER B O 1
ATOM 2773 N N . GLU B 1 122 ? -20.859 18.641 6.664 1 79.25 122 GLU B N 1
ATOM 2774 C CA . GLU B 1 122 ? -21.781 19.328 7.57 1 79.25 122 GLU B CA 1
ATOM 2775 C C . GLU B 1 122 ? -21.031 20.266 8.516 1 79.25 122 GLU B C 1
ATOM 2777 O O . GLU B 1 122 ? -21.516 21.344 8.828 1 79.25 122 GLU B O 1
ATOM 2782 N N . LYS B 1 123 ? -20 19.703 9.047 1 71.06 123 LYS B N 1
ATOM 2783 C CA . LYS B 1 123 ? -19.359 20.422 10.148 1 71.06 123 LYS B CA 1
ATOM 2784 C C . LYS B 1 123 ? -18.266 21.359 9.641 1 71.06 123 LYS B C 1
ATOM 2786 O O . LYS B 1 123 ? -18.062 22.453 10.195 1 71.06 123 LYS B O 1
ATOM 2791 N N . LEU B 1 124 ? -17.656 20.875 8.656 1 68.56 124 LEU B N 1
ATOM 2792 C CA . LEU B 1 124 ? -16.578 21.75 8.195 1 68.56 124 LEU B CA 1
ATOM 2793 C C . LEU B 1 124 ? -17.078 22.703 7.109 1 68.56 124 LEU B C 1
ATOM 2795 O O . LEU B 1 124 ? -16.281 23.359 6.445 1 68.56 124 LEU B O 1
ATOM 2799 N N . GLU B 1 125 ? -18.453 22.625 6.996 1 62.12 125 GLU B N 1
ATOM 2800 C CA . GLU B 1 125 ? -19 23.641 6.113 1 62.12 125 GLU B CA 1
ATOM 2801 C C . GLU B 1 125 ? -18.844 25.031 6.715 1 62.12 125 GLU B C 1
ATOM 2803 O O . GLU B 1 125 ? -19.625 25.438 7.582 1 62.12 125 GLU B O 1
ATOM 2808 N N . ILE B 1 126 ? -17.625 25.719 6.598 1 58.34 126 ILE B N 1
ATOM 2809 C CA . ILE B 1 126 ? -17.016 26.922 7.164 1 58.34 126 ILE B CA 1
ATOM 2810 C C . ILE B 1 126 ? -18 28.094 7.055 1 58.34 126 ILE B C 1
ATOM 2812 O O . ILE B 1 126 ? -18.031 28.953 7.926 1 58.34 126 ILE B O 1
ATOM 2816 N N . GLN B 1 127 ? -18.859 27.953 5.988 1 60.88 127 GLN B N 1
ATOM 2817 C CA . GLN B 1 127 ? -19.797 29.062 5.852 1 60.88 127 GLN B CA 1
ATOM 2818 C C . GLN B 1 127 ? -20.703 29.156 7.066 1 60.88 127 GLN B C 1
ATOM 2820 O O . GLN B 1 127 ? -21.156 30.25 7.422 1 60.88 127 GLN B O 1
ATOM 2825 N N . SER B 1 128 ? -20.766 28.062 7.727 1 63.25 128 SER B N 1
ATOM 2826 C CA . SER B 1 128 ? -21.719 28.062 8.828 1 63.25 128 SER B CA 1
ATOM 2827 C C . SER B 1 128 ? -21.109 28.656 10.086 1 63.25 128 SER B C 1
ATOM 2829 O O . SER B 1 128 ? -21.828 29.141 10.969 1 63.25 128 SER B O 1
ATOM 2831 N N . TYR B 1 129 ? -19.734 28.641 10.156 1 67.94 129 TYR B N 1
ATOM 2832 C CA . TYR B 1 129 ? -19.078 29.125 11.359 1 67.94 129 TYR B CA 1
ATOM 2833 C C . TYR B 1 129 ? -18.953 30.641 11.352 1 67.94 129 TYR B C 1
ATOM 2835 O O . TYR B 1 129 ? -18.953 31.266 12.414 1 67.94 129 TYR B O 1
ATOM 2843 N N . PHE B 1 130 ? -18.875 31.125 10.109 1 66.12 130 PHE B N 1
ATOM 2844 C CA . PHE B 1 130 ? -18.5 32.531 10.047 1 66.12 130 PHE B CA 1
ATOM 2845 C C . PHE B 1 130 ? -19.516 33.312 9.25 1 66.12 130 PHE B C 1
ATOM 2847 O O . PHE B 1 130 ? -19.188 34.375 8.703 1 66.12 130 PHE B O 1
ATOM 2854 N N . SER B 1 131 ? -20.703 32.844 9.094 1 61.44 131 SER B N 1
ATOM 2855 C CA . SER B 1 131 ? -21.75 33.625 8.438 1 61.44 131 SER B CA 1
ATOM 2856 C C . SER B 1 131 ? -22.188 34.781 9.305 1 61.44 131 SER B C 1
ATOM 2858 O O . SER B 1 131 ? -22.016 34.75 10.523 1 61.44 131 SER B O 1
ATOM 2860 N N . ASN B 1 132 ? -22.484 35.906 8.641 1 56.09 132 ASN B N 1
ATOM 2861 C CA . ASN B 1 132 ? -22.953 37.156 9.242 1 56.09 132 ASN B CA 1
ATOM 2862 C C . ASN B 1 132 ? -23.891 36.875 10.422 1 56.09 132 ASN B C 1
ATOM 2864 O O . ASN B 1 132 ? -23.812 37.562 11.445 1 56.09 132 ASN B O 1
ATOM 2868 N N . GLN B 1 133 ? -24.828 36.156 10.188 1 52.06 133 GLN B N 1
ATOM 2869 C CA . GLN B 1 133 ? -25.828 35.969 11.242 1 52.06 133 GLN B CA 1
ATOM 2870 C C . GLN B 1 133 ? -25.188 35.406 12.508 1 52.06 133 GLN B C 1
ATOM 2872 O O . GLN B 1 133 ? -25.531 35.812 13.617 1 52.06 133 GLN B O 1
ATOM 2877 N N . VAL B 1 134 ? -24.25 34.531 12.273 1 54 134 VAL B N 1
ATOM 2878 C CA . VAL B 1 134 ? -23.609 33.906 13.43 1 54 134 VAL B CA 1
ATOM 2879 C C . VAL B 1 134 ? -22.547 34.875 13.992 1 54 134 VAL B C 1
ATOM 2881 O O . VAL B 1 134 ? -22.359 34.938 15.211 1 54 134 VAL B O 1
ATOM 2884 N N . ALA B 1 135 ? -21.828 35.719 13.219 1 53.16 135 ALA B N 1
ATOM 2885 C CA . ALA B 1 135 ? -20.844 36.688 13.633 1 53.16 135 ALA B CA 1
ATOM 2886 C C . ALA B 1 135 ? -21.453 37.719 14.578 1 53.16 135 ALA B C 1
ATOM 2888 O O . ALA B 1 135 ? -20.766 38.25 15.469 1 53.16 135 ALA B O 1
ATOM 2889 N N . ALA B 1 136 ? -22.625 38.188 14.219 1 52.22 136 ALA B N 1
ATOM 2890 C CA . ALA B 1 136 ? -23.234 39.156 15.125 1 52.22 136 ALA B CA 1
ATOM 2891 C C . ALA B 1 136 ? -23.359 38.562 16.531 1 52.22 136 ALA B C 1
ATOM 2893 O O . ALA B 1 136 ? -23.219 39.281 17.516 1 52.22 136 ALA B O 1
ATOM 2894 N N . GLU B 1 137 ? -23.828 37.375 16.562 1 51 137 GLU B N 1
ATOM 2895 C CA . GLU B 1 137 ? -24.188 36.812 17.859 1 51 137 GLU B CA 1
ATOM 2896 C C . GLU B 1 137 ? -23 36.094 18.484 1 51 137 GLU B C 1
ATOM 2898 O O . GLU B 1 137 ? -22.844 36.094 19.719 1 51 137 GLU B O 1
ATOM 2903 N N . ASN B 1 138 ? -22.297 35.219 17.641 1 58.44 138 ASN B N 1
ATOM 2904 C CA . ASN B 1 138 ? -21.234 34.438 18.281 1 58.44 138 ASN B CA 1
ATOM 2905 C C . ASN B 1 138 ? -19.875 35.062 18.078 1 58.44 138 ASN B C 1
ATOM 2907 O O . ASN B 1 138 ? -19.578 35.625 17.016 1 58.44 138 ASN B O 1
ATOM 2911 N N . ASN B 1 139 ? -19.188 35.438 19.125 1 75.62 139 ASN B N 1
ATOM 2912 C CA . ASN B 1 139 ? -17.844 36 19.297 1 75.62 139 ASN B CA 1
ATOM 2913 C C . ASN B 1 139 ? -16.828 35.219 18.484 1 75.62 139 ASN B C 1
ATOM 2915 O O . ASN B 1 139 ? -17.016 34.031 18.203 1 75.62 139 ASN B O 1
ATOM 2919 N N . TYR B 1 140 ? -16.109 35.781 17.484 1 80.69 140 TYR B N 1
ATOM 2920 C CA . TYR B 1 140 ? -15.008 35.281 16.688 1 80.69 140 TYR B CA 1
ATOM 2921 C C . TYR B 1 140 ? -14.273 34.156 17.438 1 80.69 140 TYR B C 1
ATOM 2923 O O . TYR B 1 140 ? -14.031 33.094 16.891 1 80.69 140 TYR B O 1
ATOM 2931 N N . GLU B 1 141 ? -14.102 34.344 18.641 1 83.44 141 GLU B N 1
ATOM 2932 C CA . GLU B 1 141 ? -13.344 33.406 19.453 1 83.44 141 GLU B CA 1
ATOM 2933 C C . GLU B 1 141 ? -14.094 32.062 19.594 1 83.44 141 GLU B C 1
ATOM 2935 O O . GLU B 1 141 ? -13.492 31 19.5 1 83.44 141 GLU B O 1
ATOM 2940 N N . ASN B 1 142 ? -15.328 32.188 19.766 1 84.38 142 ASN B N 1
ATOM 2941 C CA . ASN B 1 142 ? -16.156 31 19.906 1 84.38 142 ASN B CA 1
ATOM 2942 C C . ASN B 1 142 ? -16.234 30.219 18.594 1 84.38 142 ASN B C 1
ATOM 2944 O O . ASN B 1 142 ? -16.25 28.984 18.609 1 84.38 142 ASN B O 1
ATOM 2948 N N . SER B 1 143 ? -16.328 30.906 17.516 1 84.06 143 SER B N 1
ATOM 2949 C CA . SER B 1 143 ? -16.391 30.266 16.203 1 84.06 143 SER B CA 1
ATOM 2950 C C . SER B 1 143 ? -15.102 29.516 15.898 1 84.06 143 SER B C 1
ATOM 2952 O O . SER B 1 143 ? -15.141 28.406 15.367 1 84.06 143 SER B O 1
ATOM 2954 N N . VAL B 1 144 ? -14.055 30.094 16.234 1 86.5 144 VAL B N 1
ATOM 2955 C CA . VAL B 1 144 ? -12.75 29.469 16 1 86.5 144 VAL B CA 1
ATOM 2956 C C . VAL B 1 144 ? -12.617 28.219 16.859 1 86.5 144 VAL B C 1
ATOM 2958 O O . VAL B 1 144 ? -12.102 27.188 16.391 1 86.5 144 VAL B O 1
ATOM 2961 N N . GLN B 1 145 ? -13.055 28.281 18.078 1 87.56 145 GLN B N 1
ATOM 2962 C CA . GLN B 1 145 ? -12.992 27.125 18.969 1 87.56 145 GLN B CA 1
ATOM 2963 C C . GLN B 1 145 ? -13.82 25.969 18.438 1 87.56 145 GLN B C 1
ATOM 2965 O O . GLN B 1 145 ? -13.398 24.812 18.5 1 87.56 145 GLN B O 1
ATOM 2970 N N . ARG B 1 146 ? -14.953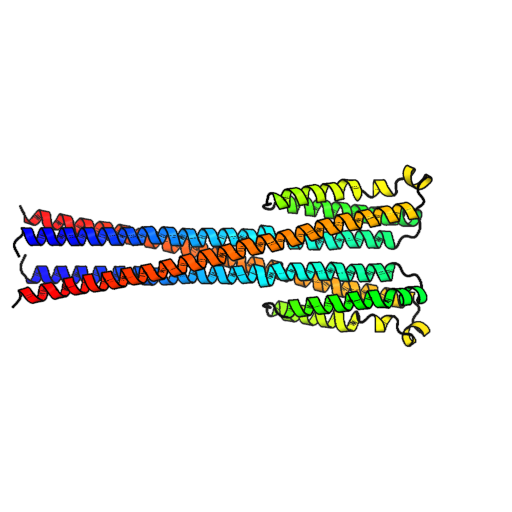 26.281 17.984 1 86.06 146 ARG B N 1
ATOM 2971 C CA . ARG B 1 146 ? -15.812 25.25 17.391 1 86.06 146 ARG B CA 1
ATOM 2972 C C . ARG B 1 146 ? -15.164 24.641 16.156 1 86.06 146 ARG B C 1
ATOM 2974 O O . ARG B 1 146 ? -15.188 23.422 15.977 1 86.06 146 ARG B O 1
ATOM 2981 N N . PHE B 1 147 ? -14.641 25.484 15.336 1 87.88 147 PHE B N 1
ATOM 2982 C CA . PHE B 1 147 ? -13.93 25.016 14.148 1 87.88 147 PHE B CA 1
ATOM 2983 C C . PHE B 1 147 ? -12.797 24.078 14.523 1 87.88 147 PHE B C 1
ATOM 2985 O O . PHE B 1 147 ? -12.648 23 13.922 1 87.88 147 PHE B O 1
ATOM 2992 N N . ASN B 1 148 ? -12.055 24.453 15.516 1 89.5 148 ASN B N 1
ATOM 2993 C CA . ASN B 1 148 ? -10.93 23.641 15.977 1 89.5 148 ASN B CA 1
ATOM 2994 C C . ASN B 1 148 ? -11.398 22.297 16.5 1 89.5 148 ASN B C 1
ATOM 2996 O O . ASN B 1 148 ? -10.75 21.266 16.25 1 89.5 148 ASN B O 1
ATOM 3000 N N . SER B 1 149 ? -12.438 22.344 17.203 1 90 149 SER B N 1
ATOM 3001 C CA . SER B 1 149 ? -12.984 21.094 17.734 1 90 149 SER B CA 1
ATOM 3002 C C . SER B 1 149 ? -13.445 20.172 16.609 1 90 149 SER B C 1
ATOM 3004 O O . SER B 1 149 ? -13.164 18.969 16.625 1 90 149 SER B O 1
ATOM 3006 N N . ASP B 1 150 ? -14.148 20.734 15.688 1 88.69 150 ASP B N 1
ATOM 3007 C CA . ASP B 1 150 ? -14.609 19.953 14.547 1 88.69 150 ASP B CA 1
ATOM 3008 C C . ASP B 1 150 ? -13.438 19.422 13.727 1 88.69 150 ASP B C 1
ATOM 3010 O O . ASP B 1 150 ? -13.469 18.297 13.242 1 88.69 150 ASP B O 1
ATOM 3014 N N . PHE B 1 151 ? -12.453 20.234 13.516 1 91.62 151 PHE B N 1
ATOM 3015 C CA . PHE B 1 151 ? -11.227 19.812 12.844 1 91.62 151 PHE B CA 1
ATOM 3016 C C . PHE B 1 151 ? -10.648 18.562 13.492 1 91.62 151 PHE B C 1
ATOM 3018 O O . PHE B 1 151 ? -10.312 17.594 12.797 1 91.62 151 PHE B O 1
ATOM 3025 N N . GLU B 1 152 ? -10.539 18.562 14.781 1 93.06 152 GLU B N 1
ATOM 3026 C CA . GLU B 1 152 ? -9.961 17.422 15.5 1 93.06 152 GLU B CA 1
ATOM 3027 C C . GLU B 1 152 ? -10.797 16.172 15.297 1 93.06 152 GLU B C 1
ATOM 3029 O O . GLU B 1 152 ? -10.25 15.07 15.172 1 93.06 152 GLU B O 1
ATOM 3034 N N . ARG B 1 153 ? -12.031 16.312 15.258 1 91.38 153 ARG B N 1
ATOM 3035 C CA . ARG B 1 153 ? -12.914 15.172 15.031 1 91.38 153 ARG B CA 1
ATOM 3036 C C . ARG B 1 153 ? -12.703 14.586 13.641 1 91.38 153 ARG B C 1
ATOM 3038 O O . ARG B 1 153 ? -12.586 13.367 13.477 1 91.38 153 ARG B O 1
ATOM 3045 N N . VAL B 1 154 ? -12.711 15.492 12.711 1 92.06 154 VAL B N 1
ATOM 3046 C CA . VAL B 1 154 ? -12.5 15.086 11.328 1 92.06 154 VAL B CA 1
ATOM 3047 C C . VAL B 1 154 ? -11.148 14.398 11.188 1 92.06 154 VAL B C 1
ATOM 3049 O O . VAL B 1 154 ? -11.039 13.336 10.562 1 92.06 154 VAL B O 1
ATOM 3052 N N . PHE B 1 155 ? -10.148 14.977 11.75 1 94 155 PHE B N 1
ATOM 3053 C CA . PHE B 1 155 ? -8.812 14.414 11.672 1 94 155 PHE B CA 1
ATOM 3054 C C . PHE B 1 155 ? -8.758 13.039 12.328 1 94 155 PHE B C 1
ATOM 3056 O O . PHE B 1 155 ? -8.078 12.133 11.836 1 94 155 PHE B O 1
ATOM 3063 N N . ASN B 1 156 ? -9.406 12.883 13.438 1 93.56 156 ASN B N 1
ATOM 3064 C CA . ASN B 1 156 ? -9.445 11.594 14.117 1 93.56 156 ASN B CA 1
ATOM 3065 C C . ASN B 1 156 ? -10.07 10.516 13.234 1 93.56 156 ASN B C 1
ATOM 3067 O O . ASN B 1 156 ? -9.617 9.367 13.227 1 93.56 156 ASN B O 1
ATOM 3071 N N . ASP B 1 157 ? -11.117 10.875 12.594 1 92.12 157 ASP B N 1
ATOM 3072 C CA . ASP B 1 157 ? -11.734 9.938 11.664 1 92.12 157 ASP B CA 1
ATOM 3073 C C . ASP B 1 157 ? -10.766 9.555 10.547 1 92.12 157 ASP B C 1
ATOM 3075 O O . ASP B 1 157 ? -10.727 8.398 10.117 1 92.12 157 ASP B O 1
ATOM 3079 N N . LEU B 1 158 ? -10.125 10.523 10.016 1 94.19 158 LEU B N 1
ATOM 3080 C CA . LEU B 1 158 ? -9.141 10.281 8.969 1 94.19 158 LEU B CA 1
ATOM 3081 C C . LEU B 1 158 ? -8.055 9.336 9.461 1 94.19 158 LEU B C 1
ATOM 3083 O O . LEU B 1 158 ? -7.625 8.438 8.727 1 94.19 158 LEU B O 1
ATOM 3087 N N . ARG B 1 159 ? -7.582 9.469 10.734 1 94.69 159 ARG B N 1
ATOM 3088 C CA . ARG B 1 159 ? -6.605 8.578 11.352 1 94.69 159 ARG B CA 1
ATOM 3089 C C . ARG B 1 159 ? -7.133 7.152 11.438 1 94.69 159 ARG B C 1
ATOM 3091 O O . ARG B 1 159 ? -6.402 6.199 11.172 1 94.69 159 ARG B O 1
ATOM 3098 N N . GLU B 1 160 ? -8.375 7.051 11.789 1 94.12 160 GLU B N 1
ATOM 3099 C CA . GLU B 1 160 ? -8.984 5.727 11.852 1 94.12 160 GLU B CA 1
ATOM 3100 C C . GLU B 1 160 ? -9.039 5.078 10.469 1 94.12 160 GLU B C 1
ATOM 3102 O O . GLU B 1 160 ? -8.805 3.877 10.336 1 94.12 160 GLU B O 1
ATOM 3107 N N . LEU B 1 161 ? -9.406 5.848 9.508 1 95.19 161 LEU B N 1
ATOM 3108 C CA . LEU B 1 161 ? -9.422 5.332 8.141 1 95.19 161 LEU B CA 1
ATOM 3109 C C . LEU B 1 161 ? -8.039 4.844 7.73 1 95.19 161 LEU B C 1
ATOM 3111 O O . LEU B 1 161 ? -7.906 3.803 7.082 1 95.19 161 LEU B O 1
ATOM 3115 N N . SER B 1 162 ? -6.984 5.594 8.031 1 96.25 162 SER B N 1
ATOM 3116 C CA . SER B 1 162 ? -5.617 5.172 7.754 1 96.25 162 SER B CA 1
ATOM 3117 C C . SER B 1 162 ? -5.301 3.838 8.414 1 96.25 162 SER B C 1
ATOM 3119 O O . SER B 1 162 ? -4.742 2.938 7.785 1 96.25 162 SER B O 1
ATOM 3121 N N . LYS B 1 163 ? -5.68 3.666 9.68 1 95.56 163 LYS B N 1
ATOM 3122 C CA . LYS B 1 163 ? -5.441 2.432 10.422 1 95.56 163 LYS B CA 1
ATOM 3123 C C . LYS B 1 163 ? -6.16 1.252 9.773 1 95.56 163 LYS B C 1
ATOM 3125 O O . LYS B 1 163 ? -5.629 0.142 9.727 1 95.56 163 LYS B O 1
ATOM 3130 N N . ILE B 1 164 ? -7.371 1.501 9.344 1 95 164 ILE B N 1
ATOM 3131 C CA . ILE B 1 164 ? -8.148 0.464 8.672 1 95 164 ILE B CA 1
ATOM 3132 C C . ILE B 1 164 ? -7.402 -0.005 7.422 1 95 164 ILE B C 1
ATOM 3134 O O . ILE B 1 164 ? -7.344 -1.205 7.145 1 95 164 ILE B O 1
ATOM 3138 N N . GLN B 1 165 ? -6.836 0.922 6.578 1 95.44 165 GLN B N 1
ATOM 3139 C CA . GLN B 1 165 ? -6.094 0.544 5.379 1 95.44 165 GLN B CA 1
ATOM 3140 C C . GLN B 1 165 ? -4.918 -0.368 5.727 1 95.44 165 GLN B C 1
ATOM 3142 O O . GLN B 1 165 ? -4.668 -1.354 5.031 1 95.44 165 GLN B O 1
ATOM 3147 N N . LEU B 1 166 ? -4.223 -0.088 6.836 1 95.25 166 LEU B N 1
ATOM 3148 C CA . LEU B 1 166 ? -3.094 -0.9 7.277 1 95.25 166 LEU B CA 1
ATOM 3149 C C . LEU B 1 166 ? -3.557 -2.293 7.691 1 95.25 166 LEU B C 1
ATOM 3151 O O . LEU B 1 166 ? -2.936 -3.293 7.32 1 95.25 166 LEU B O 1
ATOM 3155 N N . SER B 1 167 ? -4.641 -2.33 8.43 1 95.06 167 SER B N 1
ATOM 3156 C CA . SER B 1 167 ? -5.156 -3.607 8.914 1 95.06 167 SER B CA 1
ATOM 3157 C C . SER B 1 167 ? -5.621 -4.488 7.758 1 95.06 167 SER B C 1
ATOM 3159 O O . SER B 1 167 ? -5.352 -5.691 7.738 1 95.06 167 SER B O 1
ATOM 3161 N N . GLU B 1 168 ? -6.305 -3.883 6.863 1 93.56 168 GLU B N 1
ATOM 3162 C CA . GLU B 1 168 ? -6.758 -4.637 5.699 1 93.56 168 GLU B CA 1
ATOM 3163 C C . GLU B 1 168 ? -5.578 -5.105 4.852 1 93.56 168 GLU B C 1
ATOM 3165 O O . GLU B 1 168 ? -5.602 -6.211 4.305 1 93.56 168 GLU B O 1
ATOM 3170 N N . GLY B 1 169 ? -4.625 -4.211 4.668 1 94.38 169 GLY B N 1
ATOM 3171 C CA . GLY B 1 169 ? -3.422 -4.629 3.971 1 94.38 169 GLY B CA 1
ATOM 3172 C C . GLY B 1 169 ? -2.725 -5.805 4.629 1 94.38 169 GLY B C 1
ATOM 3173 O O . GLY B 1 169 ? -2.203 -6.688 3.947 1 94.38 169 GLY B O 1
ATOM 3174 N N . GLU B 1 170 ? -2.691 -5.855 5.898 1 94.5 170 GLU B N 1
ATOM 3175 C CA . GLU B 1 170 ? -2.092 -6.949 6.66 1 94.5 170 GLU B CA 1
ATOM 3176 C C . GLU B 1 170 ? -2.838 -8.258 6.426 1 94.5 170 GLU B C 1
ATOM 3178 O O . GLU B 1 170 ? -2.219 -9.312 6.273 1 94.5 170 GLU B O 1
ATOM 3183 N N . LYS B 1 171 ? -4.133 -8.18 6.41 1 94.5 171 LYS B N 1
ATOM 3184 C CA . LYS B 1 171 ? -4.949 -9.352 6.137 1 94.5 171 LYS B CA 1
ATOM 3185 C C . LYS B 1 171 ? -4.617 -9.953 4.773 1 94.5 171 LYS B C 1
ATOM 3187 O O . LYS B 1 171 ? -4.488 -11.172 4.637 1 94.5 171 LYS B O 1
ATOM 3192 N N . LEU B 1 172 ? -4.527 -9.086 3.818 1 93.94 172 LEU B N 1
ATOM 3193 C CA . LEU B 1 172 ? -4.219 -9.539 2.469 1 93.94 172 LEU B CA 1
ATOM 3194 C C . LEU B 1 172 ? -2.809 -10.117 2.4 1 93.94 172 LEU B C 1
ATOM 3196 O O . LEU B 1 172 ? -2.559 -11.07 1.66 1 93.94 172 LEU B O 1
ATOM 3200 N N . THR B 1 173 ? -1.907 -9.539 3.148 1 93.69 173 THR B N 1
ATOM 3201 C CA . THR B 1 173 ? -0.553 -10.078 3.223 1 93.69 173 THR B CA 1
ATOM 3202 C C . THR B 1 173 ? -0.559 -11.477 3.836 1 93.69 173 THR B C 1
ATOM 3204 O O . THR B 1 173 ? 0.13 -12.375 3.35 1 93.69 173 THR B O 1
ATOM 3207 N N . ASN B 1 174 ? -1.342 -11.695 4.875 1 94.31 174 ASN B N 1
ATOM 3208 C CA . ASN B 1 174 ? -1.467 -13.016 5.484 1 94.31 174 ASN B CA 1
ATOM 3209 C C . ASN B 1 174 ? -2.049 -14.031 4.504 1 94.31 174 ASN B C 1
ATOM 3211 O O . ASN B 1 174 ? -1.644 -15.195 4.5 1 94.31 174 ASN B O 1
ATOM 3215 N N . LEU B 1 175 ? -3.002 -13.539 3.777 1 94 175 LEU B N 1
ATOM 3216 C CA . LEU B 1 175 ? -3.549 -14.391 2.729 1 94 175 LEU B CA 1
ATOM 3217 C C . LEU B 1 175 ? -2.459 -14.812 1.748 1 94 175 LEU B C 1
ATOM 3219 O O . LEU B 1 175 ? -2.41 -15.977 1.326 1 94 175 LEU B O 1
ATOM 3223 N N . SER B 1 176 ? -1.604 -13.844 1.353 1 94.56 176 SER B N 1
ATOM 3224 C CA . SER B 1 176 ? -0.518 -14.164 0.431 1 94.56 176 SER B CA 1
ATOM 3225 C C . SER B 1 176 ? 0.41 -15.219 1.012 1 94.56 176 SER B C 1
ATOM 3227 O O . SER B 1 176 ? 0.876 -16.109 0.293 1 94.56 176 SER B O 1
ATOM 3229 N N . TYR B 1 177 ? 0.661 -15.25 2.314 1 93.31 177 TYR B N 1
ATOM 3230 C CA . TYR B 1 177 ? 1.461 -16.266 2.992 1 93.31 177 TYR B CA 1
ATOM 3231 C C . TYR B 1 177 ? 0.792 -17.625 2.912 1 93.31 177 TYR B C 1
ATOM 3233 O O . TYR B 1 177 ? 1.458 -18.641 2.682 1 93.31 177 TYR B O 1
ATOM 3241 N N . ARG B 1 178 ? -0.47 -17.609 3.098 1 93.75 178 ARG B N 1
ATOM 3242 C CA . ARG B 1 178 ? -1.218 -18.859 3.062 1 93.75 178 ARG B CA 1
ATOM 3243 C C . ARG B 1 178 ? -1.195 -19.469 1.665 1 93.75 178 ARG B C 1
ATOM 3245 O O . ARG B 1 178 ? -1.021 -20.688 1.514 1 93.75 178 ARG B O 1
ATOM 3252 N N . ILE B 1 179 ? -1.377 -18.656 0.69 1 93.31 179 ILE B N 1
ATOM 3253 C CA . ILE B 1 179 ? -1.361 -19.125 -0.688 1 93.31 179 ILE B CA 1
ATOM 3254 C C . ILE B 1 179 ? 0.017 -19.688 -1.022 1 93.31 179 ILE B C 1
ATOM 3256 O O . ILE B 1 179 ? 0.126 -20.766 -1.635 1 93.31 179 ILE B O 1
ATOM 3260 N N . LYS B 1 180 ? 1.054 -19.016 -0.612 1 93.56 180 LYS B N 1
ATOM 3261 C CA . LYS B 1 180 ? 2.416 -19.5 -0.822 1 93.56 180 LYS B CA 1
ATOM 3262 C C . LYS B 1 180 ? 2.635 -20.828 -0.123 1 93.56 180 LYS B C 1
ATOM 3264 O O . LYS B 1 180 ? 3.197 -21.766 -0.708 1 93.56 180 LYS B O 1
ATOM 3269 N N . ALA B 1 181 ? 2.195 -20.969 1.114 1 91.69 181 ALA B N 1
ATOM 3270 C CA . ALA B 1 181 ? 2.359 -22.188 1.889 1 91.69 181 ALA B CA 1
ATOM 3271 C C . ALA B 1 181 ? 1.64 -23.359 1.22 1 91.69 181 ALA B C 1
ATOM 3273 O O . ALA B 1 181 ? 2.18 -24.469 1.143 1 91.69 181 ALA B O 1
ATOM 3274 N N . ARG B 1 182 ? 0.448 -23.078 0.804 1 89.25 182 ARG B N 1
ATOM 3275 C CA . ARG B 1 182 ? -0.312 -24.094 0.089 1 89.25 182 ARG B CA 1
ATOM 3276 C C . ARG B 1 182 ? 0.419 -24.531 -1.174 1 89.25 182 ARG B C 1
ATOM 3278 O O . ARG B 1 182 ? 0.471 -25.734 -1.48 1 89.25 182 ARG B O 1
ATOM 3285 N N . SER B 1 183 ? 0.911 -23.5 -1.914 1 90.81 183 SER B N 1
ATOM 3286 C CA . SER B 1 183 ? 1.661 -23.812 -3.129 1 90.81 183 SER B CA 1
ATOM 3287 C C . SER B 1 183 ? 2.881 -24.672 -2.826 1 90.81 183 SER B C 1
ATOM 3289 O O . SER B 1 183 ? 3.207 -25.578 -3.59 1 90.81 183 SER B O 1
ATOM 3291 N N . ASP B 1 184 ? 3.566 -24.531 -1.692 1 90.12 184 ASP B N 1
ATOM 3292 C CA . ASP B 1 184 ? 4.73 -25.312 -1.278 1 90.12 184 ASP B CA 1
ATOM 3293 C C . ASP B 1 184 ? 4.344 -26.75 -0.964 1 90.12 184 ASP B C 1
ATOM 3295 O O . ASP B 1 184 ? 5.051 -27.688 -1.348 1 90.12 184 ASP B O 1
ATOM 3299 N N . ILE B 1 185 ? 3.268 -26.922 -0.292 1 89.88 185 ILE B N 1
ATOM 3300 C CA . ILE B 1 185 ? 2.785 -28.25 0.054 1 89.88 185 ILE B CA 1
ATOM 3301 C C . ILE B 1 185 ? 2.469 -29.031 -1.22 1 89.88 185 ILE B C 1
ATOM 3303 O O . ILE B 1 185 ? 2.871 -30.188 -1.362 1 89.88 185 ILE B O 1
ATOM 3307 N N . TRP B 1 186 ? 1.845 -28.375 -2.154 1 87.25 186 TRP B N 1
ATOM 3308 C CA . TRP B 1 186 ? 1.474 -29.016 -3.412 1 87.25 186 TRP B CA 1
ATOM 3309 C C . TRP B 1 186 ? 2.713 -29.438 -4.191 1 87.25 186 TRP B C 1
ATOM 3311 O O . TRP B 1 186 ? 2.723 -30.5 -4.828 1 87.25 186 TRP B O 1
ATOM 3321 N N . LEU B 1 187 ? 3.707 -28.578 -4.16 1 89.12 187 LEU B N 1
ATOM 3322 C CA . LEU B 1 187 ? 4.953 -28.875 -4.852 1 89.12 187 LEU B CA 1
ATOM 3323 C C . LEU B 1 187 ? 5.602 -30.141 -4.273 1 89.12 187 LEU B C 1
ATOM 3325 O O . LEU B 1 187 ? 6.074 -31 -5.02 1 89.12 187 LEU B O 1
ATOM 3329 N N . GLN B 1 188 ? 5.613 -30.344 -3.02 1 86.94 188 GLN B N 1
ATOM 3330 C CA . GLN B 1 188 ? 6.176 -31.531 -2.367 1 86.94 188 GLN B CA 1
ATOM 3331 C C . GLN B 1 188 ? 5.414 -32.781 -2.76 1 86.94 188 GLN B C 1
ATOM 3333 O O . GLN B 1 188 ? 6.023 -33.812 -3.053 1 86.94 188 GLN B O 1
ATOM 3338 N N . PHE B 1 189 ? 4.125 -32.656 -2.742 1 86.81 189 PHE B N 1
ATOM 3339 C CA . PHE B 1 189 ? 3.295 -33.75 -3.172 1 86.81 189 PHE B CA 1
ATOM 3340 C C . PHE B 1 189 ? 3.598 -34.125 -4.617 1 86.81 189 PHE B C 1
ATOM 3342 O O . PHE B 1 189 ? 3.715 -35.312 -4.945 1 86.81 189 PHE B O 1
ATOM 3349 N N . GLU B 1 190 ? 3.697 -33.125 -5.406 1 86.94 190 GLU B N 1
ATOM 3350 C CA . GLU B 1 190 ? 3.996 -33.344 -6.816 1 86.94 190 GLU B CA 1
ATOM 3351 C C . GLU B 1 190 ? 5.328 -34.062 -6.988 1 86.94 190 GLU B C 1
ATOM 3353 O O . GLU B 1 190 ? 5.43 -35 -7.773 1 86.94 190 GLU B O 1
ATOM 3358 N N . TYR B 1 191 ? 6.336 -33.75 -6.277 1 87.38 191 TYR B N 1
ATOM 3359 C CA . TYR B 1 191 ? 7.645 -34.375 -6.359 1 87.38 191 TYR B CA 1
ATOM 3360 C C . TYR B 1 191 ? 7.57 -35.844 -5.918 1 87.38 191 TYR B C 1
ATOM 3362 O O . TYR B 1 191 ? 8.211 -36.719 -6.52 1 87.38 191 TYR B O 1
ATOM 3370 N N . ALA B 1 192 ? 6.781 -36.125 -4.938 1 87.06 192 ALA B N 1
ATOM 3371 C CA . ALA B 1 192 ? 6.598 -37.5 -4.477 1 87.06 192 ALA B CA 1
ATOM 3372 C C . ALA B 1 192 ? 5.957 -38.344 -5.559 1 87.06 192 ALA B C 1
ATOM 3374 O O . ALA B 1 192 ? 6.426 -39.469 -5.836 1 87.06 192 ALA B O 1
ATOM 3375 N N . VAL B 1 193 ? 4.934 -37.781 -6.152 1 85.5 193 VAL B N 1
ATOM 3376 C CA . VAL B 1 193 ? 4.223 -38.5 -7.203 1 85.5 193 VAL B CA 1
ATOM 3377 C C . VAL B 1 193 ? 5.152 -38.75 -8.391 1 85.5 193 VAL B C 1
ATOM 3379 O O . VAL B 1 193 ? 5.18 -39.844 -8.969 1 85.5 193 VAL B O 1
ATOM 3382 N N . LEU B 1 194 ? 5.957 -37.688 -8.789 1 87.38 194 LEU B N 1
ATOM 3383 C CA . LEU B 1 194 ? 6.902 -37.812 -9.891 1 87.38 194 LEU B CA 1
ATOM 3384 C C . LEU B 1 194 ? 7.945 -38.875 -9.609 1 87.38 194 LEU B C 1
ATOM 3386 O O . LEU B 1 194 ? 8.297 -39.656 -10.5 1 87.38 194 LEU B O 1
ATOM 3390 N N . PHE B 1 195 ? 8.398 -38.969 -8.367 1 89.44 195 PHE B N 1
ATOM 3391 C CA . PHE B 1 195 ? 9.383 -39.969 -7.965 1 89.44 195 PHE B CA 1
ATOM 3392 C C . PHE B 1 195 ? 8.805 -41.375 -8.078 1 89.44 195 PHE B C 1
ATOM 3394 O O . PHE B 1 195 ? 9.453 -42.281 -8.617 1 89.44 195 PHE B O 1
ATOM 3401 N N . ILE B 1 196 ? 7.633 -41.625 -7.633 1 87 196 ILE B N 1
ATOM 3402 C CA . ILE B 1 196 ? 6.945 -42.906 -7.707 1 87 196 ILE B CA 1
ATOM 3403 C C . ILE B 1 196 ? 6.762 -43.312 -9.172 1 87 196 ILE B C 1
ATOM 3405 O O . ILE B 1 196 ? 7.008 -44.469 -9.539 1 87 196 ILE B O 1
ATOM 3409 N N . LEU B 1 197 ? 6.348 -42.312 -9.992 1 84 197 LEU B N 1
ATOM 3410 C CA . LEU B 1 197 ? 6.141 -42.594 -11.414 1 84 197 LEU B CA 1
ATOM 3411 C C . LEU B 1 197 ? 7.457 -42.938 -12.094 1 84 197 LEU B C 1
ATOM 3413 O O . LEU B 1 197 ? 7.484 -43.812 -12.984 1 84 197 LEU B O 1
ATOM 3417 N N . LEU B 1 198 ? 8.594 -42.375 -11.695 1 87.38 198 LEU B N 1
ATOM 3418 C CA . LEU B 1 198 ? 9.914 -42.688 -12.219 1 87.38 198 LEU B CA 1
ATOM 3419 C C . LEU B 1 198 ? 10.281 -44.125 -11.891 1 87.38 198 LEU B C 1
ATOM 3421 O O . LEU B 1 198 ? 10.805 -44.844 -12.742 1 87.38 198 LEU B O 1
ATOM 3425 N N . ILE B 1 199 ? 9.922 -44.562 -10.711 1 86.88 199 ILE B N 1
ATOM 3426 C CA . ILE B 1 199 ? 10.188 -45.938 -10.281 1 86.88 199 ILE B CA 1
ATOM 3427 C C . ILE B 1 199 ? 9.344 -46.906 -11.102 1 86.88 199 ILE B C 1
ATOM 3429 O O . ILE B 1 199 ? 9.844 -47.906 -11.57 1 86.88 199 ILE B O 1
ATOM 3433 N N . ILE B 1 200 ? 8.102 -46.531 -11.273 1 80.62 200 ILE B N 1
ATOM 3434 C CA . ILE B 1 200 ? 7.188 -47.406 -12.031 1 80.62 200 ILE B CA 1
ATOM 3435 C C . ILE B 1 200 ? 7.691 -47.531 -13.469 1 80.62 200 ILE B C 1
ATOM 3437 O O . ILE B 1 200 ? 7.723 -48.656 -14.008 1 80.62 200 ILE B O 1
ATOM 3441 N N . ILE B 1 201 ? 8.109 -46.5 -14.078 1 80.94 201 ILE B N 1
ATOM 3442 C CA . ILE B 1 201 ? 8.633 -46.531 -15.438 1 80.94 201 ILE B CA 1
ATOM 3443 C C . ILE B 1 201 ? 9.898 -47.375 -15.492 1 80.94 201 ILE B C 1
ATOM 3445 O O . ILE B 1 201 ? 10.078 -48.156 -16.406 1 80.94 201 ILE B O 1
ATOM 3449 N N . SER B 1 202 ? 10.812 -47.281 -14.484 1 84.75 202 SER B N 1
ATOM 3450 C CA . SER B 1 202 ? 12.047 -48.062 -14.406 1 84.75 202 SER B CA 1
ATOM 3451 C C . SER B 1 202 ? 11.75 -49.562 -14.297 1 84.75 202 SER B C 1
ATOM 3453 O O . SER B 1 202 ? 12.398 -50.375 -14.953 1 84.75 202 SER B O 1
ATOM 3455 N N . MET B 1 203 ? 10.75 -49.906 -13.555 1 81.38 203 MET B N 1
ATOM 3456 C CA . MET B 1 203 ? 10.352 -51.312 -13.391 1 81.38 203 MET B CA 1
ATOM 3457 C C . MET B 1 203 ? 9.797 -51.875 -14.688 1 81.38 203 MET B C 1
ATOM 3459 O O . MET B 1 203 ? 10.047 -53.031 -15.031 1 81.38 203 MET B O 1
ATOM 3463 N N . LEU B 1 204 ? 9.086 -51.062 -15.414 1 74.56 204 LEU B N 1
ATOM 3464 C CA . LEU B 1 204 ? 8.508 -51.469 -16.688 1 74.56 204 LEU B CA 1
ATOM 3465 C C . LEU B 1 204 ? 9.602 -51.719 -17.719 1 74.56 204 LEU B C 1
ATOM 3467 O O . LEU B 1 204 ? 9.516 -52.688 -18.516 1 74.56 204 LEU B O 1
ATOM 3471 N N . ILE B 1 205 ? 10.648 -51 -17.703 1 75.88 205 ILE B N 1
ATOM 3472 C CA . ILE B 1 205 ? 11.766 -51.156 -18.625 1 75.88 205 ILE B CA 1
ATOM 3473 C C . ILE B 1 205 ? 12.57 -52.375 -18.266 1 75.88 205 ILE B C 1
ATOM 3475 O O . ILE B 1 205 ? 12.938 -53.188 -19.141 1 75.88 205 ILE B O 1
ATOM 3479 N N . TYR B 1 206 ? 12.812 -52.688 -17.047 1 77.31 206 TYR B N 1
ATOM 3480 C CA . TYR B 1 206 ? 13.633 -53.781 -16.594 1 77.31 206 TYR B CA 1
ATOM 3481 C C . TYR B 1 206 ? 12.875 -55.125 -16.703 1 77.31 206 TYR B C 1
ATOM 3483 O O . TYR B 1 206 ? 13.469 -56.156 -17.016 1 77.31 206 TYR B O 1
ATOM 3491 N N . SER B 1 207 ? 11.664 -55.219 -16.328 1 66.75 207 SER B N 1
ATOM 3492 C CA . SER B 1 207 ? 10.906 -56.469 -16.438 1 66.75 207 SER B CA 1
ATOM 3493 C C . SER B 1 207 ? 10.969 -57.031 -17.859 1 66.75 207 SER B C 1
ATOM 3495 O O . SER B 1 207 ? 10.914 -58.25 -18.047 1 66.75 207 SER B O 1
ATOM 3497 N N . SER B 1 208 ? 11.039 -56.312 -18.797 1 58.09 208 SER B N 1
ATOM 3498 C CA . SER B 1 208 ? 11.156 -56.875 -20.156 1 58.09 208 SER B CA 1
ATOM 3499 C C . SER B 1 208 ? 12.5 -57.562 -20.359 1 58.09 208 SER B C 1
ATOM 3501 O O . SER B 1 208 ? 12.625 -58.438 -21.188 1 58.09 208 SER B O 1
ATOM 3503 N N . ARG B 1 209 ? 13.5 -57.219 -19.625 1 57.66 209 ARG B N 1
ATOM 3504 C CA . ARG B 1 209 ? 14.781 -57.875 -19.812 1 57.66 209 ARG B CA 1
ATOM 3505 C C . ARG B 1 209 ? 14.758 -59.312 -19.234 1 57.66 209 ARG B C 1
ATOM 3507 O O . ARG B 1 209 ? 15.461 -60.188 -19.734 1 57.66 209 ARG B O 1
ATOM 3514 N N . GLY B 1 210 ? 14.039 -59.562 -18.281 1 46.38 210 GLY B N 1
ATOM 3515 C CA . GLY B 1 210 ? 14.102 -60.906 -17.75 1 46.38 210 GLY B CA 1
ATOM 3516 C C . GLY B 1 210 ? 13.484 -61.938 -18.672 1 46.38 210 GLY B C 1
ATOM 3517 O O . GLY B 1 210 ? 13.586 -63.156 -18.422 1 46.38 210 GLY B O 1
ATOM 3518 N N . ILE B 1 211 ? 12.609 -61.688 -19.422 1 42.03 211 ILE B N 1
ATOM 3519 C CA . ILE B 1 211 ? 12.062 -62.781 -20.219 1 42.03 211 ILE B CA 1
ATOM 3520 C C . ILE B 1 211 ? 13.047 -63.125 -21.328 1 42.03 211 ILE B C 1
ATOM 3522 O O . ILE B 1 211 ? 12.805 -64.062 -22.109 1 42.03 211 ILE B O 1
ATOM 3526 N N . GLN B 1 212 ? 14.016 -62.438 -21.562 1 40.12 212 GLN B N 1
ATOM 3527 C CA . GLN B 1 212 ? 14.945 -62.906 -22.594 1 40.12 212 GLN B CA 1
ATOM 3528 C C . GLN B 1 212 ? 15.852 -64 -22.047 1 40.12 212 GLN B C 1
ATOM 3530 O O . GLN B 1 212 ? 16.453 -64.75 -22.812 1 40.12 212 GLN B O 1
ATOM 3535 N N . ASP B 1 213 ? 16.141 -64.188 -20.75 1 35.62 213 ASP B N 1
ATOM 3536 C CA . ASP B 1 213 ? 16.891 -65.438 -20.5 1 35.62 213 ASP B CA 1
ATOM 3537 C C . ASP B 1 213 ? 15.953 -66.625 -20.422 1 35.62 213 ASP B C 1
ATOM 3539 O O . ASP B 1 213 ? 14.891 -66.562 -19.797 1 35.62 213 ASP B O 1
#

Nearest PDB structures (foldseek):
  4e17-assembly1_A  TM=7.305E-01  e=4.825E-02  Gallus gallus
  4dj9-assembly1_A  TM=7.262E-01  e=5.354E-02  Homo sapiens
  5w93-assembly2_B  TM=6.289E-01  e=5.083E-02  Mus musculus
  3t6g-assembly2_D  TM=6.295E-01  e=6.944E-02  Homo sapiens
  4tql-assembly2_B  TM=2.926E-01  e=4.518E-01  synthetic construct

Foldseek 3Di:
DPPVVVVVVVVVVVVVVVVVVVLVVVLVVLVVVLVVLLVVLVCCLVQQQVVVVVLLVLLVVLLVVLLVCLVPDDALVSCVVCVVVNVVSLVVNLVSLVVNVVGDADPVLVVLSVVLNVLSVPQVPLCVLRPPVCCVPDPSVRSSVSNVVSSVVSNVSSVVSNVVSVVVNVVSVVVNVVSVVVNVVVVVVVVVVVVVVVVVVVVVVVVVVVVVD/DPPVVVVVVVVVVVVVVVVVVVLVVVVVVLVVVLVVLLVVLVCCLVQQQVVVVVLLVLLVVLLVVLLVCLVPDDDLVSCVVCVVVSVVSLVVNLVSLVVNVVHDADPVLVVLSVVLNVLSVPQVPLCVLRPPVCCVPPPSVVSSVSNVVSSVVSNVSSVVSNVVSVVVNVVSVVVNVVSVVVNVVVVVVVVVVVVVVVVVVVCVVVVVVVVVD

Secondary structure (DSSP, 8-state):
--HHHHHHHHHHHHHHHHHHHHHHHHHHHHHHHHHHHHHHHHHHHIIIIIHHHHHHHHHHHHHHHHHHHHHT--SHHHHHHHHHHHHHHHHHHHHHHHHHHTS---HHHHHHHHHHHHHHHHHS-THHHH-HHHHHHS-HHHHHHHHHHHHHHHHHHHHHHHHHHHHHHHHHHHHHHHHHHHHHHHHHHHHHHHHHHHHHHHHHHHHHHHT--/--HHHHHHHHHHHHHHHHHHHHHHHHHHHHHHHHHHHHHHHHHHHIIIIIHHHHHHHHHHHHHHHHHHHHHT--SHHHHHHHHHHHHHHHHHHHHHHHHHHTS---HHHHHHHHHHHHHHHHHS-GGGTS-HHHHHHS-HHHHHHHHHHHHHHHHHHHHHHHHHHHHHHHHHHHHHHHHHHHHHHHHHHHHHHHHHHHHHHHHHHHHHHHT--

Organism: Cyclobacterium marinum (strain ATCC 25205 / DSM 745 / LMG 13164 / NCIMB 1802) (NCBI:txid880070)

pLDDT: mean 85.55, std 12.39, range [35.53, 96.81]

Solvent-accessible surface area (backbone atoms only — not comparable to full-atom values): 22569 Å² total; per-residue (Å²): 127,58,70,69,56,51,53,50,51,50,50,53,51,47,51,52,50,51,52,51,52,49,51,52,50,53,50,51,52,50,53,49,48,48,43,52,52,47,40,54,50,43,48,42,40,42,62,42,25,40,50,45,46,50,48,52,41,53,38,50,52,39,52,49,51,40,51,48,57,57,58,70,35,91,45,63,71,51,40,63,72,47,43,65,59,43,51,48,39,52,51,51,41,50,52,48,51,56,57,55,68,70,40,73,67,53,74,70,50,47,52,54,49,51,52,44,51,48,46,48,64,64,65,61,36,58,68,68,55,66,30,66,77,42,47,76,72,46,53,60,66,56,37,51,51,50,49,52,54,48,48,50,52,54,50,50,46,52,52,51,52,51,52,49,39,54,54,52,40,49,52,52,49,53,48,40,51,50,51,47,51,51,54,52,54,51,51,54,52,48,51,52,52,52,51,53,51,51,50,53,51,52,50,61,61,51,58,61,56,59,72,73,109,128,58,70,68,57,52,52,50,51,50,50,53,49,48,51,53,49,50,51,50,51,48,51,51,50,54,49,50,52,50,53,50,49,50,45,52,52,48,40,54,51,44,50,42,41,43,61,41,27,40,50,44,47,49,48,51,40,53,39,51,51,39,52,49,51,40,50,47,55,58,59,70,34,90,44,62,70,50,38,64,72,46,42,66,59,43,50,50,38,52,51,50,41,52,53,48,48,56,56,56,67,69,40,73,68,53,74,69,50,46,53,54,48,51,52,44,51,50,46,48,62,64,66,60,37,56,66,69,52,65,29,68,78,42,49,76,74,43,55,60,67,58,36,52,51,50,50,51,53,51,49,52,51,53,50,49,47,53,52,49,52,52,51,49,39,52,52,53,40,48,52,51,49,51,50,38,51,51,50,45,51,52,53,51,53,52,50,54,52,49,50,52,53,53,51,53,51,51,51,53,51,51,52,60,61,50,59,63,57,59,70,72,108

Sequence (426 aa):
MTRKTFLAFKTKIAIALILVLFLIFAKSLVDKSNVDELEASFVTVYEDRLVVQDYIFNITELLFRMRLLVANTESMDQYMSVKNQVIDYHEQILAIISGFERTYLTPKEEKYLNDFKHLVSEKLEIQSYFSNQVAAENNYENSVQRFNSDFERVFNDLRELSKIQLSEGEKLTNLSYRIKARSDIWLQFEYAVLFILLIIISMLIYSSRGIQDMTRKTFLAFKTKIAIALILVLFLIFAKSLVDKSNVDELEASFVTVYEDRLVVQDYIFNITELLFRMRLLVANTESMDQYMSVKNQVIDYHEQILAIISGFERTYLTPKEEKYLNDFKHLVSEKLEIQSYFSNQVAAENNYENSVQRFNSDFERVFNDLRELSKIQLSEGEKLTNLSYRIKARSDIWLQFEYAVLFILLIIISMLIYSSRGIQD